Protein AF-A0A7C5K7G6-F1 (afdb_monomer)

Solvent-accessible surface area (backbone atoms only — not comparable to full-atom values): 22560 Å² total; per-residue (Å²): 135,84,88,82,91,84,91,84,83,84,86,84,79,88,86,90,81,90,76,91,81,85,89,85,86,86,88,82,83,93,74,91,71,76,81,76,70,95,75,75,82,76,76,77,82,66,62,42,41,36,19,38,39,32,39,51,65,23,30,19,12,34,44,51,54,34,82,55,47,80,54,71,72,44,39,54,52,25,49,76,64,65,38,57,67,36,9,59,63,41,46,39,49,19,49,57,63,37,49,94,48,42,92,47,42,41,37,33,22,21,25,40,68,21,30,36,52,47,37,50,76,66,68,47,66,66,48,66,37,83,68,68,60,96,74,85,52,65,66,53,55,21,55,35,44,37,49,35,54,74,71,62,32,70,34,38,36,33,20,23,29,37,72,47,50,51,33,45,42,78,38,44,39,65,78,43,35,38,39,28,28,56,27,37,43,60,69,52,26,37,47,23,21,74,37,31,55,42,33,27,51,50,50,50,40,36,76,76,72,59,46,52,73,38,82,25,48,37,37,40,62,47,50,65,48,41,68,73,58,40,91,49,70,46,86,67,50,61,31,30,23,71,56,50,90,90,38,48,35,74,58,76,62,77,82,74,92,43,72,70,49,54,52,35,29,47,33,34,23,52,47,51,64,74,67,57,57,78,80,29,35,34,42,37,33,30,35,70,61,51,33,43,36,30,53,77,52,78,36,94,63,52,48,70,25,35,31,33,30,42,70,77,36,79,76,44,72,55,41,27,32,67,58,50,52,61,71,40,57,99,45,56,37,35,39,39,32,37,50,48,47,82,70,18,34,56,34,38,57,56,36,40,31,61,28,50,67,47,46,64,73,47,33,81,89,36,53,45,36,42,44,44,58,76,54,47,73,77,41,87,42,35,28,56,47,46,85,37,71,70,59,40,51,58,47,46,75,39,67,47,62,28,38,38,30,62,94,34,72,44,80,34,47,37,85

Nearest PDB structures (foldseek):
  2ps9-assembly2_B  TM=3.221E-01  e=5.474E-03  Escherichia coli
  5yvm-assembly1_A  TM=5.180E-01  e=4.624E-01  candidate division MSBL1 archaeon SCGC-AAA259E19
  2bl4-assembly1_A  TM=3.162E-01  e=5.318E-02  Escherichia coli
  4fr2-assembly1_A-2  TM=4.820E-01  e=4.888E-01  Oenococcus oeni ATCC BAA-1163
  7qlq-assembly1_BBB  TM=3.007E-01  e=6.638E-02  Escherichia coli str. K-12 substr. MG1655

pLDDT: mean 79.31, std 21.21, range [24.09, 98.69]

Mean predicted aligned error: 14.61 Å

Secondary structure (DSSP, 8-state):
-------------------------------------S--------PEEEEEEE-TTTTHHHHTT-S---SHHHHHHHHHTT----HHHHHHHHHHHHGGGGGGEEEEEESGGGBHHHHHHTT--EEEES---SS--HHHHHHHHHHHHHTT-SEEEEEE-HHHHHHHHHHHTTSS-EEEEE-SS---STTBBSSHHHHHHHHHHHHHH-PPEEEEEEEEE-HHHHHTT---EEEEEEEEEE--TTTBPPP-PPPP--HHHHHHHHHHHHHHHHTPPTT-EEEE-SSHHHHHHHHTTT----TTS-EEEETTEEEESS--HHHHHHHTTTS-EEEEE---GGG-EEESSS-TTS-HHHHHHH-GGGEEEE--HHHHHT-S-BEE--S-HHHHHHHHTSEEEEEEETTEEEEEEB-

Foldseek 3Di:
DDDDDDDDDDDDDDDDDDDDDDDDDDDDDDDPDPPPPPPPPPPPLAQAEEEEWEPQQFAQQQQLLQLDQPDPVSSVVSVVSVGDGQLLLQLLVLLLLLLVCQSSYEYEFAPDSGNPVSCVVSPHHYHHDDDDDPDDDLVSLLVSLLVSLVVPHQEHEYEHALSSVLSNCVRQPQSHAYAYAYRHQDHQKQRYWLHSSLSSVLVCCCSPVNADKDKIFRWDFPSVCVVVLHTDIHGPHIYIYRDDPVTTDHGFDADDPDPLQLQQLLQLLVQVVVPDDAQEKEWQAAAPSSQSNQVVLVHHARNLAIFIDHPSHTPGHRGHLVVLCVVPVPTAYAYEFEAGALSQEGEDHSYLSCAPVVDVSNDPVRYAYEDEPVRCPNHQAHEYDRVDPVVRVVQQVAWDWYHHGNVDTDTGHYD

Radius of gyration: 25.68 Å; Cα contacts (8 Å, |Δi|>4): 857; chains: 1; bounding box: 87×80×58 Å

Sequence (415 aa):
MRLKISTSDNFFQHFIPLYFNSNRCAIYNSVKIKTLSIVGIVENKKVKILGFIVNPIAGMGGAVGLKGTDGDAVLEKAIVLGAKPVAPARALRFLIELKPFMEKIKLITGAGAMGEDEAKKCGFQCTAVGKRKEKTSARDTMEIARSIKGMGAALLVFCGGDGTARDIYNAVGMGIPVLGVPSGVKMHSAVFAVDPQAAARIVAKFIFEGLPLKEAEVMDVDEEAFRQGRVSAELYGYVLIPYEPYLIQDAKMASPMTESELRNQAAIAIYIIENMEPDAVYIIGPGTTTRTIADLLDESKTLLGVDLFLNKKMIAKDVNEKQVLEAIEGRKAYIIVTPIGRQGFIFGRGNQQISSKVIRKVGLDNIIVVATKSKLENLRSLRVDTGDQRLDEEFRKRKIKVIIDYKMERLMPVE

Structure (mmCIF, N/CA/C/O backbone):
data_AF-A0A7C5K7G6-F1
#
_entry.id   AF-A0A7C5K7G6-F1
#
loop_
_atom_site.group_PDB
_atom_site.id
_atom_site.type_symbol
_atom_site.label_atom_id
_atom_site.label_alt_id
_atom_site.label_comp_id
_atom_site.label_asym_id
_atom_site.label_entity_id
_atom_site.label_seq_id
_atom_site.pdbx_PDB_ins_code
_atom_site.Cartn_x
_atom_site.Cartn_y
_atom_site.Cartn_z
_atom_site.occupancy
_atom_site.B_iso_or_equiv
_atom_site.auth_seq_id
_atom_site.auth_comp_id
_atom_site.auth_asym_id
_atom_site.auth_atom_id
_atom_site.pdbx_PDB_model_num
ATOM 1 N N . MET A 1 1 ? 60.281 46.241 12.563 1.00 30.64 1 MET A N 1
ATOM 2 C CA . MET A 1 1 ? 60.638 47.128 11.435 1.00 30.64 1 MET A CA 1
ATOM 3 C C . MET A 1 1 ? 59.958 46.578 10.178 1.00 30.64 1 MET A C 1
ATOM 5 O O . MET A 1 1 ? 60.238 45.450 9.827 1.00 30.64 1 MET A O 1
ATOM 9 N N . ARG A 1 2 ? 58.985 47.336 9.640 1.00 25.81 2 ARG A N 1
ATOM 10 C CA . ARG A 1 2 ? 58.326 47.321 8.305 1.00 25.81 2 ARG A CA 1
ATOM 11 C C . ARG A 1 2 ? 58.182 46.037 7.439 1.00 25.81 2 ARG A C 1
ATOM 13 O O . ARG A 1 2 ? 59.184 45.467 7.043 1.00 25.81 2 ARG A O 1
ATOM 20 N N . LEU A 1 3 ? 56.939 45.890 6.917 1.00 24.09 3 LEU A N 1
ATOM 21 C CA . LEU A 1 3 ? 56.512 45.421 5.562 1.00 24.09 3 LEU A CA 1
ATOM 22 C C . LEU A 1 3 ? 56.688 43.910 5.250 1.00 24.09 3 LEU A C 1
ATOM 24 O O . LEU A 1 3 ? 57.644 43.319 5.710 1.00 24.09 3 LEU A O 1
ATOM 28 N N . LYS A 1 4 ? 55.891 43.193 4.433 1.00 24.61 4 LYS A N 1
ATOM 29 C CA . LYS A 1 4 ? 54.571 43.314 3.764 1.00 24.61 4 LYS A CA 1
ATOM 30 C C . LYS A 1 4 ? 54.295 41.928 3.110 1.00 24.61 4 LYS A C 1
ATOM 32 O O . LYS A 1 4 ? 55.216 41.375 2.534 1.00 24.61 4 LYS A O 1
ATOM 37 N N . ILE A 1 5 ? 53.049 41.447 3.185 1.00 30.50 5 ILE A N 1
ATOM 38 C CA . ILE A 1 5 ? 52.270 40.569 2.266 1.00 30.50 5 ILE A CA 1
ATOM 39 C C . ILE A 1 5 ? 52.976 39.422 1.496 1.00 30.50 5 ILE A C 1
ATOM 41 O O . ILE A 1 5 ? 53.789 39.667 0.612 1.00 30.50 5 ILE A O 1
ATOM 45 N N . SER A 1 6 ? 52.451 38.197 1.654 1.00 25.06 6 SER A N 1
ATOM 46 C CA . SER A 1 6 ? 52.215 37.253 0.545 1.00 25.06 6 SER A CA 1
ATOM 47 C C . SER A 1 6 ? 51.006 36.364 0.862 1.00 25.06 6 SER A C 1
ATOM 49 O O . SER A 1 6 ? 50.867 35.858 1.971 1.00 25.06 6 SER A O 1
ATOM 51 N N . THR A 1 7 ? 50.119 36.240 -0.118 1.00 35.69 7 THR A N 1
ATOM 52 C CA . THR A 1 7 ? 48.841 35.515 -0.138 1.00 35.69 7 THR A CA 1
ATOM 53 C C . THR A 1 7 ? 49.016 34.003 -0.231 1.00 35.69 7 THR A C 1
ATOM 55 O O . THR A 1 7 ? 49.861 33.559 -1.006 1.00 35.69 7 THR A O 1
ATOM 58 N N . SER A 1 8 ? 48.150 33.225 0.423 1.00 29.80 8 SER A N 1
ATOM 59 C CA . SER A 1 8 ? 47.371 32.137 -0.205 1.00 29.80 8 SER A CA 1
ATOM 60 C C . SER A 1 8 ? 46.534 31.360 0.819 1.00 29.80 8 SER A C 1
ATOM 62 O O . SER A 1 8 ? 46.912 31.209 1.975 1.00 29.80 8 SER A O 1
ATOM 64 N N . ASP A 1 9 ? 45.406 30.878 0.307 1.00 29.06 9 ASP A N 1
ATOM 65 C CA . ASP A 1 9 ? 44.630 29.717 0.737 1.00 29.06 9 ASP A CA 1
ATOM 66 C C . ASP A 1 9 ? 43.529 29.846 1.800 1.00 29.06 9 ASP A C 1
ATOM 68 O O . ASP A 1 9 ? 43.719 29.726 3.004 1.00 29.06 9 ASP A O 1
ATOM 72 N N . ASN A 1 10 ? 42.330 29.870 1.211 1.00 29.83 10 ASN A N 1
ATOM 73 C CA . ASN A 1 10 ? 41.180 29.029 1.509 1.00 29.83 10 ASN A CA 1
ATOM 74 C C . ASN A 1 10 ? 40.277 29.351 2.707 1.00 29.83 10 ASN A C 1
ATOM 76 O O . ASN A 1 10 ? 40.681 29.766 3.784 1.00 29.83 10 ASN A O 1
ATOM 80 N N . PHE A 1 11 ? 39.034 28.928 2.460 1.00 26.91 11 PHE A N 1
ATOM 81 C CA . PHE A 1 11 ? 38.062 28.380 3.395 1.00 26.91 11 PHE A CA 1
ATOM 82 C C . PHE A 1 11 ? 36.957 29.300 3.947 1.00 26.91 11 PHE A C 1
ATOM 84 O O . PHE A 1 11 ? 37.182 30.328 4.570 1.00 26.91 11 PHE A O 1
ATOM 91 N N . PHE A 1 12 ? 35.746 28.754 3.787 1.00 28.31 12 PHE A N 1
ATOM 92 C CA . PHE A 1 12 ? 34.526 28.929 4.575 1.00 28.31 12 PHE A CA 1
ATOM 93 C C . PHE A 1 12 ? 33.480 30.006 4.204 1.00 28.31 12 PHE A C 1
ATOM 95 O O . PHE A 1 12 ? 33.618 31.196 4.440 1.00 28.31 12 PHE A O 1
ATOM 102 N N . GLN A 1 13 ? 32.357 29.449 3.726 1.00 27.84 13 GLN A N 1
ATOM 103 C CA . GLN A 1 13 ? 30.977 29.639 4.192 1.00 27.84 13 GLN A CA 1
ATOM 104 C C . GLN A 1 13 ? 30.236 30.964 3.958 1.00 27.84 13 GLN A C 1
ATOM 106 O O . GLN A 1 13 ? 30.507 32.010 4.531 1.00 27.84 13 GLN A O 1
ATOM 111 N N . HIS A 1 14 ? 29.164 30.792 3.176 1.00 29.95 14 HIS A N 1
ATOM 112 C CA . HIS A 1 14 ? 27.816 31.330 3.350 1.00 29.95 14 HIS A CA 1
ATOM 113 C C . HIS A 1 14 ? 27.503 31.993 4.697 1.00 29.95 14 HIS A C 1
ATOM 115 O O . HIS A 1 14 ? 27.768 31.415 5.742 1.00 29.95 14 HIS A O 1
ATOM 121 N N . PHE A 1 15 ? 26.752 33.094 4.654 1.00 26.00 15 PHE A N 1
ATOM 122 C CA . PHE A 1 15 ? 25.320 33.150 4.999 1.00 26.00 15 PHE A CA 1
ATOM 123 C C . PHE A 1 15 ? 24.840 34.612 4.907 1.00 26.00 15 PHE A C 1
ATOM 125 O O . PHE A 1 15 ? 25.628 35.519 5.151 1.00 26.00 15 PHE A O 1
ATOM 132 N N . ILE A 1 16 ? 23.549 34.814 4.604 1.00 27.39 16 ILE A N 1
ATOM 133 C CA . ILE A 1 16 ? 22.592 35.774 5.220 1.00 27.39 16 ILE A CA 1
ATOM 134 C C . ILE A 1 16 ? 21.563 36.300 4.184 1.00 27.39 16 ILE A C 1
ATOM 136 O O . ILE A 1 16 ? 21.896 36.479 3.014 1.00 27.39 16 ILE A O 1
ATOM 140 N N . PRO A 1 17 ? 20.282 36.454 4.590 1.00 30.80 17 PRO A N 1
ATOM 141 C CA . PRO A 1 17 ? 19.091 36.272 3.766 1.00 30.80 17 PRO A CA 1
ATOM 142 C C . PRO A 1 17 ? 18.436 37.593 3.333 1.00 30.80 17 PRO A C 1
ATOM 144 O O . PRO A 1 17 ? 18.574 38.622 3.989 1.00 30.80 17 PRO A O 1
ATOM 147 N N . LEU A 1 18 ? 17.645 37.556 2.257 1.00 27.56 18 LEU A N 1
ATOM 148 C CA . LEU A 1 18 ? 16.827 38.692 1.826 1.00 27.56 18 LEU A CA 1
ATOM 149 C C . LEU A 1 18 ? 15.437 38.632 2.473 1.00 27.56 18 LEU A C 1
ATOM 151 O O . LEU A 1 18 ? 14.556 37.901 2.027 1.00 27.56 18 LEU A O 1
ATOM 155 N N . TYR A 1 19 ? 15.259 39.443 3.517 1.00 28.36 19 TYR A N 1
ATOM 156 C CA . TYR A 1 19 ? 13.959 39.965 3.935 1.00 28.36 19 TYR A CA 1
ATOM 157 C C . TYR A 1 19 ? 13.650 41.227 3.121 1.00 28.36 19 TYR A C 1
ATOM 159 O O . TYR A 1 19 ? 14.472 42.137 3.024 1.00 28.36 19 TYR A O 1
ATOM 167 N N . PHE A 1 20 ? 12.452 41.275 2.544 1.00 32.09 20 PHE A N 1
ATOM 168 C CA . PHE A 1 20 ? 11.890 42.449 1.883 1.00 32.09 20 PHE A CA 1
ATOM 169 C C . PHE A 1 20 ? 11.599 43.556 2.906 1.00 32.09 20 PHE A C 1
ATOM 171 O O . PHE A 1 20 ? 10.882 43.316 3.876 1.00 32.09 20 PHE A O 1
ATOM 178 N N . ASN A 1 21 ? 12.064 44.782 2.645 1.00 26.52 21 ASN A N 1
ATOM 179 C CA . ASN A 1 21 ? 11.369 45.977 3.113 1.00 26.52 21 ASN A CA 1
ATOM 180 C C . ASN A 1 21 ? 11.599 47.185 2.187 1.00 26.52 21 ASN A C 1
ATOM 182 O O . ASN A 1 21 ? 12.627 47.320 1.531 1.00 26.52 21 ASN A O 1
ATOM 186 N N . SER A 1 22 ? 10.562 48.008 2.113 1.00 33.72 22 SER A N 1
ATOM 187 C CA . SER A 1 22 ? 10.241 49.045 1.129 1.00 33.72 22 SER A CA 1
ATOM 188 C C . SER A 1 22 ? 11.075 50.340 1.173 1.00 33.72 22 SER A C 1
ATOM 190 O O . SER A 1 22 ? 11.578 50.722 2.224 1.00 33.72 22 SER A O 1
ATOM 192 N N . ASN A 1 23 ? 11.021 51.083 0.054 1.00 28.02 23 ASN A N 1
ATOM 193 C CA . ASN A 1 23 ? 11.335 52.513 -0.145 1.00 28.02 23 ASN A CA 1
ATOM 194 C C . ASN A 1 23 ? 12.814 52.934 -0.268 1.00 28.02 23 ASN A C 1
ATOM 196 O O . ASN A 1 23 ? 13.467 53.225 0.726 1.00 28.02 23 ASN A O 1
ATOM 200 N N . ARG A 1 24 ? 13.277 53.197 -1.500 1.00 27.62 24 ARG A N 1
ATOM 201 C CA . ARG A 1 24 ? 13.545 54.559 -2.028 1.00 27.62 24 ARG A CA 1
ATOM 202 C C . ARG A 1 24 ? 14.282 54.504 -3.366 1.00 27.62 24 ARG A C 1
ATOM 204 O O . ARG A 1 24 ? 15.104 53.638 -3.635 1.00 27.62 24 ARG A O 1
ATOM 211 N N . CYS A 1 25 ? 13.920 55.468 -4.196 1.00 27.19 25 CYS A N 1
ATOM 212 C CA . CYS A 1 25 ? 14.354 55.667 -5.562 1.00 27.19 25 CYS A CA 1
ATOM 213 C C . CYS A 1 25 ? 15.739 56.337 -5.636 1.00 27.19 25 CYS A C 1
ATOM 215 O O . CYS A 1 25 ? 16.025 57.245 -4.859 1.00 27.19 25 CYS A O 1
ATOM 217 N N . ALA A 1 26 ? 16.461 55.966 -6.696 1.00 29.42 26 ALA A N 1
ATOM 218 C CA . ALA A 1 26 ? 17.251 56.825 -7.580 1.00 29.42 26 ALA A CA 1
ATOM 219 C C . ALA A 1 26 ? 18.795 56.849 -7.467 1.00 29.42 26 ALA A C 1
ATOM 221 O O . ALA A 1 26 ? 19.386 57.131 -6.431 1.00 29.42 26 ALA A O 1
ATOM 222 N N . ILE A 1 27 ? 19.358 56.741 -8.682 1.00 30.22 27 ILE A N 1
ATOM 223 C CA . ILE A 1 27 ? 20.660 57.188 -9.207 1.00 30.22 27 ILE A CA 1
ATOM 224 C C . ILE A 1 27 ? 21.862 56.282 -8.903 1.00 30.22 27 ILE A C 1
ATOM 226 O O . ILE A 1 27 ? 22.372 56.308 -7.798 1.00 30.22 27 ILE A O 1
ATOM 230 N N . TYR A 1 28 ? 22.365 55.555 -9.916 1.00 26.05 28 TYR A N 1
ATOM 231 C CA . TYR A 1 28 ? 23.771 55.645 -10.356 1.00 26.05 28 TYR A CA 1
ATOM 232 C C . TYR A 1 28 ? 24.015 54.972 -11.727 1.00 26.05 28 TYR A C 1
ATOM 234 O O . TYR A 1 28 ? 23.648 53.829 -11.979 1.00 26.05 28 TYR A O 1
ATOM 242 N N . ASN A 1 29 ? 24.632 55.778 -12.590 1.00 27.88 29 ASN A N 1
ATOM 243 C CA . ASN A 1 29 ? 25.405 55.548 -13.812 1.00 27.88 29 ASN A CA 1
ATOM 244 C C . ASN A 1 29 ? 25.744 54.116 -14.284 1.00 27.88 29 ASN A C 1
ATOM 246 O O . ASN A 1 29 ? 26.397 53.332 -13.604 1.00 27.88 29 ASN A O 1
ATOM 250 N N . SER A 1 30 ? 25.392 53.888 -15.555 1.00 35.72 30 SER A N 1
ATOM 251 C CA . SER A 1 30 ? 26.203 53.279 -16.623 1.00 35.72 30 SER A CA 1
ATOM 252 C C . SER A 1 30 ? 27.319 52.296 -16.234 1.00 35.72 30 SER A C 1
ATOM 254 O O . SER A 1 30 ? 28.500 52.635 -16.196 1.00 35.72 30 SER A O 1
ATOM 256 N N . VAL A 1 31 ? 26.961 51.012 -16.184 1.00 26.52 31 VAL A N 1
ATOM 257 C CA . VAL A 1 31 ? 27.877 49.915 -16.519 1.00 26.52 31 VAL A CA 1
ATOM 258 C C . VAL A 1 31 ? 27.214 49.076 -17.606 1.00 26.52 31 VAL A C 1
ATOM 260 O O . VAL A 1 31 ? 26.140 48.513 -17.408 1.00 26.52 31 VAL A O 1
ATOM 263 N N . LYS A 1 32 ? 27.848 49.014 -18.783 1.00 32.03 32 LYS A N 1
ATOM 264 C CA . LYS A 1 32 ? 27.522 48.056 -19.847 1.00 32.03 32 LYS A CA 1
ATOM 265 C C . LYS A 1 32 ? 27.717 46.641 -19.297 1.00 32.03 32 LYS A C 1
ATOM 267 O O . LYS A 1 32 ? 28.815 46.094 -19.360 1.00 32.03 32 LYS A O 1
ATOM 272 N N . ILE A 1 33 ? 26.657 46.044 -18.767 1.00 25.38 33 ILE A N 1
ATOM 273 C CA . ILE A 1 33 ? 26.619 44.609 -18.510 1.00 25.38 33 ILE A CA 1
ATOM 274 C C . ILE A 1 33 ? 26.383 43.955 -19.867 1.00 25.38 33 ILE A C 1
ATOM 276 O O . ILE A 1 33 ? 25.339 44.150 -20.490 1.00 25.38 33 ILE A O 1
ATOM 280 N N . LYS A 1 34 ? 27.400 43.234 -20.352 1.00 27.23 34 LYS A N 1
ATOM 281 C CA . LYS A 1 34 ? 27.280 42.318 -21.488 1.00 27.23 34 LYS A CA 1
ATOM 282 C C . LYS A 1 34 ? 26.000 41.511 -21.308 1.00 27.23 34 LYS A C 1
ATOM 284 O O . LYS A 1 34 ? 25.866 40.779 -20.332 1.00 27.23 34 LYS A O 1
ATOM 289 N N . THR A 1 35 ? 25.094 41.645 -22.265 1.00 26.64 35 THR A N 1
ATOM 290 C CA . THR A 1 35 ? 23.989 40.725 -22.488 1.00 26.64 35 THR A CA 1
ATOM 291 C C . THR A 1 35 ? 24.600 39.336 -22.673 1.00 26.64 35 THR A C 1
ATOM 293 O O . THR A 1 35 ? 25.035 38.985 -23.767 1.00 26.64 35 THR A O 1
ATOM 296 N N . LEU A 1 36 ? 24.727 38.567 -21.588 1.00 27.86 36 LEU A N 1
ATOM 297 C CA . LEU A 1 36 ? 24.898 37.127 -21.693 1.00 27.86 36 LEU A CA 1
ATOM 298 C C . LEU A 1 36 ? 23.536 36.612 -22.133 1.00 27.86 36 LEU A C 1
ATOM 300 O O . LEU A 1 36 ? 22.594 36.504 -21.350 1.00 27.86 36 LEU A O 1
ATOM 304 N N . SER A 1 37 ? 23.437 36.413 -23.439 1.00 27.19 37 SER A N 1
ATOM 305 C CA . SER A 1 37 ? 22.392 35.656 -24.092 1.00 27.19 37 SER A CA 1
ATOM 306 C C . SER A 1 37 ? 22.054 34.421 -23.262 1.00 27.19 37 SER A C 1
ATOM 308 O O . SER A 1 37 ? 22.891 33.553 -23.013 1.00 27.19 37 SER A O 1
ATOM 310 N N . ILE A 1 38 ? 20.791 34.362 -22.851 1.00 34.00 38 ILE A N 1
ATOM 311 C CA . ILE A 1 38 ? 20.093 33.172 -22.375 1.00 34.00 38 ILE A CA 1
ATOM 312 C C . ILE A 1 38 ? 20.039 32.200 -23.564 1.00 34.00 38 ILE A C 1
ATOM 314 O O . ILE A 1 38 ? 19.043 32.100 -24.266 1.00 34.00 38 ILE A O 1
ATOM 318 N N . VAL A 1 39 ? 21.162 31.558 -23.875 1.00 32.62 39 VAL A N 1
ATOM 319 C CA . VAL A 1 39 ? 21.282 30.503 -24.886 1.00 32.62 39 VAL A CA 1
ATOM 320 C C . VAL A 1 39 ? 22.269 29.496 -24.318 1.00 32.62 39 VAL A C 1
ATOM 322 O O . VAL A 1 39 ? 23.471 29.552 -24.551 1.00 32.62 39 VAL A O 1
ATOM 325 N N . GLY A 1 40 ? 21.746 28.628 -23.461 1.00 30.30 40 GLY A N 1
ATOM 326 C CA . GLY A 1 40 ? 22.546 27.622 -22.773 1.00 30.30 40 GLY A CA 1
ATOM 327 C C . GLY A 1 40 ? 21.760 26.707 -21.842 1.00 30.30 40 GLY A C 1
ATOM 328 O O . GLY A 1 40 ? 22.373 25.972 -21.079 1.00 30.30 40 GLY A O 1
ATOM 329 N N . ILE A 1 41 ? 20.423 26.703 -21.897 1.00 35.28 41 ILE A N 1
ATOM 330 C CA . ILE A 1 41 ? 19.685 25.501 -21.509 1.00 35.28 41 ILE A CA 1
ATOM 331 C C . ILE A 1 41 ? 19.894 24.555 -22.681 1.00 35.28 41 ILE A C 1
ATOM 333 O O . ILE A 1 41 ? 19.251 24.684 -23.720 1.00 35.28 41 ILE A O 1
ATOM 337 N N . VAL A 1 42 ? 20.864 23.656 -22.548 1.00 34.97 42 VAL A N 1
ATOM 338 C CA . VAL A 1 42 ? 20.955 22.498 -23.429 1.00 34.97 42 VAL A CA 1
ATOM 339 C C . VAL A 1 42 ? 19.641 21.744 -23.247 1.00 34.97 42 VAL A C 1
ATOM 341 O O . VAL A 1 42 ? 19.444 21.052 -22.250 1.00 34.97 42 VAL A O 1
ATOM 344 N N . GLU A 1 43 ? 18.711 21.930 -24.185 1.00 40.41 43 GLU A N 1
ATOM 345 C CA . GLU A 1 43 ? 17.580 21.037 -24.388 1.00 40.41 43 GLU A CA 1
ATOM 346 C C . GLU A 1 43 ? 18.145 19.621 -24.498 1.00 40.41 43 GLU A C 1
ATOM 348 O O . GLU A 1 43 ? 18.656 19.214 -25.543 1.00 40.41 43 GLU A O 1
ATOM 353 N N . ASN A 1 44 ? 18.077 18.846 -23.419 1.00 42.06 44 ASN A N 1
ATOM 354 C CA . ASN A 1 44 ? 18.449 17.444 -23.466 1.00 42.06 44 ASN A CA 1
ATOM 355 C C . ASN A 1 44 ? 17.294 16.679 -24.137 1.00 42.06 44 ASN A C 1
ATOM 357 O O . ASN A 1 44 ? 16.509 15.989 -23.496 1.00 42.06 44 ASN A O 1
ATOM 361 N N . LYS A 1 45 ? 17.175 16.838 -25.461 1.00 45.72 45 LYS A N 1
ATOM 362 C CA . LYS A 1 45 ? 16.233 16.160 -26.374 1.00 45.72 45 LYS A CA 1
ATOM 363 C C . LYS A 1 45 ? 16.509 14.654 -26.529 1.00 45.72 45 LYS A C 1
ATOM 365 O O . LYS A 1 45 ? 16.029 14.026 -27.469 1.00 45.72 45 LYS A O 1
ATOM 370 N N . LYS A 1 46 ? 17.297 14.040 -25.640 1.00 64.19 46 LYS A N 1
ATOM 371 C CA . LYS A 1 46 ? 17.544 12.595 -25.678 1.00 64.19 46 LYS A CA 1
ATOM 372 C C . LYS A 1 46 ? 16.403 11.865 -24.986 1.00 64.19 46 LYS A C 1
ATOM 374 O O . LYS A 1 46 ? 16.311 11.888 -23.761 1.00 64.19 46 LYS A O 1
ATOM 379 N N . VAL A 1 47 ? 15.590 11.179 -25.788 1.00 71.25 47 VAL A N 1
ATOM 380 C CA . VAL A 1 47 ? 14.652 10.153 -25.316 1.00 71.25 47 VAL A CA 1
ATOM 381 C C . VAL A 1 47 ? 15.407 9.195 -24.395 1.00 71.25 47 VAL A C 1
ATOM 383 O O . VAL A 1 47 ? 16.452 8.657 -24.773 1.00 71.25 47 VAL A O 1
ATOM 386 N N . LYS A 1 48 ? 14.911 9.009 -23.171 1.00 87.56 48 LYS A N 1
ATOM 387 C CA . LYS A 1 48 ? 15.518 8.105 -22.189 1.00 87.56 48 LYS A CA 1
ATOM 388 C C . LYS A 1 48 ? 14.804 6.765 -22.199 1.00 87.56 48 LYS A C 1
ATOM 390 O O . LYS A 1 48 ? 13.584 6.696 -22.323 1.00 87.56 48 LYS A O 1
ATOM 395 N N . ILE A 1 49 ? 15.583 5.699 -22.062 1.00 93.12 49 ILE A N 1
ATOM 396 C CA . ILE A 1 49 ? 15.060 4.344 -21.937 1.00 93.12 49 ILE A CA 1
ATOM 397 C C . ILE A 1 49 ? 14.703 4.113 -20.468 1.00 93.12 49 ILE A C 1
ATOM 399 O O . ILE A 1 49 ? 15.573 4.206 -19.601 1.00 93.12 49 ILE A O 1
ATOM 403 N N . LEU A 1 50 ? 13.436 3.813 -20.198 1.00 96.31 50 LEU A N 1
ATOM 404 C CA . LEU A 1 50 ? 12.923 3.500 -18.867 1.00 96.31 50 LEU A CA 1
ATOM 405 C C . LEU A 1 50 ? 12.475 2.037 -18.843 1.00 96.31 50 LEU A C 1
ATOM 407 O O . LEU A 1 50 ? 11.647 1.613 -19.649 1.00 96.31 50 LEU A O 1
ATOM 411 N N . GLY A 1 51 ? 13.035 1.268 -17.918 1.00 97.69 51 GLY A N 1
ATOM 412 C CA . GLY A 1 51 ? 12.592 -0.086 -17.632 1.00 97.69 51 GLY A CA 1
ATOM 413 C C . GLY A 1 51 ? 11.341 -0.073 -16.765 1.00 97.69 51 GLY A C 1
ATOM 414 O O . GLY A 1 51 ? 11.279 0.688 -15.801 1.00 97.69 51 GLY A O 1
ATOM 415 N N . PHE A 1 52 ? 10.365 -0.918 -17.081 1.00 98.19 52 PHE A N 1
ATOM 416 C CA . PHE A 1 52 ? 9.135 -1.040 -16.309 1.00 98.19 52 PHE A CA 1
ATOM 417 C C . PHE A 1 52 ? 8.712 -2.500 -16.145 1.00 98.19 52 PHE A C 1
ATOM 419 O O . PHE A 1 52 ? 8.575 -3.215 -17.133 1.00 98.19 52 PHE A O 1
ATOM 426 N N . ILE A 1 53 ? 8.472 -2.947 -14.915 1.00 98.25 53 ILE A N 1
ATOM 427 C CA . ILE A 1 53 ? 7.998 -4.308 -14.625 1.00 98.25 53 ILE A CA 1
ATOM 428 C C . ILE A 1 53 ? 6.772 -4.239 -13.727 1.00 98.25 53 ILE A C 1
ATOM 430 O O . ILE A 1 53 ? 6.767 -3.526 -12.729 1.00 98.25 53 ILE A O 1
ATOM 434 N N . VAL A 1 54 ? 5.748 -5.026 -14.029 1.00 97.19 54 VAL A N 1
ATOM 435 C CA . VAL A 1 54 ? 4.622 -5.270 -13.124 1.00 97.19 54 VAL A CA 1
ATOM 436 C C . VAL A 1 54 ? 4.699 -6.714 -12.656 1.00 97.19 54 VAL A C 1
ATOM 438 O O . VAL A 1 54 ? 4.789 -7.625 -13.472 1.00 97.19 54 VAL A O 1
ATOM 441 N N . ASN A 1 55 ? 4.662 -6.939 -11.344 1.00 94.06 55 ASN A N 1
ATOM 442 C CA . ASN A 1 55 ? 4.378 -8.267 -10.817 1.00 94.06 55 ASN A CA 1
ATOM 443 C C . ASN A 1 55 ? 2.848 -8.416 -10.700 1.00 94.06 55 ASN A C 1
ATOM 445 O O . ASN A 1 55 ? 2.263 -7.824 -9.787 1.00 94.06 55 ASN A O 1
ATOM 449 N N . PRO A 1 56 ? 2.177 -9.170 -11.592 1.00 89.50 56 PRO A N 1
ATOM 450 C CA . PRO A 1 56 ? 0.716 -9.159 -11.699 1.00 89.50 56 PRO A CA 1
ATOM 451 C C . PRO A 1 56 ? 0.004 -9.709 -10.457 1.00 89.50 56 PRO A C 1
ATOM 453 O O . PRO A 1 56 ? -1.144 -9.346 -10.206 1.00 89.50 56 PRO A O 1
ATOM 456 N N . ILE A 1 57 ? 0.681 -10.542 -9.662 1.00 86.06 57 ILE A N 1
ATOM 457 C CA . ILE A 1 57 ? 0.123 -11.152 -8.445 1.00 86.06 57 ILE A CA 1
ATOM 458 C C . ILE A 1 57 ? 0.433 -10.353 -7.171 1.00 86.06 57 ILE A C 1
ATOM 460 O O . ILE A 1 57 ? -0.091 -10.654 -6.097 1.00 86.06 57 ILE A O 1
ATOM 464 N N . ALA A 1 58 ? 1.262 -9.308 -7.263 1.00 85.38 58 ALA A N 1
ATOM 465 C CA . ALA A 1 58 ? 1.657 -8.542 -6.092 1.00 85.38 58 ALA A CA 1
ATOM 466 C C . ALA A 1 58 ? 0.478 -7.753 -5.492 1.00 85.38 58 ALA A C 1
ATOM 468 O O . ALA A 1 58 ? -0.333 -7.132 -6.190 1.00 85.38 58 ALA A O 1
ATOM 469 N N . GLY A 1 59 ? 0.405 -7.781 -4.158 1.00 78.00 59 GLY A N 1
ATOM 470 C CA . GLY A 1 59 ? -0.623 -7.092 -3.375 1.00 78.00 59 GLY A CA 1
ATOM 471 C C . GLY A 1 59 ? -1.909 -7.884 -3.137 1.00 78.00 59 GLY A C 1
ATOM 472 O O . GLY A 1 59 ? -2.753 -7.420 -2.374 1.00 78.00 59 GLY A O 1
ATOM 473 N N . MET A 1 60 ? -2.055 -9.087 -3.708 1.00 81.94 60 MET A N 1
ATOM 474 C CA . MET A 1 60 ? -3.276 -9.893 -3.555 1.00 81.94 60 MET A CA 1
ATOM 475 C C . MET A 1 60 ? -3.502 -10.391 -2.116 1.00 81.94 60 MET A C 1
ATOM 477 O O . MET A 1 60 ? -4.643 -10.505 -1.683 1.00 81.94 60 MET A O 1
ATOM 481 N N . GLY A 1 61 ? -2.444 -10.632 -1.337 1.00 73.00 61 GLY A N 1
ATOM 482 C CA . GLY A 1 61 ? -2.568 -11.210 0.009 1.00 73.00 61 GLY A CA 1
ATOM 483 C C . GLY A 1 61 ? -3.177 -10.258 1.042 1.00 73.00 61 GLY A C 1
ATOM 484 O O . GLY A 1 61 ? -3.925 -10.681 1.918 1.00 73.00 61 GLY A O 1
ATOM 485 N N . GLY A 1 62 ? -2.930 -8.955 0.899 1.00 70.06 62 GLY A N 1
ATOM 486 C CA . GLY A 1 62 ? -3.309 -7.948 1.890 1.00 70.06 62 GLY A CA 1
ATOM 487 C C . GLY A 1 62 ? -4.797 -7.900 2.223 1.00 70.06 62 GLY A C 1
ATOM 488 O O . GLY A 1 62 ? -5.184 -7.962 3.387 1.00 70.06 62 GLY A O 1
ATOM 489 N N . ALA A 1 63 ? -5.633 -7.806 1.188 1.00 65.88 63 ALA A N 1
ATOM 490 C CA . ALA A 1 63 ? -7.082 -7.657 1.338 1.00 65.88 63 ALA A CA 1
ATOM 491 C C . ALA A 1 63 ? -7.747 -8.890 1.978 1.00 65.88 63 ALA A C 1
ATOM 493 O O . ALA A 1 63 ? -8.773 -8.777 2.648 1.00 65.88 63 ALA A O 1
ATOM 494 N N . VAL A 1 64 ? -7.134 -10.064 1.808 1.00 72.88 64 VAL A N 1
ATOM 495 C CA . VAL A 1 64 ? -7.623 -11.345 2.334 1.00 72.88 64 VAL A CA 1
ATOM 496 C C . VAL A 1 64 ? -6.961 -11.738 3.660 1.00 72.88 64 VAL A C 1
ATOM 498 O O . VAL A 1 64 ? -7.121 -12.869 4.110 1.00 72.88 64 VAL A O 1
ATOM 501 N N . GLY A 1 65 ? -6.212 -10.825 4.292 1.00 60.44 65 GLY A N 1
ATOM 502 C CA . GLY A 1 65 ? -5.520 -11.078 5.563 1.00 60.44 65 GLY A CA 1
ATOM 503 C C . GLY A 1 65 ? -4.314 -12.015 5.442 1.00 60.44 65 GLY A C 1
ATOM 504 O O . GLY A 1 65 ? -3.725 -12.412 6.446 1.00 60.44 65 GLY A O 1
ATOM 505 N N . LEU A 1 66 ? -3.904 -12.363 4.220 1.00 66.12 66 LEU A N 1
ATOM 506 C CA . LEU A 1 66 ? -2.680 -13.113 3.989 1.00 66.12 66 LEU A CA 1
ATOM 507 C C . LEU A 1 66 ? -1.497 -12.153 4.028 1.00 66.12 66 LEU A C 1
ATOM 509 O O . LEU A 1 66 ? -1.407 -11.155 3.310 1.00 66.12 66 LEU A O 1
ATOM 513 N N . LYS A 1 67 ? -0.543 -12.473 4.890 1.00 66.94 67 LYS A N 1
ATOM 514 C CA . LYS A 1 67 ? 0.655 -11.674 5.089 1.00 66.94 67 LYS A CA 1
ATOM 515 C C . LYS A 1 67 ? 1.670 -11.974 3.976 1.00 66.94 67 LYS A C 1
ATOM 517 O O . LYS A 1 67 ? 2.755 -12.432 4.291 1.00 66.94 67 LYS A O 1
ATOM 522 N N . GLY A 1 68 ? 1.329 -11.729 2.712 1.00 66.12 68 GLY A N 1
ATOM 523 C CA . GLY A 1 68 ? 2.158 -12.052 1.538 1.00 66.12 68 GLY A CA 1
ATOM 524 C C . GLY A 1 68 ? 1.441 -12.949 0.524 1.00 66.12 68 GLY A C 1
ATOM 525 O O . GLY A 1 68 ? 0.343 -13.440 0.788 1.00 66.12 68 GLY A O 1
ATOM 526 N N . THR A 1 69 ? 2.047 -13.116 -0.650 1.00 61.56 69 THR A N 1
ATOM 527 C CA . THR A 1 69 ? 1.573 -13.996 -1.742 1.00 61.56 69 THR A CA 1
ATOM 528 C C . THR A 1 69 ? 2.695 -14.870 -2.291 1.00 61.56 69 THR A C 1
ATOM 530 O O . THR A 1 69 ? 2.557 -15.415 -3.383 1.00 61.56 69 THR A O 1
ATOM 533 N N . ASP A 1 70 ? 3.813 -14.970 -1.571 1.00 65.19 70 ASP A N 1
ATOM 534 C CA . ASP A 1 70 ? 4.978 -15.702 -2.045 1.00 65.19 70 ASP A CA 1
ATOM 535 C C . ASP A 1 70 ? 4.716 -17.212 -1.889 1.00 65.19 70 ASP A C 1
ATOM 537 O O . ASP A 1 70 ? 4.363 -17.706 -0.813 1.00 65.19 70 ASP A O 1
ATOM 541 N N . GLY A 1 71 ? 4.850 -17.940 -3.002 1.00 68.12 71 GLY A N 1
ATOM 542 C CA . GLY A 1 71 ? 4.582 -19.376 -3.107 1.00 68.12 71 GLY A CA 1
ATOM 543 C C . GLY A 1 71 ? 3.200 -19.721 -3.677 1.00 68.12 71 GLY A C 1
ATOM 544 O O . GLY A 1 71 ? 2.183 -19.118 -3.328 1.00 68.12 71 GLY A O 1
ATOM 545 N N . ASP A 1 72 ? 3.161 -20.751 -4.529 1.00 71.00 72 ASP A N 1
ATOM 546 C CA . ASP A 1 72 ? 1.964 -21.143 -5.290 1.00 71.00 72 ASP A CA 1
ATOM 547 C C . ASP A 1 72 ? 0.762 -21.464 -4.387 1.00 71.00 72 ASP A C 1
ATOM 549 O O . ASP A 1 72 ? -0.347 -20.996 -4.637 1.00 71.00 72 ASP A O 1
ATOM 553 N N . ALA A 1 73 ? 0.987 -22.165 -3.271 1.00 72.88 73 ALA A N 1
ATOM 554 C CA . ALA A 1 73 ? -0.070 -22.514 -2.319 1.00 72.88 73 ALA A CA 1
ATOM 555 C C . ALA A 1 73 ? -0.703 -21.284 -1.632 1.00 72.88 73 ALA A C 1
ATOM 557 O O . ALA A 1 73 ? -1.901 -21.270 -1.337 1.00 72.88 73 ALA A O 1
ATOM 558 N N . VAL A 1 74 ? 0.083 -20.231 -1.371 1.00 71.81 74 VAL A N 1
ATOM 559 C CA . VAL A 1 74 ? -0.414 -18.992 -0.745 1.00 71.81 74 VAL A CA 1
ATOM 560 C C . VAL A 1 74 ? -1.205 -18.173 -1.759 1.00 71.81 74 VAL A C 1
ATOM 562 O O . VAL A 1 74 ? -2.255 -17.624 -1.419 1.00 71.81 74 VAL A O 1
ATOM 565 N N . LEU A 1 75 ? -0.736 -18.128 -3.008 1.00 76.69 75 LEU A N 1
ATOM 566 C CA . LEU A 1 75 ? -1.441 -17.479 -4.106 1.00 76.69 75 LEU A CA 1
ATOM 567 C C . LEU A 1 75 ? -2.792 -18.151 -4.387 1.00 76.69 75 LEU A C 1
ATOM 569 O O . LEU A 1 75 ? -3.803 -17.457 -4.485 1.00 76.69 75 LEU A O 1
ATOM 573 N N . GLU A 1 76 ? -2.837 -19.483 -4.457 1.00 79.38 76 GLU A N 1
ATOM 574 C CA . GLU A 1 76 ? -4.090 -20.229 -4.625 1.00 79.38 76 GLU A CA 1
ATOM 575 C C . GLU A 1 76 ? -5.074 -19.929 -3.493 1.00 79.38 76 GLU A C 1
ATOM 577 O O . GLU A 1 76 ? -6.234 -19.598 -3.747 1.00 79.38 76 GLU A O 1
ATOM 582 N N . LYS A 1 77 ? -4.599 -19.933 -2.242 1.00 77.75 77 LYS A N 1
ATOM 583 C CA . LYS A 1 77 ? -5.420 -19.555 -1.087 1.00 77.75 77 LYS A CA 1
ATOM 584 C C . LYS A 1 77 ? -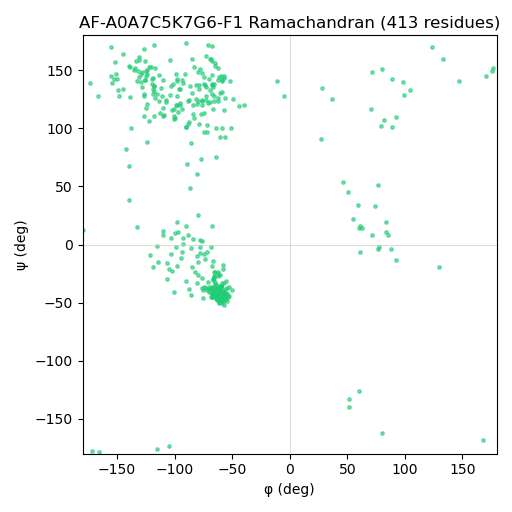5.940 -18.119 -1.196 1.00 77.75 77 LYS A C 1
ATOM 586 O O . LYS A 1 77 ? -7.102 -17.875 -0.882 1.00 77.75 77 LYS A O 1
ATOM 591 N N . ALA A 1 78 ? -5.120 -17.173 -1.659 1.00 78.88 78 ALA A N 1
ATOM 592 C CA . ALA A 1 78 ? -5.546 -15.790 -1.861 1.00 78.88 78 ALA A CA 1
ATOM 593 C C . ALA A 1 78 ? -6.680 -15.693 -2.894 1.00 78.88 78 ALA A C 1
ATOM 595 O O . ALA A 1 78 ? -7.672 -15.004 -2.657 1.00 78.88 78 ALA A O 1
ATOM 596 N N . ILE A 1 79 ? -6.556 -16.419 -4.010 1.00 79.62 79 ILE A N 1
ATOM 597 C CA . ILE A 1 79 ? -7.565 -16.466 -5.075 1.00 79.62 79 ILE A CA 1
ATOM 598 C C . ILE A 1 79 ? -8.878 -17.059 -4.551 1.00 79.62 79 ILE A C 1
ATOM 600 O O . ILE A 1 79 ? -9.933 -16.465 -4.763 1.00 79.62 79 ILE A O 1
ATOM 604 N N . VAL A 1 80 ? -8.820 -18.173 -3.810 1.00 80.56 80 VAL A N 1
ATOM 605 C CA . VAL A 1 80 ? -10.004 -18.796 -3.183 1.00 80.56 80 VAL A CA 1
ATOM 606 C C . VAL A 1 80 ? -10.694 -17.837 -2.209 1.00 80.56 80 VAL A C 1
ATOM 608 O O . VAL A 1 80 ? -11.920 -17.784 -2.154 1.00 80.56 80 VAL A O 1
ATOM 611 N N . LEU A 1 81 ? -9.922 -17.026 -1.480 1.00 75.94 81 LEU A N 1
ATOM 612 C CA . LEU A 1 81 ? -10.443 -15.994 -0.577 1.00 75.94 81 LEU A CA 1
ATOM 613 C C . LEU A 1 81 ? -10.960 -14.736 -1.307 1.00 75.94 81 LEU A C 1
ATOM 615 O O . LEU A 1 81 ? -11.396 -13.788 -0.654 1.00 75.94 81 LEU A O 1
ATOM 619 N N . GLY A 1 82 ? -10.944 -14.716 -2.644 1.00 80.06 82 GLY A N 1
ATOM 620 C CA . GLY A 1 82 ? -11.481 -13.627 -3.461 1.00 80.06 82 GLY A CA 1
ATOM 621 C C . GLY A 1 82 ? -10.522 -12.453 -3.667 1.00 80.06 82 GLY A C 1
ATOM 622 O O . GLY A 1 82 ? -10.970 -11.354 -4.009 1.00 80.06 82 GLY A O 1
ATOM 623 N N . ALA A 1 83 ? -9.215 -12.654 -3.463 1.00 79.75 83 ALA A N 1
ATOM 624 C CA . ALA A 1 83 ? -8.215 -11.622 -3.708 1.00 79.75 83 ALA A CA 1
ATOM 625 C C . ALA A 1 83 ? -8.240 -11.142 -5.166 1.00 79.75 83 ALA A C 1
ATOM 627 O O . ALA A 1 83 ? -8.360 -11.932 -6.104 1.00 79.75 83 ALA A O 1
ATOM 628 N N . LYS A 1 84 ? -8.067 -9.832 -5.362 1.00 80.69 84 LYS A N 1
ATOM 629 C CA . LYS A 1 84 ? -7.976 -9.205 -6.687 1.00 80.69 84 LYS A CA 1
ATOM 630 C C . LYS A 1 84 ? -6.576 -8.634 -6.922 1.00 80.69 84 LYS A C 1
ATOM 632 O O . LYS A 1 84 ? -5.984 -8.127 -5.967 1.00 80.69 84 LYS A O 1
ATOM 637 N N . PRO A 1 85 ? -6.057 -8.660 -8.164 1.00 82.88 85 PRO A N 1
ATOM 638 C CA . PRO A 1 85 ? -4.777 -8.037 -8.498 1.00 82.88 85 PRO A CA 1
ATOM 639 C C . PRO A 1 85 ? -4.749 -6.544 -8.142 1.00 82.88 85 PRO A C 1
ATOM 641 O O . PRO A 1 85 ? -5.610 -5.781 -8.581 1.00 82.88 85 PRO A O 1
ATOM 644 N N . VAL A 1 86 ? -3.745 -6.120 -7.366 1.00 86.00 86 VAL A N 1
ATOM 645 C CA . VAL A 1 86 ? -3.574 -4.716 -6.938 1.00 86.00 86 VAL A CA 1
ATOM 646 C C . VAL A 1 86 ? -2.524 -4.003 -7.791 1.00 86.00 86 VAL A C 1
ATOM 648 O O . VAL A 1 86 ? -2.724 -2.853 -8.190 1.00 86.00 86 VAL A O 1
ATOM 651 N N . ALA A 1 87 ? -1.418 -4.685 -8.102 1.00 90.75 87 ALA A N 1
ATOM 652 C CA . ALA A 1 87 ? -0.307 -4.111 -8.855 1.00 90.75 87 ALA A CA 1
ATOM 653 C C . ALA A 1 87 ? -0.704 -3.534 -10.231 1.00 90.75 87 ALA A C 1
ATOM 655 O O . ALA A 1 87 ? -0.331 -2.389 -10.485 1.00 90.75 87 ALA A O 1
ATOM 656 N N . PRO A 1 88 ? -1.524 -4.199 -11.075 1.00 92.94 88 PRO A N 1
ATOM 657 C CA . PRO A 1 88 ? -1.939 -3.635 -12.367 1.00 92.94 88 PRO A CA 1
ATOM 658 C C . PRO A 1 88 ? -2.630 -2.268 -12.251 1.00 92.94 88 PRO A C 1
ATOM 660 O O . PRO A 1 88 ? -2.344 -1.337 -13.002 1.00 92.94 88 PRO A O 1
ATOM 663 N N . ALA A 1 89 ? -3.510 -2.099 -11.259 1.00 91.19 89 ALA A N 1
ATOM 664 C CA . ALA A 1 89 ? -4.210 -0.834 -11.048 1.00 91.19 89 ALA A CA 1
ATOM 665 C C . ALA A 1 89 ? -3.255 0.289 -10.609 1.00 91.19 89 ALA A C 1
ATOM 667 O O . ALA A 1 89 ? -3.403 1.437 -11.031 1.00 91.19 89 ALA A O 1
ATOM 668 N N . ARG A 1 90 ? -2.252 -0.029 -9.783 1.00 92.31 90 ARG A N 1
ATOM 669 C CA . ARG A 1 90 ? -1.240 0.944 -9.344 1.00 92.31 90 ARG A CA 1
ATOM 670 C C . ARG A 1 90 ? -0.233 1.280 -10.442 1.00 92.31 90 ARG A C 1
ATOM 672 O O . ARG A 1 90 ? 0.130 2.444 -10.584 1.00 92.31 90 ARG A O 1
ATOM 679 N N . ALA A 1 91 ? 0.142 0.298 -11.255 1.00 95.69 91 ALA A N 1
ATOM 680 C CA . ALA A 1 91 ? 0.924 0.481 -12.472 1.00 95.69 91 ALA A CA 1
ATOM 681 C C . ALA A 1 91 ? 0.251 1.472 -13.436 1.00 95.69 91 ALA A C 1
ATOM 683 O O . ALA A 1 91 ? 0.898 2.407 -13.902 1.00 95.69 91 ALA A O 1
ATOM 684 N N . LEU A 1 92 ? -1.063 1.339 -13.658 1.00 95.31 92 LEU A N 1
ATOM 685 C CA . LEU A 1 92 ? -1.827 2.299 -14.461 1.00 95.31 92 LEU A CA 1
ATOM 686 C C . LEU A 1 92 ? -1.780 3.715 -13.875 1.00 95.31 92 LEU A C 1
ATOM 688 O O . LEU A 1 92 ? -1.565 4.663 -14.623 1.00 95.31 92 LEU A O 1
ATOM 692 N N . ARG A 1 93 ? -1.942 3.881 -12.554 1.00 93.12 93 ARG A N 1
ATOM 693 C CA . ARG A 1 93 ? -1.852 5.207 -11.906 1.00 93.12 93 ARG A CA 1
ATOM 694 C C . ARG A 1 93 ? -0.488 5.857 -12.121 1.00 93.12 93 ARG A C 1
ATOM 696 O O . ARG A 1 93 ? -0.425 7.024 -12.491 1.00 93.12 93 ARG A O 1
ATOM 703 N N . PHE A 1 94 ? 0.581 5.087 -11.933 1.00 96.25 94 PHE A N 1
ATOM 704 C CA . PHE A 1 94 ? 1.950 5.529 -12.189 1.00 96.25 94 PHE A CA 1
ATOM 705 C C . PHE A 1 94 ? 2.145 5.973 -13.650 1.00 96.25 94 PHE A C 1
ATOM 707 O O . PHE A 1 94 ? 2.641 7.068 -13.906 1.00 96.25 94 PHE A O 1
ATOM 714 N N . LEU A 1 95 ? 1.708 5.160 -14.617 1.00 96.44 95 LEU A N 1
ATOM 715 C CA . LEU A 1 95 ? 1.849 5.477 -16.041 1.00 96.44 95 LEU A CA 1
ATOM 716 C C . LEU A 1 95 ? 0.988 6.673 -16.469 1.00 96.44 95 LEU A C 1
ATOM 718 O O . LEU A 1 95 ? 1.431 7.470 -17.292 1.00 96.44 95 LEU A O 1
ATOM 722 N N . ILE A 1 96 ? -0.222 6.824 -15.917 1.00 95.38 96 ILE A N 1
ATOM 723 C CA . ILE A 1 96 ? -1.091 7.983 -16.173 1.00 95.38 96 ILE A CA 1
ATOM 724 C C . ILE A 1 96 ? -0.387 9.279 -15.766 1.00 95.38 96 ILE A C 1
ATOM 726 O O . ILE A 1 96 ? -0.374 10.221 -16.553 1.00 95.38 96 ILE A O 1
ATOM 730 N N . GLU A 1 97 ? 0.237 9.304 -14.589 1.00 94.25 97 GLU A N 1
ATOM 731 C CA . GLU A 1 97 ? 0.972 10.474 -14.095 1.00 94.25 97 GLU A CA 1
ATOM 732 C C . GLU A 1 97 ? 2.217 10.782 -14.949 1.00 94.25 97 GLU A C 1
ATOM 734 O O . GLU A 1 97 ? 2.600 11.938 -15.105 1.00 94.25 97 GLU A O 1
ATOM 739 N N . LEU A 1 98 ? 2.826 9.767 -15.574 1.00 93.50 98 LEU A N 1
ATOM 740 C CA . LEU A 1 98 ? 3.954 9.942 -16.496 1.00 93.50 98 LEU A CA 1
ATOM 741 C C . LEU A 1 98 ? 3.565 10.363 -17.919 1.00 93.50 98 LEU A C 1
ATOM 743 O O . LEU A 1 98 ? 4.454 10.715 -18.699 1.00 93.50 98 LEU A O 1
ATOM 747 N N . LYS A 1 99 ? 2.275 10.356 -18.286 1.00 92.19 99 LYS A N 1
ATOM 748 C CA . LYS A 1 99 ? 1.818 10.711 -19.645 1.00 92.19 99 LYS A CA 1
ATOM 749 C C . LYS A 1 99 ? 2.371 12.038 -20.183 1.00 92.19 99 LYS A C 1
ATOM 751 O O . LYS A 1 99 ? 2.732 12.046 -21.360 1.00 92.19 99 LYS A O 1
ATOM 756 N N . PRO A 1 100 ? 2.505 13.126 -19.394 1.00 91.62 100 PRO A N 1
ATOM 757 C CA . PRO A 1 100 ? 3.078 14.383 -19.886 1.00 91.62 100 PRO A CA 1
ATOM 758 C C . PRO A 1 100 ? 4.503 14.252 -20.450 1.00 91.62 100 PRO A C 1
ATOM 760 O O . PRO A 1 100 ? 4.957 15.119 -21.190 1.00 91.62 100 PRO A O 1
ATOM 763 N N . PHE A 1 101 ? 5.212 13.167 -20.122 1.00 88.62 101 PHE A N 1
ATOM 764 C CA . PHE A 1 101 ? 6.590 12.906 -20.538 1.00 88.62 101 PHE A CA 1
ATOM 765 C C . PHE A 1 101 ? 6.717 11.766 -21.560 1.00 88.62 101 PHE A C 1
ATOM 767 O O . PHE A 1 101 ? 7.834 11.364 -21.885 1.00 88.62 101 PHE A O 1
ATOM 774 N N . MET A 1 102 ? 5.598 11.249 -22.079 1.00 88.12 102 MET A N 1
ATOM 775 C CA . MET A 1 102 ? 5.544 10.051 -22.925 1.00 88.12 102 MET A CA 1
ATOM 776 C C . MET A 1 102 ? 6.461 10.121 -24.154 1.00 88.12 102 MET A C 1
ATOM 778 O O . MET A 1 102 ? 7.173 9.165 -24.433 1.00 88.12 102 MET A O 1
ATOM 782 N N . GLU A 1 103 ? 6.519 11.257 -24.852 1.00 87.19 103 GLU A N 1
ATOM 783 C CA . GLU A 1 103 ? 7.366 11.423 -26.050 1.00 87.19 103 GLU A CA 1
ATOM 784 C C . GLU A 1 103 ? 8.871 11.404 -25.742 1.00 87.19 103 GLU A C 1
ATOM 786 O O . GLU A 1 103 ? 9.701 11.178 -26.622 1.00 87.19 103 GLU 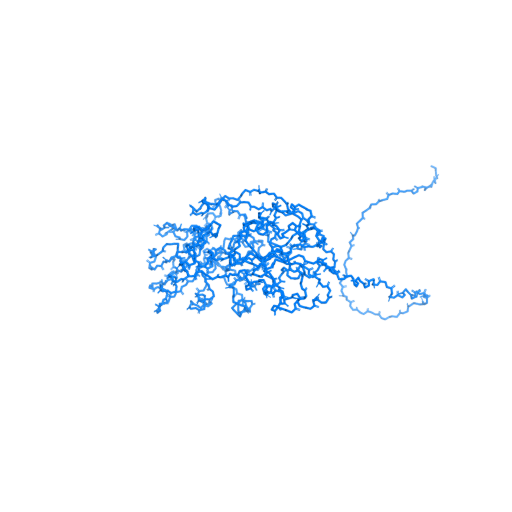A O 1
ATOM 791 N N . LYS A 1 104 ? 9.241 11.634 -24.480 1.00 88.38 104 LYS A N 1
ATOM 792 C CA . LYS A 1 104 ? 10.632 11.683 -24.018 1.00 88.38 104 LYS A CA 1
ATOM 793 C C . LYS A 1 104 ? 11.080 10.374 -23.362 1.00 88.38 104 LYS A C 1
ATOM 795 O O . LYS A 1 104 ? 12.243 10.263 -22.968 1.00 88.38 104 LYS A O 1
ATOM 800 N N . ILE A 1 105 ? 10.188 9.388 -23.251 1.00 91.06 105 ILE A N 1
ATOM 801 C CA . ILE A 1 105 ? 10.433 8.117 -22.567 1.00 91.06 105 ILE A CA 1
ATOM 802 C C . ILE A 1 105 ? 10.161 6.957 -23.527 1.00 91.06 105 ILE A C 1
ATOM 804 O O . ILE A 1 105 ? 9.042 6.764 -23.990 1.00 91.06 105 ILE A O 1
ATOM 808 N N . LYS A 1 106 ? 11.176 6.124 -23.766 1.00 92.50 106 LYS A N 1
ATOM 809 C CA . LYS A 1 106 ? 11.010 4.829 -24.433 1.00 92.50 106 LYS A CA 1
ATOM 810 C C . LYS A 1 106 ? 10.911 3.739 -23.373 1.00 92.50 106 LYS A C 1
ATOM 812 O O . LYS A 1 106 ? 11.883 3.493 -22.659 1.00 92.50 106 LYS A O 1
ATOM 817 N N . LEU A 1 107 ? 9.755 3.086 -23.268 1.00 96.25 107 LEU A N 1
ATOM 818 C CA . LEU A 1 107 ? 9.558 2.017 -22.290 1.00 96.25 107 LEU A CA 1
ATOM 819 C C . LEU A 1 107 ? 10.126 0.684 -22.788 1.00 96.25 107 LEU A C 1
ATOM 821 O O . LEU A 1 107 ? 9.904 0.293 -23.933 1.00 96.25 107 LEU A O 1
ATOM 825 N N . ILE A 1 108 ? 10.799 -0.045 -21.903 1.00 97.56 108 ILE A N 1
ATOM 826 C CA . ILE A 1 108 ? 11.080 -1.478 -22.058 1.00 97.56 108 ILE A CA 1
ATOM 827 C C . ILE A 1 108 ? 10.369 -2.194 -20.917 1.00 97.56 108 ILE A C 1
ATOM 829 O O . ILE A 1 108 ? 10.556 -1.827 -19.759 1.00 97.56 108 ILE A O 1
ATOM 833 N N . THR A 1 109 ? 9.536 -3.183 -21.227 1.00 97.81 109 THR A N 1
ATOM 834 C CA . THR A 1 109 ? 8.679 -3.822 -20.222 1.00 97.81 109 THR A CA 1
ATOM 835 C C . THR A 1 109 ? 8.490 -5.313 -20.456 1.00 97.81 109 THR A C 1
ATOM 837 O O . THR A 1 109 ? 8.800 -5.814 -21.531 1.00 97.81 109 THR A O 1
ATOM 840 N N . GLY A 1 110 ? 8.011 -6.037 -19.447 1.00 97.06 110 GLY A N 1
ATOM 841 C CA . GLY A 1 110 ? 7.672 -7.449 -19.578 1.00 97.06 110 GLY A CA 1
ATOM 842 C C . GLY A 1 110 ? 6.428 -7.665 -20.440 1.00 97.06 110 GLY A C 1
ATOM 843 O O . GLY A 1 110 ? 5.470 -6.900 -20.355 1.00 97.06 110 GLY A O 1
ATOM 844 N N . ALA A 1 111 ? 6.429 -8.721 -21.252 1.00 97.06 111 ALA A N 1
ATOM 845 C CA . ALA A 1 111 ? 5.300 -9.067 -22.113 1.00 97.06 111 ALA A CA 1
ATOM 846 C C . ALA A 1 111 ? 3.999 -9.368 -21.331 1.00 97.06 111 ALA A C 1
ATOM 848 O O . ALA A 1 111 ? 4.005 -9.992 -20.268 1.00 97.06 111 ALA A O 1
ATOM 849 N N . GLY A 1 112 ? 2.860 -8.974 -21.902 1.00 96.38 112 GLY A N 1
ATOM 850 C CA . GLY A 1 112 ? 1.519 -9.150 -21.342 1.00 96.38 112 GLY A CA 1
ATOM 851 C C . GLY A 1 112 ? 1.309 -8.469 -19.986 1.00 96.38 112 GLY A C 1
ATOM 852 O O . GLY A 1 112 ? 1.553 -7.273 -19.831 1.00 96.38 112 GLY A O 1
ATOM 853 N N . ALA A 1 113 ? 0.857 -9.246 -18.997 1.00 94.94 113 ALA A N 1
ATOM 854 C CA . ALA A 1 113 ? 0.506 -8.765 -17.656 1.00 94.94 113 ALA A CA 1
ATOM 855 C C . ALA A 1 113 ? 1.710 -8.293 -16.813 1.00 94.94 113 ALA A C 1
ATOM 857 O O . ALA A 1 113 ? 1.530 -7.842 -15.683 1.00 94.94 113 ALA A O 1
ATOM 858 N N . MET A 1 114 ? 2.936 -8.404 -17.340 1.00 96.62 114 MET A N 1
ATOM 859 C CA . MET A 1 114 ? 4.154 -7.927 -16.678 1.00 96.62 114 MET A CA 1
ATOM 860 C C . MET A 1 114 ? 4.512 -6.469 -17.019 1.00 96.62 114 MET A C 1
ATOM 862 O O . MET A 1 114 ? 5.629 -6.028 -16.739 1.00 96.62 114 MET A O 1
ATOM 866 N N . GLY A 1 115 ? 3.559 -5.717 -17.581 1.00 96.62 115 GLY A N 1
ATOM 867 C CA . GLY A 1 115 ? 3.623 -4.268 -17.785 1.00 96.62 115 GLY A CA 1
ATOM 868 C C . GLY A 1 115 ? 3.284 -3.801 -19.204 1.00 96.62 115 GLY A C 1
ATOM 869 O O . GLY A 1 115 ? 2.919 -2.638 -19.383 1.00 96.62 115 GLY A O 1
ATOM 870 N N . GLU A 1 116 ? 3.352 -4.683 -20.209 1.00 97.81 116 GLU A N 1
ATOM 871 C CA . GLU A 1 116 ? 2.978 -4.367 -21.597 1.00 97.81 116 GLU A CA 1
ATOM 872 C C . GLU A 1 116 ? 1.512 -3.926 -21.710 1.00 97.81 116 GLU A C 1
ATOM 874 O O . GLU A 1 116 ? 1.211 -2.944 -22.394 1.00 97.81 116 GLU A O 1
ATOM 879 N N . ASP A 1 117 ? 0.602 -4.626 -21.030 1.00 96.94 117 ASP A N 1
ATOM 880 C CA . ASP A 1 117 ? -0.832 -4.342 -21.101 1.00 96.94 117 ASP A CA 1
ATOM 881 C C . ASP A 1 117 ? -1.169 -2.974 -20.496 1.00 96.94 117 ASP A C 1
ATOM 883 O O . ASP A 1 117 ? -1.956 -2.214 -21.067 1.00 96.94 117 ASP A O 1
ATOM 887 N N . GLU A 1 118 ? -0.547 -2.620 -19.371 1.00 96.94 118 GLU A N 1
ATOM 888 C CA . GLU A 1 118 ? -0.695 -1.314 -18.731 1.00 96.94 118 GLU A CA 1
ATOM 889 C C . GLU A 1 118 ? -0.074 -0.195 -19.579 1.00 96.94 118 GLU A C 1
ATOM 891 O O . GLU A 1 118 ? -0.711 0.841 -19.786 1.00 96.94 118 GLU A O 1
ATOM 896 N N . ALA A 1 119 ? 1.124 -0.415 -20.133 1.00 96.38 119 ALA A N 1
ATOM 897 C CA . ALA A 1 119 ? 1.796 0.543 -21.011 1.00 96.38 119 ALA A CA 1
ATOM 898 C C . ALA A 1 119 ? 0.947 0.869 -22.249 1.00 96.38 119 ALA A C 1
ATOM 900 O O . ALA A 1 119 ? 0.707 2.046 -22.542 1.00 96.38 119 ALA A O 1
ATOM 901 N N . LYS A 1 120 ? 0.421 -0.162 -22.926 1.00 95.62 120 LYS A N 1
ATOM 902 C CA . LYS A 1 120 ? -0.452 -0.013 -24.100 1.00 95.62 120 LYS A CA 1
ATOM 903 C C . LYS A 1 120 ? -1.759 0.700 -23.763 1.00 95.62 120 LYS A C 1
ATOM 905 O O . LYS A 1 120 ? -2.138 1.622 -24.480 1.00 95.62 120 LYS A O 1
ATOM 910 N N . LYS A 1 121 ? -2.419 0.343 -22.653 1.00 95.88 121 LYS A N 1
ATOM 911 C CA . LYS A 1 121 ? -3.641 1.033 -22.183 1.00 95.88 121 LYS A CA 1
ATOM 912 C C . LYS A 1 121 ? -3.411 2.522 -21.926 1.00 95.88 121 LYS A C 1
ATOM 914 O O . LYS A 1 121 ? -4.312 3.330 -22.139 1.00 95.88 121 LYS A O 1
ATOM 919 N N . CYS A 1 122 ? -2.216 2.898 -21.475 1.00 94.31 122 CYS A N 1
ATOM 920 C CA . CYS A 1 122 ? -1.850 4.294 -21.258 1.00 94.31 122 CYS A CA 1
ATOM 921 C C . CYS A 1 122 ? -1.319 5.004 -22.516 1.00 94.31 122 CYS A C 1
ATOM 923 O O . CYS A 1 122 ? -1.092 6.209 -22.442 1.00 94.31 122 CYS A O 1
ATOM 925 N N . GLY A 1 123 ? -1.171 4.312 -23.650 1.00 94.19 123 GLY A N 1
ATOM 926 C CA . GLY A 1 123 ? -0.719 4.880 -24.925 1.00 94.19 123 GLY A CA 1
ATOM 927 C C . GLY A 1 123 ? 0.800 4.961 -25.099 1.00 94.19 123 GLY A C 1
ATOM 928 O O . GLY A 1 123 ? 1.260 5.556 -26.067 1.00 94.19 123 GLY A O 1
ATOM 929 N N . PHE A 1 124 ? 1.592 4.372 -24.198 1.00 93.88 124 PHE A N 1
ATOM 930 C CA . PHE A 1 124 ? 3.049 4.408 -24.314 1.00 93.88 124 PHE A CA 1
ATOM 931 C C . PHE A 1 124 ? 3.553 3.482 -25.424 1.00 93.88 124 PHE A C 1
ATOM 933 O O . PHE A 1 124 ? 3.162 2.315 -25.514 1.00 93.88 124 PHE A O 1
ATOM 940 N N . GLN A 1 125 ? 4.522 3.968 -26.202 1.00 89.12 125 GLN A N 1
ATOM 941 C CA . GLN A 1 125 ? 5.348 3.094 -27.027 1.00 89.12 125 GLN A CA 1
ATOM 942 C C . GLN A 1 125 ? 6.287 2.291 -26.123 1.00 89.12 125 GLN A C 1
ATOM 944 O O . GLN A 1 125 ? 7.087 2.857 -25.372 1.00 89.12 125 GLN A O 1
ATOM 949 N N . CYS A 1 126 ? 6.194 0.965 -26.196 1.00 94.38 126 CYS A N 1
ATOM 950 C CA . CYS A 1 126 ? 7.013 0.068 -25.395 1.00 94.38 126 CYS A CA 1
ATOM 951 C C . CYS A 1 126 ? 7.639 -1.045 -26.238 1.00 94.38 126 CYS A C 1
ATOM 953 O O . CYS A 1 126 ? 7.088 -1.482 -27.246 1.00 94.38 126 CYS A O 1
ATOM 955 N N . THR A 1 127 ? 8.817 -1.497 -25.816 1.00 96.94 127 THR A N 1
ATOM 956 C CA . THR A 1 127 ? 9.448 -2.729 -26.295 1.00 96.94 127 THR A CA 1
ATOM 957 C C . THR A 1 127 ? 9.201 -3.815 -25.257 1.00 96.94 127 THR A C 1
ATOM 959 O O . THR A 1 127 ? 9.723 -3.734 -24.144 1.00 96.94 127 THR A O 1
ATOM 962 N N . ALA A 1 128 ? 8.378 -4.802 -25.603 1.00 96.81 128 ALA A N 1
ATOM 963 C CA . ALA A 1 128 ? 8.106 -5.937 -24.733 1.00 96.81 128 ALA A CA 1
ATOM 964 C C . ALA A 1 128 ? 9.263 -6.948 -24.788 1.00 96.81 128 ALA A C 1
ATOM 966 O O . ALA A 1 128 ? 9.736 -7.295 -25.870 1.00 96.81 128 ALA A O 1
ATOM 967 N N . VAL A 1 129 ? 9.704 -7.428 -23.626 1.00 96.31 129 VAL A N 1
ATOM 968 C CA . VAL A 1 129 ? 10.710 -8.488 -23.480 1.00 96.31 129 VAL A CA 1
ATOM 969 C C . VAL A 1 129 ? 10.105 -9.709 -22.788 1.00 96.31 129 VAL A C 1
ATOM 971 O O . VAL A 1 129 ? 9.165 -9.603 -21.996 1.00 96.31 129 VAL A O 1
ATOM 974 N N . GLY A 1 130 ? 10.648 -10.888 -23.089 1.00 92.56 130 GLY A N 1
ATOM 975 C CA . GLY A 1 130 ? 10.097 -12.162 -22.626 1.00 92.56 130 GLY A CA 1
ATOM 976 C C . GLY A 1 130 ? 8.905 -12.636 -23.465 1.00 92.56 130 GLY A C 1
ATOM 977 O O . GLY A 1 130 ? 8.705 -12.204 -24.599 1.00 92.56 130 GLY A O 1
ATOM 978 N N . LYS A 1 131 ? 8.126 -13.574 -22.918 1.00 91.81 131 LYS A N 1
ATOM 979 C CA . LYS A 1 131 ? 6.937 -14.144 -23.572 1.00 91.81 131 LYS A CA 1
ATOM 980 C C . LYS A 1 131 ? 5.703 -13.862 -22.727 1.00 91.81 131 LYS A C 1
ATOM 982 O O . LYS A 1 131 ? 5.772 -13.954 -21.505 1.00 91.81 131 LYS A O 1
ATOM 987 N N . ARG A 1 132 ? 4.572 -13.578 -23.377 1.00 94.56 132 ARG A N 1
ATOM 988 C CA . ARG A 1 132 ? 3.271 -13.498 -22.702 1.00 94.56 132 ARG A CA 1
ATOM 989 C C . ARG A 1 132 ? 2.951 -14.857 -22.071 1.00 94.56 132 ARG A C 1
ATOM 991 O O . ARG A 1 132 ? 3.045 -15.883 -22.744 1.00 94.56 132 ARG A O 1
ATOM 998 N N . LYS A 1 133 ? 2.568 -14.849 -20.795 1.00 90.31 133 LYS A N 1
ATOM 999 C CA . LYS A 1 133 ? 2.179 -16.034 -20.019 1.00 90.31 133 LYS A CA 1
ATOM 1000 C C . LYS A 1 133 ? 0.902 -15.750 -19.231 1.00 90.31 133 LYS A C 1
ATOM 1002 O O . LYS A 1 133 ? 0.653 -14.605 -18.865 1.00 90.31 133 LYS A O 1
ATOM 1007 N N . GLU A 1 134 ? 0.121 -16.794 -18.962 1.00 84.88 134 GLU A N 1
ATOM 1008 C CA . GLU A 1 134 ? -1.046 -16.715 -18.067 1.00 84.88 134 GLU A CA 1
ATOM 1009 C C . GLU A 1 134 ? -0.635 -16.684 -16.591 1.00 84.88 134 GLU A C 1
ATOM 1011 O O . GLU A 1 134 ? -1.222 -15.955 -15.796 1.00 84.88 134 GLU A O 1
ATOM 1016 N N . LYS A 1 135 ? 0.404 -17.449 -16.236 1.00 87.06 135 LYS A N 1
ATOM 1017 C CA . LYS A 1 135 ? 1.024 -17.461 -14.908 1.00 87.06 135 LYS A CA 1
ATOM 1018 C C . LYS A 1 135 ? 2.478 -17.012 -15.010 1.00 87.06 135 LYS A C 1
ATOM 1020 O O . LYS A 1 135 ? 3.201 -17.444 -15.909 1.00 87.06 135 LYS A O 1
ATOM 1025 N N . THR A 1 136 ? 2.894 -16.161 -14.082 1.00 90.06 136 THR A N 1
ATOM 1026 C CA . THR A 1 136 ? 4.245 -15.591 -14.012 1.00 90.06 136 THR A CA 1
ATOM 1027 C C . THR A 1 136 ? 4.909 -15.965 -12.696 1.00 90.06 136 THR A C 1
ATOM 1029 O O . THR A 1 136 ? 4.232 -16.146 -11.688 1.00 90.06 136 THR A O 1
ATOM 1032 N N . SER A 1 137 ? 6.233 -16.027 -12.697 1.00 90.62 137 SER A N 1
ATOM 1033 C CA . SER A 1 137 ? 7.057 -16.416 -11.555 1.00 90.62 137 SER A CA 1
ATOM 1034 C C . SER A 1 137 ? 8.131 -15.370 -11.241 1.00 90.62 137 SER A C 1
ATOM 1036 O O . SER A 1 137 ? 8.436 -14.504 -12.062 1.00 90.62 137 SER A O 1
ATOM 1038 N N . ALA A 1 138 ? 8.776 -15.503 -10.080 1.00 91.00 138 ALA A N 1
ATOM 1039 C CA . ALA A 1 138 ? 9.972 -14.733 -9.723 1.00 91.00 138 ALA A CA 1
ATOM 1040 C C . ALA A 1 138 ? 11.072 -14.820 -10.800 1.00 91.00 138 ALA A C 1
ATOM 1042 O O . ALA A 1 138 ? 11.743 -13.837 -11.119 1.00 91.00 138 ALA A O 1
ATOM 1043 N N . ARG A 1 139 ? 11.219 -15.991 -11.436 1.00 93.31 139 ARG A N 1
ATOM 1044 C CA . ARG A 1 139 ? 12.169 -16.193 -12.535 1.00 93.31 139 ARG A CA 1
ATOM 1045 C C . ARG A 1 139 ? 11.858 -15.306 -13.737 1.00 93.31 139 ARG A C 1
ATOM 1047 O O . ARG A 1 139 ? 12.784 -14.740 -14.309 1.00 93.31 139 ARG A O 1
ATOM 1054 N N . ASP A 1 140 ? 10.581 -15.141 -14.073 1.00 95.38 140 ASP A N 1
ATOM 1055 C CA . ASP A 1 140 ? 10.164 -14.254 -15.161 1.00 95.38 140 ASP A CA 1
ATOM 1056 C C . ASP A 1 140 ? 10.532 -12.799 -14.852 1.00 95.38 140 ASP A C 1
ATOM 1058 O O . ASP A 1 140 ? 11.132 -12.124 -15.689 1.00 95.38 140 ASP A O 1
ATOM 1062 N N . THR A 1 141 ? 10.267 -12.340 -13.621 1.00 96.06 141 THR A N 1
ATOM 1063 C CA . THR A 1 141 ? 10.668 -11.005 -13.142 1.00 96.06 141 THR A CA 1
ATOM 1064 C C . THR A 1 141 ? 12.174 -10.797 -13.302 1.00 96.06 141 THR A C 1
ATOM 1066 O O . THR A 1 141 ? 12.606 -9.780 -13.851 1.00 96.06 141 THR A O 1
ATOM 1069 N N . MET A 1 142 ? 12.981 -11.777 -12.883 1.00 97.25 142 MET A N 1
ATOM 1070 C CA . MET A 1 142 ? 14.438 -11.701 -12.975 1.00 97.25 142 MET A CA 1
ATOM 1071 C C . MET A 1 142 ? 14.953 -11.681 -14.420 1.00 97.25 142 MET A C 1
ATOM 1073 O O . MET A 1 142 ? 15.859 -10.911 -14.744 1.00 97.25 142 MET A O 1
ATOM 1077 N N . GLU A 1 143 ? 14.401 -12.514 -15.303 1.00 97.31 143 GLU A N 1
ATOM 1078 C CA . GLU A 1 143 ? 14.788 -12.569 -16.719 1.00 97.31 143 GLU A CA 1
ATOM 1079 C C . GLU A 1 143 ? 14.460 -11.254 -17.448 1.00 97.31 143 GLU A C 1
ATOM 1081 O O . GLU A 1 143 ? 15.292 -10.724 -18.196 1.00 97.31 143 GLU A O 1
ATOM 1086 N N . ILE A 1 144 ? 13.289 -10.671 -17.171 1.00 97.75 144 ILE A N 1
ATOM 1087 C CA . ILE A 1 144 ? 12.886 -9.363 -17.702 1.00 97.75 144 ILE A CA 1
ATOM 1088 C C . ILE A 1 144 ? 13.807 -8.257 -17.174 1.00 97.75 144 ILE A C 1
ATOM 1090 O O . ILE A 1 144 ? 14.305 -7.452 -17.962 1.00 97.75 144 ILE A O 1
ATOM 1094 N N . ALA A 1 145 ? 14.097 -8.233 -15.870 1.00 97.81 145 ALA A N 1
ATOM 1095 C CA . ALA A 1 145 ? 14.971 -7.228 -15.262 1.00 97.81 145 ALA A CA 1
ATOM 1096 C C . ALA A 1 145 ? 16.403 -7.269 -15.827 1.00 97.81 145 ALA A C 1
ATOM 1098 O O . ALA A 1 145 ? 16.973 -6.223 -16.149 1.00 97.81 145 ALA A O 1
ATOM 1099 N N . ARG A 1 146 ? 16.966 -8.469 -16.036 1.00 98.00 146 ARG A N 1
ATOM 1100 C CA . ARG A 1 146 ? 18.268 -8.645 -16.709 1.00 98.00 146 ARG A CA 1
ATOM 1101 C C . ARG A 1 146 ? 18.244 -8.128 -18.144 1.00 98.00 146 ARG A C 1
ATOM 1103 O O . ARG A 1 146 ? 19.183 -7.452 -18.558 1.00 98.00 146 ARG A O 1
ATOM 1110 N N . SER A 1 147 ? 17.167 -8.403 -18.879 1.00 97.44 147 SER A N 1
ATOM 1111 C CA . SER A 1 147 ? 16.998 -7.934 -20.260 1.00 97.44 147 SER A CA 1
ATOM 1112 C C . SER A 1 147 ? 16.934 -6.406 -20.327 1.00 97.44 147 SER A C 1
ATOM 1114 O O . SER A 1 147 ? 17.661 -5.791 -21.101 1.00 97.44 147 SER A O 1
ATOM 1116 N N . ILE A 1 148 ? 16.142 -5.780 -19.451 1.00 97.00 148 ILE A N 1
ATOM 1117 C CA . ILE A 1 148 ? 16.040 -4.319 -19.332 1.00 97.00 148 ILE A CA 1
ATOM 1118 C C . ILE A 1 148 ? 17.408 -3.686 -19.042 1.00 97.00 148 ILE A C 1
ATOM 1120 O O . ILE A 1 148 ? 17.784 -2.710 -19.696 1.00 97.00 148 ILE A O 1
ATOM 1124 N N . LYS A 1 149 ? 18.168 -4.250 -18.094 1.00 95.94 149 LYS A N 1
ATOM 1125 C CA . LYS A 1 149 ? 19.535 -3.804 -17.787 1.00 95.94 149 LYS A CA 1
ATOM 1126 C C . LYS A 1 149 ? 20.447 -3.927 -19.012 1.00 95.94 149 LYS A C 1
ATOM 1128 O O . LYS A 1 149 ? 21.135 -2.970 -19.353 1.00 95.94 149 LYS A O 1
ATOM 1133 N N . GLY A 1 150 ? 20.428 -5.076 -19.692 1.00 95.00 150 GLY A N 1
ATOM 1134 C CA . GLY A 1 150 ? 21.242 -5.330 -20.887 1.00 95.00 150 GLY A CA 1
ATOM 1135 C C . GLY A 1 150 ? 20.925 -4.399 -22.062 1.00 95.00 150 GLY A C 1
ATOM 1136 O O . GLY A 1 150 ? 21.805 -4.093 -22.859 1.00 95.00 150 GLY A O 1
ATOM 1137 N N . MET A 1 151 ? 19.694 -3.893 -22.139 1.00 94.94 151 MET A N 1
ATOM 1138 C CA . MET A 1 151 ? 19.260 -2.923 -23.150 1.00 94.94 151 MET A CA 1
ATOM 1139 C C . MET A 1 151 ? 19.589 -1.461 -22.793 1.00 94.94 151 MET A C 1
ATOM 1141 O O . MET A 1 151 ? 19.199 -0.553 -23.527 1.00 94.94 151 MET A O 1
ATOM 1145 N N . GLY A 1 152 ? 20.301 -1.215 -21.687 1.00 92.50 152 GLY A N 1
ATOM 1146 C CA . GLY A 1 152 ? 20.796 0.115 -21.326 1.00 92.50 152 GLY A CA 1
ATOM 1147 C C . GLY A 1 152 ? 19.719 1.069 -20.807 1.00 92.50 152 GLY A C 1
ATOM 1148 O O . GLY A 1 152 ? 19.795 2.275 -21.054 1.00 92.50 152 GLY A O 1
ATOM 1149 N N . ALA A 1 153 ? 18.701 0.554 -20.110 1.00 95.00 153 ALA A N 1
ATOM 1150 C CA . ALA A 1 153 ? 17.748 1.409 -19.408 1.00 95.00 153 ALA A CA 1
ATOM 1151 C C . ALA A 1 153 ? 18.457 2.298 -18.367 1.00 95.00 153 ALA A C 1
ATOM 1153 O O . ALA A 1 153 ? 19.390 1.868 -17.694 1.00 95.00 153 ALA A O 1
ATOM 1154 N N . ALA A 1 154 ? 18.006 3.547 -18.228 1.00 93.69 154 ALA A N 1
ATOM 1155 C CA . ALA A 1 154 ? 18.577 4.503 -17.275 1.00 93.69 154 ALA A CA 1
ATOM 1156 C C . ALA A 1 154 ? 18.077 4.281 -15.835 1.00 93.69 154 ALA A C 1
ATOM 1158 O O . ALA A 1 154 ? 18.747 4.653 -14.876 1.00 93.69 154 ALA A O 1
ATOM 1159 N N . LEU A 1 155 ? 16.882 3.707 -15.700 1.00 96.06 155 LEU A N 1
ATOM 1160 C CA . LEU A 1 155 ? 16.196 3.413 -14.446 1.00 96.06 155 LEU A CA 1
ATOM 1161 C C . LEU A 1 155 ? 15.276 2.212 -14.681 1.00 96.06 155 LEU A C 1
ATOM 1163 O O . LEU A 1 155 ? 14.665 2.112 -15.749 1.00 96.06 155 LEU A O 1
ATOM 1167 N N . LEU A 1 156 ? 15.158 1.326 -13.695 1.00 97.88 156 LEU A N 1
ATOM 1168 C CA . LEU A 1 156 ? 14.191 0.231 -13.676 1.00 97.88 156 LEU A CA 1
ATOM 1169 C C . LEU A 1 156 ? 13.122 0.484 -12.612 1.00 97.88 156 LEU A C 1
ATOM 1171 O O . LEU A 1 156 ? 13.376 0.406 -11.415 1.00 97.88 156 LEU A O 1
ATOM 1175 N N . VAL A 1 157 ? 11.901 0.756 -13.053 1.00 97.88 157 VAL A N 1
ATOM 1176 C CA . VAL A 1 157 ? 10.746 0.903 -12.170 1.00 97.88 157 VAL A CA 1
ATOM 1177 C C . VAL A 1 157 ? 10.001 -0.422 -12.093 1.00 97.88 157 VAL A C 1
ATOM 1179 O O . VAL A 1 157 ? 9.733 -1.040 -13.121 1.00 97.88 157 VAL A O 1
ATOM 1182 N N . PHE A 1 158 ? 9.625 -0.862 -10.897 1.00 97.25 158 PHE A N 1
ATOM 1183 C CA . PHE A 1 158 ? 8.838 -2.083 -10.733 1.00 97.25 158 PHE A CA 1
ATOM 1184 C C . PHE A 1 158 ? 7.607 -1.848 -9.859 1.00 97.25 158 PHE A C 1
ATOM 1186 O O . PHE A 1 158 ? 7.685 -1.152 -8.856 1.00 97.25 158 PHE A O 1
ATOM 1193 N N . CYS A 1 159 ? 6.464 -2.434 -10.211 1.00 95.56 159 CYS A N 1
ATOM 1194 C CA . CYS A 1 159 ? 5.265 -2.440 -9.382 1.00 95.56 159 CYS A CA 1
ATOM 1195 C C . CYS A 1 159 ? 5.154 -3.772 -8.639 1.00 95.56 159 CYS A C 1
ATOM 1197 O O . CYS A 1 159 ? 4.904 -4.811 -9.255 1.00 95.56 159 CYS A O 1
ATOM 1199 N N . GLY A 1 160 ? 5.370 -3.750 -7.322 1.00 91.75 160 GLY A N 1
ATOM 1200 C CA . GLY A 1 160 ? 5.590 -4.967 -6.541 1.00 91.75 160 GLY A CA 1
ATOM 1201 C C . GLY A 1 160 ? 5.615 -4.768 -5.023 1.00 91.75 160 GLY A C 1
ATOM 1202 O O . GLY A 1 160 ? 5.396 -3.667 -4.511 1.00 91.75 160 GLY A O 1
ATOM 1203 N N . GLY A 1 161 ? 5.872 -5.875 -4.321 1.00 87.56 161 GLY A N 1
ATOM 1204 C CA . GLY A 1 161 ? 6.159 -5.935 -2.881 1.00 87.56 161 GLY A CA 1
ATOM 1205 C C . GLY A 1 161 ? 7.651 -6.181 -2.593 1.00 87.56 161 GLY A C 1
ATOM 1206 O O . GLY A 1 161 ? 8.453 -6.216 -3.526 1.00 87.56 161 GLY A O 1
ATOM 1207 N N . ASP A 1 162 ? 8.026 -6.399 -1.324 1.00 85.38 162 ASP A N 1
ATOM 1208 C CA . ASP A 1 162 ? 9.420 -6.692 -0.933 1.00 85.38 162 ASP A CA 1
ATOM 1209 C C . ASP A 1 162 ? 9.947 -7.971 -1.613 1.00 85.38 162 ASP A C 1
ATOM 1211 O O . ASP A 1 162 ? 11.082 -7.992 -2.077 1.00 85.38 162 ASP A O 1
ATOM 1215 N N . GLY A 1 163 ? 9.099 -8.992 -1.810 1.00 86.69 163 GLY A N 1
ATOM 1216 C CA . GLY A 1 163 ? 9.432 -10.170 -2.626 1.00 86.69 163 GLY A CA 1
ATOM 1217 C C . GLY A 1 163 ? 9.892 -9.805 -4.042 1.00 86.69 163 GLY A C 1
ATOM 1218 O O . GLY A 1 163 ? 10.918 -10.277 -4.515 1.00 86.69 163 GLY A O 1
ATOM 1219 N N . THR A 1 164 ? 9.207 -8.851 -4.678 1.00 91.31 164 THR A N 1
ATOM 1220 C CA . THR A 1 164 ? 9.613 -8.339 -5.997 1.00 91.31 164 THR A CA 1
ATOM 1221 C C . THR A 1 164 ? 10.899 -7.520 -5.909 1.00 91.31 164 THR A C 1
ATOM 1223 O O . THR A 1 164 ? 11.731 -7.622 -6.799 1.00 91.31 164 THR A O 1
ATOM 1226 N N . ALA A 1 165 ? 11.108 -6.741 -4.842 1.00 91.69 165 ALA A N 1
ATOM 1227 C CA . ALA A 1 165 ? 12.369 -6.024 -4.641 1.00 91.69 165 ALA A CA 1
ATOM 1228 C C . ALA A 1 165 ? 13.566 -6.988 -4.535 1.00 91.69 165 ALA A C 1
ATOM 1230 O O . ALA A 1 165 ? 14.604 -6.723 -5.143 1.00 91.69 165 ALA A O 1
ATOM 1231 N N . ARG A 1 166 ? 13.403 -8.126 -3.842 1.00 90.69 166 ARG A N 1
ATOM 1232 C CA . ARG A 1 166 ? 14.407 -9.204 -3.775 1.00 90.69 166 ARG A CA 1
ATOM 1233 C C . ARG A 1 166 ? 14.697 -9.792 -5.154 1.00 90.69 166 ARG A C 1
ATOM 1235 O O . ARG A 1 166 ? 15.861 -9.892 -5.536 1.00 90.69 166 ARG A O 1
ATOM 1242 N N . ASP A 1 167 ? 13.661 -10.112 -5.930 1.00 94.06 167 ASP A N 1
ATOM 1243 C CA . ASP A 1 167 ? 13.823 -10.615 -7.301 1.00 94.06 167 ASP A CA 1
ATOM 1244 C C . ASP A 1 167 ? 14.603 -9.623 -8.176 1.00 94.06 167 ASP A C 1
ATOM 1246 O O . ASP A 1 167 ? 15.527 -9.999 -8.898 1.00 94.06 167 ASP A O 1
ATOM 1250 N N . ILE A 1 168 ? 14.272 -8.332 -8.085 1.00 96.00 168 ILE A N 1
ATOM 1251 C CA . ILE A 1 168 ? 14.974 -7.277 -8.821 1.00 96.00 168 ILE A CA 1
ATOM 1252 C C . ILE A 1 168 ? 16.436 -7.184 -8.371 1.00 96.00 168 ILE A C 1
ATOM 1254 O O . ILE A 1 168 ? 17.324 -7.197 -9.224 1.00 96.00 168 ILE A O 1
ATOM 1258 N N . TYR A 1 169 ? 16.714 -7.165 -7.065 1.00 93.00 169 TYR A N 1
ATOM 1259 C CA . TYR A 1 169 ? 18.082 -7.185 -6.541 1.00 93.00 169 TYR A CA 1
ATOM 1260 C C . TYR A 1 169 ? 18.884 -8.381 -7.079 1.00 93.00 169 TYR A C 1
ATOM 1262 O O . TYR A 1 169 ? 19.963 -8.187 -7.637 1.00 93.00 169 TYR A O 1
ATOM 1270 N N . ASN A 1 170 ? 18.322 -9.593 -7.030 1.00 93.00 170 ASN A N 1
ATOM 1271 C CA . ASN A 1 170 ? 18.961 -10.814 -7.538 1.00 93.00 170 ASN A CA 1
ATOM 1272 C C . ASN A 1 170 ? 19.234 -10.774 -9.052 1.00 93.00 170 ASN A C 1
ATOM 1274 O O . ASN A 1 170 ? 20.118 -11.465 -9.568 1.00 93.00 170 ASN A O 1
ATOM 1278 N N . ALA A 1 171 ? 18.462 -9.983 -9.796 1.00 95.25 171 ALA A N 1
ATOM 1279 C CA . ALA A 1 171 ? 18.616 -9.840 -11.234 1.00 95.25 171 ALA A CA 1
ATOM 1280 C C . ALA A 1 171 ? 19.646 -8.780 -11.634 1.00 95.25 171 ALA A C 1
ATOM 1282 O O . ALA A 1 171 ? 20.422 -9.011 -12.566 1.00 95.25 171 ALA A O 1
ATOM 1283 N N . VAL A 1 172 ? 19.633 -7.613 -10.982 1.00 93.06 172 VAL A N 1
ATOM 1284 C CA . VAL A 1 172 ? 20.390 -6.442 -11.452 1.00 93.06 172 VAL A CA 1
ATOM 1285 C C . VAL A 1 172 ? 21.446 -5.928 -10.477 1.00 93.06 172 VAL A C 1
ATOM 1287 O O . VAL A 1 172 ? 22.385 -5.261 -10.938 1.00 93.06 172 VAL A O 1
ATOM 1290 N N . GLY A 1 173 ? 21.344 -6.272 -9.189 1.00 86.62 173 GLY A N 1
ATOM 1291 C CA . GLY A 1 173 ? 22.174 -5.746 -8.106 1.00 86.62 173 GLY A CA 1
ATOM 1292 C C . GLY A 1 173 ? 22.200 -4.218 -8.114 1.00 86.62 173 GLY A C 1
ATOM 1293 O O . GLY A 1 173 ? 21.181 -3.565 -8.320 1.00 86.62 173 GLY A O 1
ATOM 1294 N N . MET A 1 174 ? 23.395 -3.640 -7.996 1.00 82.81 174 MET A N 1
ATOM 1295 C CA . MET A 1 174 ? 23.618 -2.191 -8.119 1.00 82.81 174 MET A CA 1
ATOM 1296 C C . MET A 1 174 ? 23.877 -1.721 -9.563 1.00 82.81 174 MET A C 1
ATOM 1298 O O . MET A 1 174 ? 24.256 -0.577 -9.787 1.00 82.81 174 MET A O 1
ATOM 1302 N N . GLY A 1 175 ? 23.719 -2.591 -10.567 1.00 79.44 175 GLY A N 1
ATOM 1303 C CA . GLY A 1 175 ? 24.129 -2.287 -11.945 1.00 79.44 175 GLY A CA 1
ATOM 1304 C C . GLY A 1 175 ? 23.178 -1.383 -12.736 1.00 79.44 175 GLY A C 1
ATOM 1305 O O . GLY A 1 175 ? 23.506 -1.012 -13.858 1.00 79.44 175 GLY A O 1
ATOM 1306 N N . ILE A 1 176 ? 22.004 -1.070 -12.191 1.00 92.56 176 ILE A N 1
ATOM 1307 C CA . ILE A 1 176 ? 21.06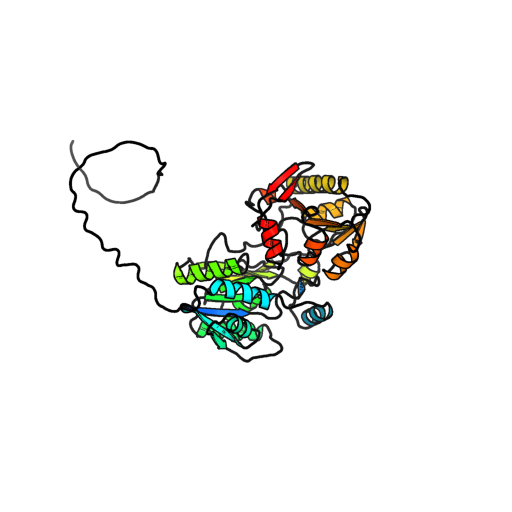3 -0.070 -12.705 1.00 92.56 176 ILE A CA 1
ATOM 1308 C C . ILE A 1 176 ? 20.297 0.507 -11.506 1.00 92.56 176 ILE A C 1
ATOM 1310 O O . ILE A 1 176 ? 19.971 -0.253 -10.590 1.00 92.56 176 ILE A O 1
ATOM 1314 N N . PRO A 1 177 ? 19.991 1.815 -11.482 1.00 92.00 177 PRO A N 1
ATOM 1315 C CA . PRO A 1 177 ? 19.078 2.363 -10.493 1.00 92.00 177 PRO A CA 1
ATOM 1316 C C . PRO A 1 177 ? 17.701 1.706 -10.580 1.00 92.00 177 PRO A C 1
ATOM 1318 O O . PRO A 1 177 ? 17.219 1.399 -11.676 1.00 92.00 177 PRO A O 1
ATOM 1321 N N . VAL A 1 178 ? 17.044 1.537 -9.439 1.00 96.38 178 VAL A N 1
ATOM 1322 C CA . VAL A 1 178 ? 15.702 0.965 -9.337 1.00 96.38 178 VAL A CA 1
ATOM 1323 C C . VAL A 1 178 ? 14.761 1.892 -8.577 1.00 96.38 178 VAL A C 1
ATOM 1325 O O . VAL A 1 178 ? 15.193 2.746 -7.809 1.00 96.38 178 VAL A O 1
ATOM 1328 N N . LEU A 1 179 ? 13.457 1.740 -8.793 1.00 95.62 179 LEU A N 1
ATOM 1329 C CA . LEU A 1 179 ? 12.431 2.415 -8.001 1.00 95.62 179 LEU A CA 1
ATOM 1330 C C . LEU A 1 179 ? 11.183 1.538 -7.898 1.00 95.62 179 LEU A C 1
ATOM 1332 O O . LEU A 1 179 ? 10.636 1.089 -8.905 1.00 95.62 179 LEU A O 1
ATOM 1336 N N . GLY A 1 180 ? 10.709 1.316 -6.679 1.00 94.75 180 GLY A N 1
ATOM 1337 C CA . GLY A 1 180 ? 9.504 0.546 -6.414 1.00 94.75 180 GLY A CA 1
ATOM 1338 C C . GLY A 1 180 ? 8.243 1.410 -6.442 1.00 94.75 180 GLY A C 1
ATOM 1339 O O . GLY A 1 180 ? 8.100 2.352 -5.662 1.00 94.75 180 GLY A O 1
ATOM 1340 N N . VAL A 1 181 ? 7.281 1.047 -7.289 1.00 94.25 181 VAL A N 1
ATOM 1341 C CA . VAL A 1 181 ? 5.877 1.453 -7.177 1.00 94.25 181 VAL A CA 1
ATOM 1342 C C . VAL A 1 181 ? 5.204 0.482 -6.205 1.00 94.25 181 VAL A C 1
ATOM 1344 O O . VAL A 1 181 ? 5.041 -0.700 -6.524 1.00 94.25 181 VAL A O 1
ATOM 1347 N N . PRO A 1 182 ? 4.798 0.943 -5.018 1.00 87.69 182 PRO A N 1
ATOM 1348 C CA . PRO A 1 182 ? 4.304 0.054 -3.978 1.00 87.69 182 PRO A CA 1
ATOM 1349 C C . PRO A 1 182 ? 2.992 -0.615 -4.392 1.00 87.69 182 PRO A C 1
ATOM 1351 O O . PRO A 1 182 ? 2.046 0.100 -4.713 1.00 87.69 182 PRO A O 1
ATOM 1354 N N . SER A 1 183 ? 2.886 -1.945 -4.317 1.00 80.81 183 SER A N 1
ATOM 1355 C CA . SER A 1 183 ? 1.616 -2.674 -4.526 1.00 80.81 183 SER A CA 1
ATOM 1356 C C . SER A 1 183 ? 1.158 -3.529 -3.353 1.00 80.81 183 SER A C 1
ATOM 1358 O O . SER A 1 183 ? 0.023 -4.003 -3.351 1.00 80.81 183 SER A O 1
ATOM 1360 N N . GLY A 1 184 ? 2.009 -3.687 -2.341 1.00 68.56 184 GLY A N 1
ATOM 1361 C CA . GLY A 1 184 ? 1.754 -4.530 -1.185 1.00 68.56 184 GLY A CA 1
ATOM 1362 C C . GLY A 1 184 ? 1.643 -3.790 0.144 1.00 68.56 184 GLY A C 1
ATOM 1363 O O . GLY A 1 184 ? 1.698 -2.562 0.255 1.00 68.56 184 GLY A O 1
ATOM 1364 N N . VAL A 1 185 ? 1.494 -4.615 1.177 1.00 51.19 185 VAL A N 1
ATOM 1365 C CA . VAL A 1 185 ? 1.144 -4.206 2.541 1.00 51.19 185 VAL A CA 1
ATOM 1366 C C . VAL A 1 185 ? 2.340 -4.073 3.471 1.00 51.19 185 VAL A C 1
ATOM 1368 O O . VAL A 1 185 ? 2.242 -3.418 4.509 1.00 51.19 185 VAL A O 1
ATOM 1371 N N . LYS A 1 186 ? 3.455 -4.687 3.077 1.00 59.06 186 LYS A N 1
ATOM 1372 C CA . LYS A 1 186 ? 4.730 -4.726 3.780 1.00 59.06 186 LYS A CA 1
ATOM 1373 C C . LYS A 1 186 ? 5.744 -4.150 2.815 1.00 59.06 186 LYS A C 1
ATOM 1375 O O . LYS A 1 186 ? 5.983 -4.783 1.800 1.00 59.06 186 LYS A O 1
ATOM 1380 N N . MET A 1 187 ? 6.195 -2.928 3.057 1.00 63.56 187 MET A N 1
ATOM 1381 C CA . MET A 1 187 ? 7.282 -2.325 2.295 1.00 63.56 187 MET A CA 1
ATOM 1382 C C . MET A 1 187 ? 8.343 -1.930 3.304 1.00 63.56 187 MET A C 1
ATOM 1384 O O . MET A 1 187 ? 8.267 -0.871 3.928 1.00 63.56 187 MET A O 1
ATOM 1388 N N . HIS A 1 188 ? 9.224 -2.885 3.569 1.00 66.94 188 HIS A N 1
ATOM 1389 C CA . HIS A 1 188 ? 10.334 -2.765 4.501 1.00 66.94 188 HIS A CA 1
ATOM 1390 C C . HIS A 1 188 ? 11.581 -2.239 3.799 1.00 66.94 188 HIS A C 1
ATOM 1392 O O . HIS A 1 188 ? 12.349 -1.510 4.420 1.00 66.94 188 HIS A O 1
ATOM 1398 N N . SER A 1 189 ? 11.746 -2.565 2.517 1.00 76.81 189 SER A N 1
ATOM 1399 C CA . SER A 1 189 ? 12.845 -2.066 1.698 1.00 76.81 189 SER A CA 1
ATOM 1400 C C . SER A 1 189 ? 12.715 -0.562 1.459 1.00 76.81 189 SER A C 1
ATOM 1402 O O . SER A 1 189 ? 11.639 -0.065 1.118 1.00 76.81 189 SER A O 1
ATOM 1404 N N . ALA A 1 190 ? 13.830 0.159 1.532 1.00 79.25 190 ALA A N 1
ATOM 1405 C CA . ALA A 1 190 ? 13.904 1.606 1.320 1.00 79.25 190 ALA A CA 1
ATOM 1406 C C . ALA A 1 190 ? 13.907 2.001 -0.174 1.00 79.25 190 ALA A C 1
ATOM 1408 O O . ALA A 1 190 ? 14.434 3.042 -0.559 1.00 79.25 190 ALA A O 1
ATOM 1409 N N . VAL A 1 191 ? 13.346 1.145 -1.036 1.00 86.31 191 VAL A N 1
ATOM 1410 C CA . VAL A 1 191 ? 13.358 1.291 -2.503 1.00 86.31 191 VAL A CA 1
ATOM 1411 C C . VAL A 1 191 ? 12.030 1.784 -3.066 1.00 86.31 191 VAL A C 1
ATOM 1413 O O . VAL A 1 191 ? 11.927 2.062 -4.260 1.00 86.31 191 VAL A O 1
ATOM 1416 N N . PHE A 1 192 ? 10.996 1.859 -2.227 1.00 86.81 192 PHE A N 1
ATOM 1417 C CA . PHE A 1 192 ? 9.643 2.198 -2.644 1.00 86.81 192 PHE A CA 1
ATOM 1418 C C . PHE A 1 192 ? 9.373 3.692 -2.522 1.00 86.81 192 PHE A C 1
ATOM 1420 O O . PHE A 1 192 ? 9.720 4.332 -1.528 1.00 86.81 192 PHE A O 1
ATOM 1427 N N . ALA A 1 193 ? 8.688 4.238 -3.523 1.00 86.25 193 ALA A N 1
ATOM 1428 C CA . ALA A 1 193 ? 8.062 5.539 -3.388 1.00 86.25 193 ALA A CA 1
ATOM 1429 C C . ALA A 1 193 ? 6.875 5.469 -2.413 1.00 86.25 193 ALA A C 1
ATOM 1431 O O . ALA A 1 193 ? 6.282 4.407 -2.193 1.00 86.25 193 ALA A O 1
ATOM 1432 N N . VAL A 1 194 ? 6.478 6.619 -1.872 1.00 76.44 194 VAL A N 1
ATOM 1433 C CA . VAL A 1 194 ? 5.346 6.706 -0.931 1.00 76.44 194 VAL A CA 1
ATOM 1434 C C . VAL A 1 194 ? 4.009 6.287 -1.560 1.00 76.44 194 VAL A C 1
ATOM 1436 O O . VAL A 1 194 ? 3.201 5.633 -0.896 1.00 76.44 194 VAL A O 1
ATOM 1439 N N . ASP A 1 195 ? 3.809 6.575 -2.848 1.00 81.62 195 ASP A N 1
ATOM 1440 C CA . ASP A 1 195 ? 2.635 6.209 -3.647 1.00 81.62 195 ASP A CA 1
ATOM 1441 C C . ASP A 1 195 ? 2.986 6.150 -5.162 1.00 81.62 195 ASP A C 1
ATOM 1443 O O . ASP A 1 195 ? 4.096 6.540 -5.553 1.00 81.62 195 ASP A O 1
ATOM 1447 N N . PRO A 1 196 ? 2.097 5.635 -6.041 1.00 89.12 196 PRO A N 1
ATOM 1448 C CA . PRO A 1 196 ? 2.364 5.560 -7.482 1.00 89.12 196 PRO A CA 1
ATOM 1449 C C . PRO A 1 196 ? 2.628 6.910 -8.166 1.00 89.12 196 PRO A C 1
ATOM 1451 O O . PRO A 1 196 ? 3.456 6.983 -9.073 1.00 89.12 196 PRO A O 1
ATOM 1454 N N . GLN A 1 197 ? 1.963 7.984 -7.745 1.00 87.62 197 GLN A N 1
ATOM 1455 C CA . GLN A 1 197 ? 2.142 9.321 -8.312 1.00 87.62 197 GLN A CA 1
ATOM 1456 C C . GLN A 1 197 ? 3.484 9.930 -7.879 1.00 87.62 197 GLN A C 1
ATOM 1458 O O . GLN A 1 197 ? 4.179 10.559 -8.672 1.00 87.62 197 GLN A O 1
ATOM 1463 N N . ALA A 1 198 ? 3.902 9.697 -6.638 1.00 83.38 198 ALA A N 1
ATOM 1464 C CA . ALA A 1 198 ? 5.216 10.047 -6.129 1.00 83.38 198 ALA A CA 1
ATOM 1465 C C . ALA A 1 198 ? 6.317 9.319 -6.901 1.00 83.38 198 ALA A C 1
ATOM 1467 O O . ALA A 1 198 ? 7.296 9.958 -7.279 1.00 83.38 198 ALA A O 1
ATOM 1468 N N . ALA A 1 199 ? 6.132 8.030 -7.213 1.00 91.69 199 ALA A N 1
ATOM 1469 C CA . ALA A 1 199 ? 7.066 7.299 -8.066 1.00 91.69 199 ALA A CA 1
ATOM 1470 C C . ALA A 1 199 ? 7.203 7.958 -9.446 1.00 91.69 199 ALA A C 1
ATOM 1472 O O . ALA A 1 199 ? 8.317 8.167 -9.919 1.00 91.69 199 ALA A O 1
ATOM 1473 N N . ALA A 1 200 ? 6.089 8.344 -10.074 1.00 93.75 200 ALA A N 1
ATOM 1474 C CA . ALA A 1 200 ? 6.101 9.040 -11.360 1.00 93.75 200 ALA A CA 1
ATOM 1475 C C . ALA A 1 200 ? 6.828 10.393 -11.285 1.00 93.75 200 ALA A C 1
ATOM 1477 O O . ALA A 1 200 ? 7.657 10.695 -12.144 1.00 93.75 200 ALA A O 1
ATOM 1478 N N . ARG A 1 201 ? 6.596 11.175 -10.222 1.00 89.25 201 ARG A N 1
ATOM 1479 C CA . ARG A 1 201 ? 7.320 12.432 -9.975 1.00 89.25 201 ARG A CA 1
ATOM 1480 C C . ARG A 1 201 ? 8.822 12.210 -9.786 1.00 89.25 201 ARG A C 1
ATOM 1482 O O . ARG A 1 201 ? 9.606 12.956 -10.365 1.00 89.25 201 ARG A O 1
ATOM 1489 N N . ILE A 1 202 ? 9.230 11.185 -9.028 1.00 89.38 202 ILE A N 1
ATOM 1490 C CA . ILE A 1 202 ? 10.648 10.816 -8.871 1.00 89.38 202 ILE A CA 1
ATOM 1491 C C . ILE A 1 202 ? 11.254 10.464 -10.231 1.00 89.38 202 ILE A C 1
ATOM 1493 O O . ILE A 1 202 ? 12.333 10.949 -10.554 1.00 89.38 202 ILE A O 1
ATOM 1497 N N . VAL A 1 203 ? 10.565 9.659 -11.046 1.00 94.12 203 VAL A N 1
ATOM 1498 C CA . VAL A 1 203 ? 11.032 9.277 -12.388 1.00 94.12 203 VAL A CA 1
ATOM 1499 C C . VAL A 1 203 ? 11.224 10.506 -13.270 1.00 94.12 203 VAL A C 1
ATOM 1501 O O . VAL A 1 203 ? 12.283 10.649 -13.876 1.00 94.12 203 VAL A O 1
ATOM 1504 N N . ALA A 1 204 ? 10.242 11.408 -13.319 1.00 91.06 204 ALA A N 1
ATOM 1505 C CA . ALA A 1 204 ? 10.338 12.635 -14.104 1.00 91.06 204 ALA A CA 1
ATOM 1506 C C . ALA A 1 204 ? 11.535 13.491 -13.658 1.00 91.06 204 ALA A C 1
ATOM 1508 O O . ALA A 1 204 ? 12.386 13.837 -14.477 1.00 91.06 204 ALA A O 1
ATOM 1509 N N . LYS A 1 205 ? 11.666 13.750 -12.353 1.00 88.75 205 LYS A N 1
ATOM 1510 C CA . LYS A 1 205 ? 12.801 14.497 -11.798 1.00 88.75 205 LYS A CA 1
ATOM 1511 C C . LYS A 1 205 ? 14.139 13.813 -12.076 1.00 88.75 205 LYS A C 1
ATOM 1513 O O . LYS A 1 205 ? 15.092 14.458 -12.492 1.00 88.75 205 LYS A O 1
ATOM 1518 N N . PHE A 1 206 ? 14.237 12.497 -11.909 1.00 89.62 206 PHE A N 1
ATOM 1519 C CA . PHE A 1 206 ? 15.476 11.768 -12.183 1.00 89.62 206 PHE A CA 1
ATOM 1520 C C . PHE A 1 206 ? 15.887 11.873 -13.657 1.00 89.62 206 PHE A C 1
ATOM 1522 O O . PHE A 1 206 ? 17.040 12.167 -13.963 1.00 89.62 206 PHE A O 1
ATOM 1529 N N . ILE A 1 207 ? 14.933 11.679 -14.569 1.00 86.00 207 ILE A N 1
ATOM 1530 C CA . ILE A 1 207 ? 15.165 11.693 -16.017 1.00 86.00 207 ILE A CA 1
ATOM 1531 C C . ILE A 1 207 ? 15.519 13.097 -16.530 1.00 86.00 207 ILE A C 1
ATOM 1533 O O . ILE A 1 207 ? 16.389 13.212 -17.399 1.00 86.00 207 ILE A O 1
ATOM 1537 N N . PHE A 1 208 ? 14.848 14.143 -16.034 1.00 83.38 208 PHE A N 1
ATOM 1538 C CA . PHE A 1 208 ? 14.933 15.497 -16.598 1.00 83.38 208 PHE A CA 1
ATOM 1539 C C . PHE A 1 208 ? 15.742 16.490 -15.760 1.00 83.38 208 PHE A C 1
ATOM 1541 O O . PHE A 1 208 ? 16.347 17.393 -16.332 1.00 83.38 208 PHE A O 1
ATOM 1548 N N . GLU A 1 209 ? 15.775 16.326 -14.439 1.00 82.56 209 GLU A N 1
ATOM 1549 C CA . GLU A 1 209 ? 16.465 17.226 -13.501 1.00 82.56 209 GLU A CA 1
ATOM 1550 C C . GLU A 1 209 ? 17.757 16.605 -12.942 1.00 82.56 209 GLU A C 1
ATOM 1552 O O . GLU A 1 209 ? 18.609 17.327 -12.435 1.00 82.56 209 GLU A O 1
ATOM 1557 N N . GLY A 1 210 ? 17.943 15.285 -13.081 1.00 79.00 210 GLY A N 1
ATOM 1558 C CA . GLY A 1 210 ? 19.173 14.593 -12.690 1.00 79.00 210 GLY A CA 1
ATOM 1559 C C . GLY A 1 210 ? 19.307 14.387 -11.182 1.00 79.00 210 GLY A C 1
ATOM 1560 O O . GLY A 1 210 ? 20.342 14.724 -10.608 1.00 79.00 210 GLY A O 1
ATOM 1561 N N . LEU A 1 211 ? 18.270 13.835 -10.536 1.00 79.69 211 LEU A N 1
ATOM 1562 C CA . LEU A 1 211 ? 18.323 13.502 -9.106 1.00 79.69 211 LEU A CA 1
ATOM 1563 C C .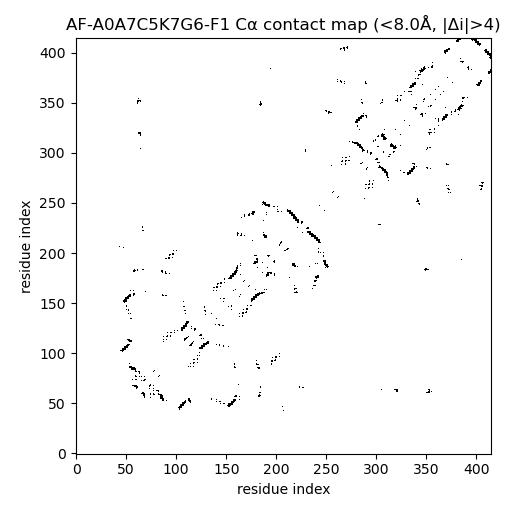 LEU A 1 211 ? 19.556 12.640 -8.765 1.00 79.69 211 LEU A C 1
ATOM 1565 O O . LEU A 1 211 ? 19.886 11.718 -9.521 1.00 79.69 211 LEU A O 1
ATOM 1569 N N . PRO A 1 212 ? 20.214 12.891 -7.616 1.00 74.69 212 PRO A N 1
ATOM 1570 C CA . PRO A 1 212 ? 21.343 12.083 -7.179 1.00 74.69 212 PRO A CA 1
ATOM 1571 C C . PRO A 1 212 ? 20.897 10.653 -6.872 1.00 74.69 212 PRO A C 1
ATOM 1573 O O . PRO A 1 212 ? 19.749 10.409 -6.505 1.00 74.69 212 PRO A O 1
ATOM 1576 N N . LEU A 1 213 ? 21.818 9.701 -6.994 1.00 79.50 213 LEU A N 1
ATOM 1577 C CA . LEU A 1 213 ? 21.584 8.321 -6.583 1.00 79.50 213 LEU A CA 1
ATOM 1578 C C . LEU A 1 213 ? 22.019 8.116 -5.133 1.00 79.50 213 LEU A C 1
ATOM 1580 O O . LEU A 1 213 ? 22.997 8.711 -4.680 1.00 79.50 213 LEU A O 1
ATOM 1584 N N . LYS A 1 214 ? 21.310 7.241 -4.424 1.00 73.50 214 LYS A N 1
ATOM 1585 C CA . LYS A 1 214 ? 21.666 6.784 -3.080 1.00 73.50 214 LYS A CA 1
ATOM 1586 C C . LYS A 1 214 ? 21.505 5.271 -2.997 1.00 73.50 214 LYS A C 1
ATOM 1588 O O . LYS A 1 214 ? 20.657 4.699 -3.679 1.00 73.50 214 LYS A O 1
ATOM 1593 N N . GLU A 1 215 ? 22.306 4.635 -2.157 1.00 72.00 215 GLU A N 1
ATOM 1594 C CA . GLU A 1 215 ? 22.097 3.244 -1.770 1.00 72.00 215 GLU A CA 1
ATOM 1595 C C . GLU A 1 215 ? 20.847 3.117 -0.890 1.00 72.00 215 GLU A C 1
ATOM 1597 O O . GLU A 1 215 ? 20.641 3.891 0.051 1.00 72.00 215 GLU A O 1
ATOM 1602 N N . ALA A 1 216 ? 20.007 2.139 -1.210 1.00 71.12 216 ALA A N 1
ATOM 1603 C CA . ALA A 1 216 ? 18.835 1.773 -0.436 1.00 71.12 216 ALA A CA 1
ATOM 1604 C C . ALA A 1 216 ? 18.861 0.294 -0.081 1.00 71.12 216 ALA A C 1
ATOM 1606 O O . ALA A 1 216 ? 19.235 -0.555 -0.892 1.00 71.12 216 ALA A O 1
ATOM 1607 N N . GLU A 1 217 ? 18.418 0.019 1.138 1.00 71.19 217 GLU A N 1
ATOM 1608 C CA . GLU A 1 217 ? 18.315 -1.318 1.699 1.00 71.19 217 GLU A CA 1
ATOM 1609 C C . GLU A 1 217 ? 17.159 -2.077 1.047 1.00 71.19 217 GLU A C 1
ATOM 1611 O O . GLU A 1 217 ? 16.016 -1.607 1.008 1.00 71.19 217 GLU A O 1
ATOM 1616 N N . VAL A 1 218 ? 17.462 -3.274 0.560 1.00 79.44 218 VAL A N 1
ATOM 1617 C CA . VAL A 1 218 ? 16.477 -4.307 0.255 1.00 79.44 218 VAL A CA 1
ATOM 1618 C C . VAL A 1 218 ? 16.402 -5.206 1.477 1.00 79.44 218 VAL A C 1
ATOM 1620 O O . VAL A 1 218 ? 17.413 -5.759 1.909 1.00 79.44 218 VAL A O 1
ATOM 1623 N N . MET A 1 219 ? 15.209 -5.324 2.048 1.00 78.00 219 MET A N 1
ATOM 1624 C CA . MET A 1 219 ? 14.976 -6.092 3.267 1.00 78.00 219 MET A CA 1
ATOM 1625 C C . MET A 1 219 ? 14.362 -7.444 2.918 1.00 78.00 219 MET A C 1
ATOM 1627 O O . MET A 1 219 ? 13.447 -7.519 2.095 1.00 78.00 219 MET A O 1
ATOM 1631 N N . ASP A 1 220 ? 14.830 -8.499 3.577 1.00 70.56 220 ASP A N 1
ATOM 1632 C CA . ASP A 1 220 ? 14.192 -9.805 3.569 1.00 70.56 220 ASP A CA 1
ATOM 1633 C C . ASP A 1 220 ? 13.289 -9.943 4.788 1.00 70.56 220 ASP A C 1
ATOM 1635 O O . ASP A 1 220 ? 13.728 -9.815 5.929 1.00 70.56 220 ASP A O 1
ATOM 1639 N N . VAL A 1 221 ? 12.003 -10.166 4.547 1.00 65.88 221 VAL A N 1
ATOM 1640 C CA . VAL A 1 221 ? 11.032 -10.378 5.615 1.00 65.88 221 VAL A CA 1
ATOM 1641 C C . VAL A 1 221 ? 10.805 -11.871 5.712 1.00 65.88 221 VAL A C 1
ATOM 1643 O O . VAL A 1 221 ? 10.259 -12.461 4.779 1.00 65.88 221 VAL A O 1
ATOM 1646 N N . ASP A 1 222 ? 11.152 -12.466 6.855 1.00 64.50 222 ASP A N 1
ATOM 1647 C CA . ASP A 1 222 ? 10.757 -13.843 7.145 1.00 64.50 222 ASP A CA 1
ATOM 1648 C C . ASP A 1 222 ? 9.228 -13.883 7.239 1.00 64.50 222 ASP A C 1
ATOM 1650 O O . ASP A 1 222 ? 8.604 -13.466 8.224 1.00 64.50 222 ASP A O 1
ATOM 1654 N N . GLU A 1 223 ? 8.606 -14.335 6.155 1.00 59.59 223 GLU A N 1
ATOM 1655 C CA . GLU A 1 223 ? 7.161 -14.371 6.040 1.00 59.59 223 GLU A CA 1
ATOM 1656 C C . GLU A 1 223 ? 6.529 -15.353 7.023 1.00 59.59 223 GLU A C 1
ATOM 1658 O O . GLU A 1 223 ? 5.395 -15.118 7.443 1.00 59.59 223 GLU A O 1
ATOM 1663 N N . GLU A 1 224 ? 7.243 -16.405 7.429 1.00 60.59 224 GLU A N 1
ATOM 1664 C CA . GLU A 1 224 ? 6.759 -17.382 8.397 1.00 60.59 224 GLU A CA 1
ATOM 1665 C C . GLU A 1 224 ? 6.792 -16.802 9.812 1.00 60.59 224 GLU A C 1
ATOM 1667 O O . GLU A 1 224 ? 5.775 -16.817 10.514 1.00 60.59 224 GLU A O 1
ATOM 1672 N N . ALA A 1 225 ? 7.897 -16.158 10.199 1.00 58.22 225 ALA A N 1
ATOM 1673 C CA . ALA A 1 225 ? 7.962 -15.394 11.443 1.00 58.22 225 ALA A CA 1
ATOM 1674 C C . ALA A 1 225 ? 6.892 -14.287 11.476 1.00 58.22 225 ALA A C 1
ATOM 1676 O O . ALA A 1 225 ? 6.207 -14.096 12.488 1.00 58.22 225 ALA A O 1
ATOM 1677 N N . PHE A 1 226 ? 6.662 -13.610 10.348 1.00 60.41 226 PHE A N 1
ATOM 1678 C CA . PHE A 1 226 ? 5.631 -12.583 10.212 1.00 60.41 226 PHE A CA 1
ATOM 1679 C C . PHE A 1 226 ? 4.208 -13.163 10.293 1.00 60.41 226 PHE A C 1
ATOM 1681 O O . PHE A 1 226 ? 3.324 -12.568 10.930 1.00 60.41 226 PHE A O 1
ATOM 1688 N N . ARG A 1 227 ? 3.965 -14.348 9.713 1.00 61.12 227 ARG A N 1
ATOM 1689 C CA . ARG A 1 227 ? 2.727 -15.129 9.901 1.00 61.12 227 ARG A CA 1
ATOM 1690 C C . ARG A 1 227 ? 2.481 -15.421 11.374 1.00 61.12 227 ARG A C 1
ATOM 1692 O O . ARG A 1 227 ? 1.367 -15.174 11.835 1.00 61.12 227 ARG A O 1
ATOM 1699 N N . GLN A 1 228 ? 3.525 -15.749 12.123 1.00 60.44 228 GLN A N 1
ATOM 1700 C CA . GLN A 1 228 ? 3.486 -15.966 13.571 1.00 60.44 228 GLN A CA 1
ATOM 1701 C C . GLN A 1 228 ? 3.455 -14.670 14.409 1.00 60.44 228 GLN A C 1
ATOM 1703 O O . GLN A 1 228 ? 3.467 -14.723 15.637 1.00 60.44 228 GLN A O 1
ATOM 1708 N N . GLY A 1 229 ? 3.382 -13.490 13.779 1.00 53.44 229 GLY A N 1
ATOM 1709 C CA . GLY A 1 229 ? 3.259 -12.204 14.474 1.00 53.44 229 GLY A CA 1
ATOM 1710 C C . GLY A 1 229 ? 4.583 -11.606 14.960 1.00 53.44 229 GLY A C 1
ATOM 1711 O O . GLY A 1 229 ? 4.559 -10.619 15.696 1.00 53.44 229 GLY A O 1
ATOM 1712 N N . ARG A 1 230 ? 5.726 -12.161 14.545 1.00 52.62 230 ARG A N 1
ATOM 1713 C CA . ARG A 1 230 ? 7.065 -11.627 14.822 1.00 52.62 230 ARG A CA 1
ATOM 1714 C C . ARG A 1 230 ? 7.544 -10.792 13.637 1.00 52.62 230 ARG A C 1
ATOM 1716 O O . ARG A 1 230 ? 7.421 -11.202 12.490 1.00 52.62 230 ARG A O 1
ATOM 1723 N N . VAL A 1 231 ? 8.090 -9.609 13.899 1.00 55.00 231 VAL A N 1
ATOM 1724 C CA . VAL A 1 231 ? 8.732 -8.802 12.851 1.00 55.00 231 VAL A CA 1
ATOM 1725 C C . VAL A 1 231 ? 10.202 -9.202 12.808 1.00 55.00 231 VAL A C 1
ATOM 1727 O O . VAL A 1 231 ? 10.964 -8.775 13.668 1.00 55.00 231 VAL A O 1
ATOM 1730 N N . SER A 1 232 ? 10.573 -10.028 11.831 1.00 55.56 232 SER A N 1
ATOM 1731 C CA . SER A 1 232 ? 11.967 -10.260 11.451 1.00 55.56 232 SER A CA 1
ATOM 1732 C C . SER A 1 232 ? 12.159 -9.691 10.051 1.00 55.56 232 SER A C 1
ATOM 1734 O O . SER A 1 232 ? 11.495 -10.132 9.111 1.00 55.56 232 SER A O 1
ATOM 1736 N N . ALA A 1 233 ? 12.964 -8.639 9.942 1.00 60.41 233 ALA A N 1
ATOM 1737 C CA . ALA A 1 233 ? 13.385 -8.073 8.672 1.00 60.41 233 ALA A CA 1
ATOM 1738 C C . ALA A 1 233 ? 14.912 -8.020 8.701 1.00 60.41 233 ALA A C 1
ATOM 1740 O O . ALA A 1 233 ? 15.480 -7.257 9.483 1.00 60.41 233 ALA A O 1
ATOM 1741 N N . GLU A 1 234 ? 15.553 -8.856 7.897 1.00 63.50 234 GLU A N 1
ATOM 1742 C CA . GLU A 1 234 ? 17.005 -8.920 7.774 1.00 63.50 234 GLU A CA 1
ATOM 1743 C C . GLU A 1 234 ? 17.446 -8.136 6.540 1.00 63.50 234 GLU A C 1
ATOM 1745 O O . GLU A 1 234 ? 16.728 -8.046 5.544 1.00 63.50 234 GLU A O 1
ATOM 1750 N N . LEU A 1 235 ? 18.620 -7.516 6.606 1.00 63.00 235 LEU A N 1
ATOM 1751 C CA . LEU A 1 235 ? 19.193 -6.841 5.449 1.00 63.00 235 LEU A CA 1
ATOM 1752 C C . LEU A 1 235 ? 19.548 -7.892 4.387 1.00 63.00 235 LEU A C 1
ATOM 1754 O O . LEU A 1 235 ? 20.415 -8.731 4.618 1.00 63.00 235 LEU A O 1
ATOM 1758 N N . TYR A 1 236 ? 18.906 -7.822 3.221 1.00 72.94 236 TYR A N 1
ATOM 1759 C CA . TYR A 1 236 ? 19.173 -8.730 2.103 1.00 72.94 236 TYR A CA 1
ATOM 1760 C C . TYR A 1 236 ? 20.305 -8.217 1.211 1.00 72.94 236 TYR A C 1
ATOM 1762 O O . TYR A 1 236 ? 21.127 -8.983 0.716 1.00 72.94 236 TYR A O 1
ATOM 1770 N N . GLY A 1 237 ? 20.352 -6.901 1.000 1.00 69.38 237 GLY A N 1
ATOM 1771 C CA . GLY A 1 237 ? 21.368 -6.261 0.179 1.00 69.38 237 GLY A CA 1
ATOM 1772 C C . GLY A 1 237 ? 21.037 -4.809 -0.140 1.00 69.38 237 GLY A C 1
ATOM 1773 O O . GLY A 1 237 ? 20.117 -4.224 0.430 1.00 69.38 237 GLY A O 1
ATOM 1774 N N . TYR A 1 238 ? 21.785 -4.236 -1.080 1.00 72.88 238 TYR A N 1
ATOM 1775 C CA . TYR A 1 238 ? 21.656 -2.835 -1.476 1.00 72.88 238 TYR A CA 1
ATOM 1776 C C . TYR A 1 238 ? 21.421 -2.684 -2.978 1.00 72.88 238 TYR A C 1
ATOM 1778 O O . TYR A 1 238 ? 21.974 -3.423 -3.798 1.00 72.88 238 TYR A O 1
ATOM 1786 N N . VAL A 1 239 ? 20.625 -1.680 -3.336 1.00 85.00 239 VAL A N 1
ATOM 1787 C CA . VAL A 1 239 ? 20.415 -1.216 -4.714 1.00 85.00 239 VAL A CA 1
ATOM 1788 C C . VAL A 1 239 ? 20.572 0.300 -4.784 1.00 85.00 239 VAL A C 1
ATOM 1790 O O . VAL A 1 239 ? 20.483 0.989 -3.770 1.00 85.00 239 VAL A O 1
ATOM 1793 N N . LEU A 1 240 ? 20.788 0.838 -5.984 1.00 79.50 240 LEU A N 1
ATOM 1794 C CA . LEU A 1 240 ? 20.789 2.285 -6.205 1.00 79.50 240 LEU A CA 1
ATOM 1795 C C . LEU A 1 240 ? 19.367 2.776 -6.469 1.00 79.50 240 LEU A C 1
ATOM 1797 O O . LEU A 1 240 ? 18.649 2.171 -7.260 1.00 79.50 240 LEU A O 1
ATOM 1801 N N . ILE A 1 241 ? 18.983 3.895 -5.865 1.00 84.75 241 ILE A N 1
ATOM 1802 C CA . ILE A 1 241 ? 17.687 4.551 -6.071 1.00 84.75 241 ILE A CA 1
ATOM 1803 C C . ILE A 1 241 ? 17.885 6.039 -6.393 1.00 84.75 241 ILE A C 1
ATOM 1805 O O . ILE A 1 241 ? 18.816 6.651 -5.859 1.00 84.75 241 ILE A O 1
ATOM 1809 N N . PRO A 1 242 ? 17.033 6.664 -7.226 1.00 84.50 242 PRO A N 1
ATOM 1810 C CA . PRO A 1 242 ? 16.968 8.121 -7.311 1.00 84.50 242 PRO A CA 1
ATOM 1811 C C . PRO A 1 242 ? 16.545 8.694 -5.962 1.00 84.50 242 PRO A C 1
ATOM 1813 O O . PRO A 1 242 ? 15.493 8.320 -5.456 1.00 84.50 242 PRO A O 1
ATOM 1816 N N . TYR A 1 243 ? 17.346 9.579 -5.377 1.00 71.94 243 TYR A N 1
ATOM 1817 C CA . TYR A 1 243 ? 17.130 10.096 -4.033 1.00 71.94 243 TYR A CA 1
ATOM 1818 C C . TYR A 1 243 ? 16.332 11.400 -4.043 1.00 71.94 243 TYR A C 1
ATOM 1820 O O . TYR A 1 243 ? 16.784 12.436 -4.528 1.00 71.94 243 TYR A O 1
ATOM 1828 N N . GLU A 1 244 ? 15.148 11.337 -3.443 1.00 65.50 244 GLU A N 1
ATOM 1829 C CA . GLU A 1 244 ? 14.273 12.465 -3.152 1.00 65.50 244 GLU A CA 1
ATOM 1830 C C . GLU A 1 244 ? 13.705 12.249 -1.736 1.00 65.50 244 GLU A C 1
ATOM 1832 O O . GLU A 1 244 ? 12.790 11.435 -1.562 1.00 65.50 244 GLU A O 1
ATOM 1837 N N . PRO A 1 245 ? 14.250 12.920 -0.705 1.00 51.34 245 PRO A N 1
ATOM 1838 C CA . PRO A 1 245 ? 13.995 12.601 0.704 1.00 51.34 245 PRO A CA 1
ATOM 1839 C C . PRO A 1 245 ? 12.518 12.654 1.121 1.00 51.34 245 PRO A C 1
ATOM 1841 O O . PRO A 1 245 ? 12.145 12.045 2.117 1.00 51.34 245 PRO A O 1
ATOM 1844 N N . TYR A 1 246 ? 11.662 13.354 0.374 1.00 53.28 246 TYR A N 1
ATOM 1845 C CA . TYR A 1 246 ? 10.237 13.481 0.700 1.00 53.28 246 TYR A CA 1
ATOM 1846 C C . TYR A 1 246 ? 9.330 12.465 -0.002 1.00 53.28 246 TYR A C 1
ATOM 1848 O O . TYR A 1 246 ? 8.157 12.354 0.359 1.00 53.28 246 TYR A O 1
ATOM 1856 N N . LEU A 1 247 ? 9.843 11.733 -0.996 1.00 52.88 247 LEU A N 1
ATOM 1857 C CA . LEU A 1 247 ? 9.046 10.835 -1.839 1.00 52.88 247 LEU A CA 1
ATOM 1858 C C . LEU A 1 247 ? 9.423 9.353 -1.691 1.00 52.88 247 LEU A C 1
ATOM 1860 O O . LEU A 1 247 ? 8.764 8.511 -2.303 1.00 52.88 247 LEU A O 1
ATOM 1864 N N . ILE A 1 248 ? 10.422 9.033 -0.866 1.00 50.25 248 ILE A N 1
ATOM 1865 C CA . ILE A 1 248 ? 10.938 7.673 -0.651 1.00 50.25 248 ILE A CA 1
ATOM 1866 C C . ILE A 1 248 ? 10.570 7.181 0.745 1.00 50.25 248 ILE A C 1
ATOM 1868 O O . ILE A 1 248 ? 10.541 7.946 1.708 1.00 50.25 248 ILE A O 1
ATOM 1872 N N . GLN A 1 249 ? 10.224 5.901 0.837 1.00 45.53 249 GLN A N 1
ATOM 1873 C CA . GLN A 1 249 ? 9.806 5.251 2.068 1.00 45.53 249 GLN A CA 1
ATOM 1874 C C . GLN A 1 249 ? 11.019 4.867 2.932 1.00 45.53 249 GLN A C 1
ATOM 1876 O O . GLN A 1 249 ? 11.850 4.072 2.507 1.00 45.53 249 GLN A O 1
ATOM 1881 N N . ASP A 1 250 ? 11.096 5.389 4.161 1.00 50.06 250 ASP A N 1
ATOM 1882 C CA . ASP A 1 250 ? 12.080 4.952 5.167 1.00 50.06 250 ASP A CA 1
ATOM 1883 C C . ASP A 1 250 ? 11.694 3.599 5.791 1.00 50.06 250 ASP A C 1
ATOM 1885 O O . ASP A 1 250 ? 10.507 3.313 5.994 1.00 50.06 250 ASP A O 1
ATOM 1889 N N . ALA A 1 251 ? 12.692 2.790 6.165 1.00 44.19 251 ALA A N 1
ATOM 1890 C CA . ALA A 1 251 ? 12.499 1.493 6.816 1.00 44.19 251 ALA A CA 1
ATOM 1891 C C . ALA A 1 251 ? 11.688 1.600 8.128 1.00 44.19 251 ALA A C 1
ATOM 1893 O O . ALA A 1 251 ? 11.796 2.551 8.910 1.00 44.19 251 ALA A O 1
ATOM 1894 N N . LYS A 1 252 ? 10.842 0.595 8.389 1.00 41.09 252 LYS A N 1
ATOM 1895 C CA . LYS A 1 252 ? 9.964 0.551 9.569 1.00 41.09 252 LYS A CA 1
ATOM 1896 C C . LYS A 1 252 ? 10.776 0.293 10.846 1.00 41.09 252 LYS A C 1
ATOM 1898 O O . LYS A 1 252 ? 11.097 -0.851 11.145 1.00 41.09 252 LYS A O 1
ATOM 1903 N N . MET A 1 253 ? 11.022 1.332 11.646 1.00 39.25 253 MET A N 1
ATOM 1904 C CA . MET A 1 253 ? 11.539 1.170 13.012 1.00 39.25 253 MET A CA 1
ATOM 1905 C C . MET A 1 253 ? 10.459 0.618 13.958 1.00 39.25 253 MET A C 1
ATOM 1907 O O . MET A 1 253 ? 9.312 1.080 13.956 1.00 39.25 253 MET A O 1
ATOM 1911 N N . ALA A 1 254 ? 10.832 -0.357 14.792 1.00 42.12 254 ALA A N 1
ATOM 1912 C CA . ALA A 1 254 ? 10.023 -0.803 15.924 1.00 42.12 254 ALA A CA 1
ATOM 1913 C C . ALA A 1 254 ? 9.822 0.343 16.935 1.00 42.12 254 ALA A C 1
ATOM 1915 O O . ALA A 1 254 ? 10.645 1.253 17.032 1.00 42.12 254 ALA A O 1
ATOM 1916 N N . SER A 1 255 ? 8.710 0.325 17.679 1.00 47.31 255 SER A N 1
ATOM 1917 C CA . SER A 1 255 ? 8.482 1.320 18.739 1.00 47.31 255 SER A CA 1
ATOM 1918 C C . SER A 1 255 ? 9.519 1.142 19.861 1.00 47.31 255 SER A C 1
ATOM 1920 O O . SER A 1 255 ? 9.780 -0.005 20.228 1.00 47.31 255 SER A O 1
ATOM 1922 N N . PRO A 1 256 ? 10.095 2.224 20.420 1.00 47.59 256 PRO A N 1
ATOM 1923 C CA . PRO A 1 256 ? 10.999 2.126 21.565 1.00 47.59 256 PRO A CA 1
ATOM 1924 C C . PRO A 1 256 ? 10.290 1.468 22.758 1.00 47.59 256 PRO A C 1
ATOM 1926 O O . PRO A 1 256 ? 9.187 1.871 23.108 1.00 47.59 256 PRO A O 1
ATOM 1929 N N . MET A 1 257 ? 10.902 0.475 23.406 1.00 53.12 257 MET A N 1
ATOM 1930 C CA . MET A 1 257 ? 10.358 -0.153 24.622 1.00 53.12 257 MET A CA 1
ATOM 1931 C C . MET A 1 257 ? 10.775 0.603 25.897 1.00 53.12 257 MET A C 1
ATOM 1933 O O . MET A 1 257 ? 11.284 0.006 26.842 1.00 53.12 257 MET A O 1
ATOM 1937 N N . THR A 1 258 ? 10.623 1.928 25.926 1.00 63.56 258 THR A N 1
ATOM 1938 C CA . THR A 1 258 ? 10.927 2.715 27.132 1.00 63.56 258 THR A CA 1
ATOM 1939 C C . THR A 1 258 ? 9.747 2.705 28.104 1.00 63.56 258 THR A C 1
ATOM 1941 O O . THR A 1 258 ? 8.588 2.602 27.700 1.00 63.56 258 THR A O 1
ATOM 1944 N N . GLU A 1 259 ? 10.018 2.868 29.401 1.00 62.78 259 GLU A N 1
ATOM 1945 C CA . GLU A 1 259 ? 8.967 2.953 30.426 1.00 62.78 259 GLU A CA 1
ATOM 1946 C C . GLU A 1 259 ? 8.008 4.134 30.174 1.00 62.78 259 GLU A C 1
ATOM 1948 O O . GLU A 1 259 ? 6.798 4.019 30.369 1.00 62.78 259 GLU A O 1
ATOM 1953 N N . SER A 1 260 ? 8.529 5.257 29.665 1.00 72.94 260 SER A N 1
ATOM 1954 C CA . SER A 1 260 ? 7.721 6.422 29.285 1.00 72.94 260 SER A CA 1
ATOM 1955 C C . SER A 1 260 ? 6.758 6.132 28.130 1.00 72.94 260 SER A C 1
ATOM 1957 O O . SER A 1 260 ? 5.616 6.591 28.159 1.00 72.94 260 SER A O 1
ATOM 1959 N N . GLU A 1 261 ? 7.186 5.347 27.138 1.00 74.06 261 GLU A N 1
ATOM 1960 C CA . GLU A 1 261 ? 6.363 4.967 25.990 1.00 74.06 261 GLU A CA 1
ATOM 1961 C C . GLU A 1 261 ? 5.221 4.047 26.432 1.00 74.06 261 GLU A C 1
ATOM 1963 O O . GLU A 1 261 ? 4.069 4.278 26.066 1.00 74.06 261 GLU A O 1
ATOM 1968 N N . LEU A 1 262 ? 5.517 3.048 27.272 1.00 71.88 262 LEU A N 1
ATOM 1969 C CA . LEU A 1 262 ? 4.510 2.131 27.816 1.00 71.88 262 LEU A CA 1
ATOM 1970 C C . LEU A 1 262 ? 3.452 2.876 28.640 1.00 71.88 262 LEU A C 1
ATOM 1972 O O . LEU A 1 262 ? 2.257 2.640 28.458 1.00 71.88 262 LEU A O 1
ATOM 1976 N N . ARG A 1 263 ? 3.867 3.832 29.486 1.00 77.81 263 ARG A N 1
ATOM 1977 C CA . ARG A 1 263 ? 2.937 4.683 30.247 1.00 77.81 263 ARG A CA 1
ATOM 1978 C C . ARG A 1 263 ? 2.032 5.506 29.329 1.00 77.81 263 ARG A C 1
ATOM 1980 O O . ARG A 1 263 ? 0.829 5.573 29.570 1.00 77.81 263 ARG A O 1
ATOM 1987 N N . ASN A 1 264 ? 2.575 6.098 28.264 1.00 87.69 264 ASN A N 1
ATOM 1988 C CA . ASN A 1 264 ? 1.771 6.879 27.322 1.00 87.69 264 ASN A CA 1
ATOM 1989 C C . ASN A 1 264 ? 0.800 5.995 26.514 1.00 87.69 264 ASN A C 1
ATOM 1991 O O . ASN A 1 264 ? -0.353 6.377 26.325 1.00 87.69 264 ASN A O 1
ATOM 1995 N N . GLN A 1 265 ? 1.215 4.791 26.105 1.00 83.19 265 GLN A N 1
ATOM 1996 C CA . GLN A 1 265 ? 0.318 3.816 25.468 1.00 83.19 265 GLN A CA 1
ATOM 1997 C C . GLN A 1 265 ? -0.830 3.403 26.399 1.00 83.19 265 GLN A C 1
ATOM 1999 O O . GLN A 1 265 ? -1.978 3.362 25.959 1.00 83.19 265 GLN A O 1
ATOM 2004 N N . ALA A 1 266 ? -0.543 3.154 27.681 1.00 83.19 266 ALA A N 1
ATOM 2005 C CA . ALA A 1 266 ? -1.562 2.823 28.674 1.00 83.19 266 ALA A CA 1
ATOM 2006 C C . ALA A 1 266 ? -2.553 3.978 28.889 1.00 83.19 266 ALA A C 1
ATOM 2008 O O . ALA A 1 266 ? -3.760 3.755 28.893 1.00 83.19 266 ALA A O 1
ATOM 2009 N N . ALA A 1 267 ? -2.070 5.219 28.991 1.00 90.50 267 ALA A N 1
ATOM 2010 C CA . ALA A 1 267 ? -2.919 6.399 29.159 1.00 90.50 267 ALA A CA 1
ATOM 2011 C C . ALA A 1 267 ? -3.885 6.612 27.977 1.00 90.50 267 ALA A C 1
ATOM 2013 O O . ALA A 1 267 ? -5.075 6.868 28.177 1.00 90.50 267 ALA A O 1
ATOM 2014 N N . ILE A 1 268 ? -3.392 6.437 26.746 1.00 94.44 268 ILE A N 1
ATOM 2015 C CA . ILE A 1 268 ? -4.218 6.429 25.530 1.00 94.44 268 ILE A CA 1
ATOM 2016 C C . ILE A 1 268 ? -5.260 5.309 25.606 1.00 94.44 268 ILE A C 1
ATOM 2018 O O . ILE A 1 268 ? -6.438 5.543 25.347 1.00 94.44 268 ILE A O 1
ATOM 2022 N N . ALA A 1 269 ? -4.838 4.096 25.963 1.00 91.44 269 ALA A N 1
ATOM 2023 C CA . ALA A 1 269 ? -5.711 2.933 25.993 1.00 91.44 269 ALA A CA 1
ATOM 2024 C C . ALA A 1 269 ? -6.843 3.061 27.022 1.00 91.44 269 ALA A C 1
ATOM 2026 O O . ALA A 1 269 ? -7.993 2.798 26.677 1.00 91.44 269 ALA A O 1
ATOM 2027 N N . ILE A 1 270 ? -6.553 3.545 28.234 1.00 92.25 270 ILE A N 1
ATOM 2028 C CA . ILE A 1 270 ? -7.566 3.831 29.263 1.00 92.25 270 ILE A CA 1
ATOM 2029 C C . ILE A 1 270 ? -8.597 4.823 28.724 1.00 92.25 270 ILE A C 1
ATOM 2031 O O . ILE A 1 270 ? -9.796 4.559 28.788 1.00 92.25 270 ILE A O 1
ATOM 2035 N N . TYR A 1 271 ? -8.140 5.928 28.125 1.00 96.62 271 TYR A N 1
ATOM 2036 C CA . TYR A 1 271 ? -9.044 6.929 27.565 1.00 96.62 271 TYR A CA 1
ATOM 2037 C C . TYR A 1 271 ? -9.944 6.346 26.467 1.00 96.62 271 TYR A C 1
ATOM 2039 O O . TYR A 1 271 ? -11.145 6.606 26.456 1.00 96.62 271 TYR A O 1
ATOM 2047 N N . ILE A 1 272 ? -9.401 5.511 25.578 1.00 97.06 272 ILE A N 1
ATOM 2048 C CA . ILE A 1 272 ? -10.204 4.816 24.565 1.00 97.06 272 ILE A CA 1
ATOM 2049 C C . ILE A 1 272 ? -11.255 3.906 25.212 1.00 97.06 272 ILE A C 1
ATOM 2051 O O . ILE A 1 272 ? -12.423 3.982 24.842 1.00 97.06 272 ILE A O 1
ATOM 2055 N N . ILE A 1 273 ? -10.862 3.062 26.169 1.00 96.06 273 ILE A N 1
ATOM 2056 C CA . ILE A 1 273 ? -11.747 2.076 26.810 1.00 96.06 273 ILE A CA 1
ATOM 2057 C C . ILE A 1 273 ? -12.884 2.757 27.585 1.00 96.06 273 ILE A C 1
ATOM 2059 O O . ILE A 1 273 ? -14.012 2.256 27.593 1.00 96.06 273 ILE A O 1
ATOM 2063 N N . GLU A 1 274 ? -12.613 3.892 28.233 1.00 96.12 274 GLU A N 1
ATOM 2064 C CA . GLU A 1 274 ? -13.623 4.702 28.928 1.00 96.12 274 GLU A CA 1
ATOM 2065 C C . GLU A 1 274 ? -14.664 5.294 27.970 1.00 96.12 274 GLU A C 1
ATOM 2067 O O . GLU A 1 274 ? -15.825 5.427 28.345 1.00 96.12 274 GLU A O 1
ATOM 2072 N N . ASN A 1 275 ? -14.263 5.605 26.735 1.00 96.00 275 ASN A N 1
ATOM 2073 C CA . ASN A 1 275 ? -15.121 6.214 25.716 1.00 96.00 275 ASN A CA 1
ATOM 2074 C C . ASN A 1 275 ? -15.663 5.194 24.699 1.00 96.00 275 ASN A C 1
ATOM 2076 O O . ASN A 1 275 ? -16.239 5.587 23.684 1.00 96.00 275 ASN A O 1
ATOM 2080 N N . MET A 1 276 ? -15.487 3.890 24.945 1.00 96.56 276 MET A N 1
ATOM 2081 C CA . MET A 1 276 ? -16.125 2.863 24.124 1.00 96.56 276 MET A CA 1
ATOM 2082 C C . MET A 1 276 ? -17.638 2.865 24.353 1.00 96.56 276 MET A C 1
ATOM 2084 O O . MET A 1 276 ? -18.108 2.663 25.473 1.00 96.56 276 MET A O 1
ATOM 2088 N N . GLU A 1 277 ? -18.394 3.051 23.278 1.00 96.31 277 GLU A N 1
ATOM 2089 C CA . GLU A 1 277 ? -19.846 3.007 23.289 1.00 96.31 277 GLU A CA 1
ATOM 2090 C C . GLU A 1 277 ? -20.355 1.565 23.408 1.00 96.31 277 GLU A C 1
ATOM 2092 O O . GLU A 1 277 ? -19.837 0.667 22.730 1.00 96.31 277 GLU A O 1
ATOM 2097 N N . PRO A 1 278 ? -21.395 1.337 24.228 1.00 95.19 278 PRO A N 1
ATOM 2098 C CA . PRO A 1 278 ? -22.131 0.082 24.221 1.00 95.19 278 PRO A CA 1
ATOM 2099 C C . PRO A 1 278 ? -22.706 -0.226 22.833 1.00 95.19 278 PRO A C 1
ATOM 2101 O O . PRO A 1 278 ? -23.111 0.672 22.098 1.00 95.19 278 PRO A O 1
ATOM 2104 N N . ASP A 1 279 ? -22.738 -1.509 22.488 1.00 94.94 279 ASP A N 1
ATOM 2105 C CA . ASP A 1 279 ? -23.339 -2.074 21.275 1.00 94.94 279 ASP A CA 1
ATOM 2106 C C . ASP A 1 279 ? -22.764 -1.569 19.936 1.00 94.94 279 ASP A C 1
ATOM 2108 O O . ASP A 1 279 ? -23.313 -1.845 18.866 1.00 94.94 279 ASP A O 1
ATOM 2112 N N . ALA A 1 280 ? -21.606 -0.900 19.973 1.00 97.56 280 ALA A N 1
ATOM 2113 C CA . ALA A 1 280 ? -20.840 -0.513 18.794 1.00 97.56 280 ALA A CA 1
ATOM 2114 C C . ALA A 1 280 ? -19.698 -1.501 18.498 1.00 97.56 280 ALA A C 1
ATOM 2116 O O . ALA A 1 280 ? -19.019 -2.000 19.400 1.00 97.56 280 ALA A O 1
ATOM 2117 N N . VAL A 1 281 ? -19.454 -1.759 17.209 1.00 98.31 281 VAL A N 1
ATOM 2118 C CA . VAL A 1 281 ? -18.340 -2.606 16.757 1.00 98.31 281 VAL A CA 1
ATOM 2119 C C . VAL A 1 281 ? -17.075 -1.769 16.579 1.00 98.31 281 VAL A C 1
ATOM 2121 O O . VAL A 1 281 ? -17.045 -0.820 15.802 1.00 98.31 281 VAL A O 1
ATOM 2124 N N . TYR A 1 282 ? -15.994 -2.153 17.247 1.00 98.50 282 TYR A N 1
ATOM 2125 C CA . TYR A 1 282 ? -14.687 -1.516 17.135 1.00 98.50 282 TYR A CA 1
ATOM 2126 C C . TYR A 1 282 ? -13.759 -2.352 16.254 1.00 98.50 282 TYR A C 1
ATOM 2128 O O . TYR A 1 282 ? -13.391 -3.473 16.602 1.00 98.50 282 TYR A O 1
ATOM 2136 N N . ILE A 1 283 ? -13.359 -1.788 15.116 1.00 98.38 283 ILE A N 1
ATOM 2137 C CA . ILE A 1 283 ? -12.358 -2.342 14.204 1.00 98.38 283 ILE A CA 1
ATOM 2138 C C . ILE A 1 283 ? -10.989 -1.837 14.659 1.00 98.38 283 ILE A C 1
ATOM 2140 O O . ILE A 1 283 ? -10.637 -0.679 14.425 1.00 98.38 283 ILE A O 1
ATOM 2144 N N . ILE A 1 284 ? -10.207 -2.693 15.317 1.00 96.06 284 ILE A N 1
ATOM 2145 C CA . ILE A 1 284 ? -8.912 -2.314 15.889 1.00 96.06 284 ILE A CA 1
ATOM 2146 C C . ILE A 1 284 ? -7.779 -2.765 14.964 1.00 96.06 284 ILE A C 1
ATOM 2148 O O . ILE A 1 284 ? -7.446 -3.953 14.869 1.00 96.06 284 ILE A O 1
ATOM 2152 N N . GLY A 1 285 ? -7.157 -1.790 14.300 1.00 89.56 285 GLY A N 1
ATOM 2153 C CA . GLY A 1 285 ? -6.048 -1.984 13.370 1.00 89.56 285 GLY A CA 1
ATOM 2154 C C . GLY A 1 285 ? -4.746 -2.463 14.030 1.00 89.56 285 GLY A C 1
ATOM 2155 O O . GLY A 1 285 ? -4.627 -2.485 15.258 1.00 89.56 285 GLY A O 1
ATOM 2156 N N . PRO A 1 286 ? -3.743 -2.849 13.230 1.00 82.12 286 PRO A N 1
ATOM 2157 C CA . PRO A 1 286 ? -2.469 -3.377 13.717 1.00 82.12 286 PRO A CA 1
ATOM 2158 C C . PRO A 1 286 ? -1.644 -2.317 14.456 1.00 82.12 286 PRO A C 1
ATOM 2160 O O . PRO A 1 286 ? -1.785 -1.118 14.215 1.00 82.12 286 PRO A O 1
ATOM 2163 N N . GLY A 1 287 ? -0.718 -2.767 15.304 1.00 80.62 287 GLY A N 1
ATOM 2164 C CA . GLY A 1 287 ? 0.227 -1.900 16.006 1.00 80.62 287 GLY A CA 1
ATOM 2165 C C . GLY A 1 287 ? 0.357 -2.188 17.499 1.00 80.62 287 GLY A C 1
ATOM 2166 O O . GLY A 1 287 ? -0.506 -2.786 18.129 1.00 80.62 287 GLY A O 1
ATOM 2167 N N . THR A 1 288 ? 1.469 -1.738 18.078 1.00 75.69 288 THR A N 1
ATOM 2168 C CA . THR A 1 288 ? 1.747 -1.849 19.519 1.00 75.69 288 THR A CA 1
ATOM 2169 C C . THR A 1 288 ? 0.806 -0.978 20.347 1.00 75.69 288 THR A C 1
ATOM 2171 O O . THR A 1 288 ? 0.226 -1.456 21.308 1.00 75.69 288 THR A O 1
ATOM 2174 N N . THR A 1 289 ? 0.567 0.264 19.919 1.00 81.62 289 THR A N 1
ATOM 2175 C CA . THR A 1 289 ? -0.348 1.194 20.603 1.00 81.62 289 THR A CA 1
ATOM 2176 C C . THR A 1 289 ? -1.788 0.675 20.623 1.00 81.62 289 THR A C 1
ATOM 2178 O O . THR A 1 289 ? -2.469 0.796 21.633 1.00 81.62 289 THR A O 1
ATOM 2181 N N . THR A 1 290 ? -2.256 0.063 19.531 1.00 87.19 290 THR A N 1
ATOM 2182 C CA . THR A 1 290 ? -3.592 -0.547 19.487 1.00 87.19 290 THR A CA 1
ATOM 2183 C C . THR A 1 290 ? -3.645 -1.884 20.222 1.00 87.19 290 THR A C 1
ATOM 2185 O O . THR A 1 290 ? -4.687 -2.232 20.768 1.00 87.19 290 THR A O 1
ATOM 2188 N N . ARG A 1 291 ? -2.528 -2.621 20.296 1.00 81.38 291 ARG A N 1
ATOM 2189 C CA . ARG A 1 291 ? -2.402 -3.814 21.142 1.00 81.38 291 ARG A CA 1
ATOM 2190 C C . ARG A 1 291 ? -2.582 -3.484 22.623 1.00 81.38 291 ARG A C 1
ATOM 2192 O O . ARG A 1 291 ? -3.319 -4.204 23.277 1.00 81.38 291 ARG A O 1
ATOM 2199 N N . THR A 1 292 ? -2.023 -2.381 23.122 1.00 82.12 292 THR A N 1
ATOM 2200 C CA . THR A 1 292 ? -2.205 -1.966 24.526 1.00 82.12 292 THR A CA 1
ATOM 2201 C C . THR A 1 292 ? -3.680 -1.787 24.905 1.00 82.12 292 THR A C 1
ATOM 2203 O O . THR A 1 292 ? -4.058 -2.086 26.031 1.00 82.12 292 THR A O 1
ATOM 2206 N N . ILE A 1 293 ? -4.531 -1.353 23.966 1.00 89.81 293 ILE A N 1
ATOM 2207 C CA . ILE A 1 293 ? -5.989 -1.262 24.174 1.00 89.81 293 ILE A CA 1
ATOM 2208 C C . ILE A 1 293 ? -6.582 -2.647 24.441 1.00 89.81 293 ILE A C 1
ATOM 2210 O O . ILE A 1 293 ? -7.363 -2.808 25.368 1.00 89.81 293 ILE A O 1
ATOM 2214 N N . ALA A 1 294 ? -6.207 -3.642 23.639 1.00 84.88 294 ALA A N 1
ATOM 2215 C CA . ALA A 1 294 ? -6.684 -5.008 23.809 1.00 84.88 294 ALA A CA 1
ATOM 2216 C C . ALA A 1 294 ? -6.107 -5.668 25.070 1.00 84.88 294 ALA A C 1
ATOM 2218 O O . ALA A 1 294 ? -6.854 -6.303 25.807 1.00 84.88 294 ALA A O 1
ATOM 2219 N N . ASP A 1 295 ? -4.819 -5.453 25.360 1.00 78.75 295 ASP A N 1
ATOM 2220 C CA . ASP A 1 295 ? -4.163 -5.997 26.552 1.00 78.75 295 ASP A CA 1
ATOM 2221 C C . ASP A 1 295 ? -4.861 -5.501 27.840 1.00 78.75 295 ASP A C 1
ATOM 2223 O O . ASP A 1 295 ? -5.089 -6.292 28.747 1.00 78.75 295 ASP A O 1
ATOM 2227 N N . LEU A 1 296 ? -5.282 -4.226 27.907 1.00 85.44 296 LEU A N 1
ATOM 2228 C CA . LEU A 1 296 ? -6.051 -3.678 29.042 1.00 85.44 296 LEU A CA 1
ATOM 2229 C C . LEU A 1 296 ? -7.520 -4.136 29.103 1.00 85.44 296 LEU A C 1
ATOM 2231 O O . LEU A 1 296 ? -8.191 -3.898 30.105 1.00 85.44 296 LEU A O 1
ATOM 2235 N N . LEU A 1 297 ? -8.033 -4.755 28.040 1.00 89.06 297 LEU A N 1
ATOM 2236 C CA . LEU A 1 297 ? -9.340 -5.419 28.022 1.00 89.06 297 LEU A CA 1
ATOM 2237 C C . LEU A 1 297 ? -9.237 -6.917 28.358 1.00 89.06 297 LEU A C 1
ATOM 2239 O O . LEU A 1 297 ? -10.242 -7.626 28.269 1.00 89.06 297 LEU A O 1
ATOM 2243 N N . ASP A 1 298 ? -8.041 -7.386 28.729 1.00 84.88 298 ASP A N 1
ATOM 2244 C CA . ASP A 1 298 ? -7.684 -8.796 28.911 1.00 84.88 298 ASP A CA 1
ATOM 2245 C C . ASP A 1 298 ? -7.880 -9.640 27.636 1.00 84.88 298 ASP A C 1
ATOM 2247 O O . ASP A 1 298 ? -8.226 -10.821 27.684 1.00 84.88 298 ASP A O 1
ATOM 2251 N N . GLU A 1 299 ? -7.652 -9.036 26.465 1.00 87.38 299 GLU A N 1
ATOM 2252 C CA . GLU A 1 299 ? -7.876 -9.648 25.154 1.00 87.38 299 GLU A CA 1
ATOM 2253 C C . GLU A 1 299 ? -6.577 -9.735 24.339 1.00 87.38 299 GLU A C 1
ATOM 2255 O O . GLU A 1 299 ? -5.858 -8.760 24.120 1.00 87.38 299 GLU A O 1
ATOM 2260 N N . SER A 1 300 ? -6.271 -10.921 23.812 1.00 76.69 300 SER A N 1
ATOM 2261 C CA . SER A 1 300 ? -5.008 -11.168 23.099 1.00 76.69 300 SER A CA 1
ATOM 2262 C C . SER A 1 300 ? -5.075 -10.784 21.614 1.00 76.69 300 SER A C 1
ATOM 2264 O O . SER A 1 300 ? -5.336 -11.636 20.754 1.00 76.69 300 SER A O 1
ATOM 2266 N N . LYS A 1 301 ? -4.788 -9.513 21.300 1.00 80.38 301 LYS A N 1
ATOM 2267 C CA . LYS A 1 301 ? -4.787 -8.939 19.935 1.00 80.38 301 LYS A CA 1
ATOM 2268 C C . LYS A 1 301 ? -3.680 -9.478 19.017 1.00 80.38 301 LYS A C 1
ATOM 2270 O O . LYS A 1 301 ? -2.539 -9.710 19.418 1.00 80.38 301 LYS A O 1
ATOM 2275 N N . THR A 1 302 ? -4.005 -9.585 17.730 1.00 70.19 302 THR A N 1
ATOM 2276 C CA . THR A 1 302 ? -3.044 -9.821 16.648 1.00 70.19 302 THR A CA 1
ATOM 2277 C C . THR A 1 302 ? -2.236 -8.551 16.347 1.00 70.19 302 THR A C 1
ATOM 2279 O O . THR A 1 302 ? -2.762 -7.571 15.820 1.00 70.19 302 THR A O 1
ATOM 2282 N N . LEU A 1 303 ? -0.925 -8.559 16.627 1.00 69.88 303 LEU A N 1
ATOM 2283 C CA . LEU A 1 303 ? -0.057 -7.377 16.460 1.00 69.88 303 LEU A CA 1
ATOM 2284 C C . LEU A 1 303 ? -0.079 -6.790 15.036 1.00 69.88 303 LEU A C 1
ATOM 2286 O O . LEU A 1 303 ? -0.034 -5.573 14.859 1.00 69.88 303 LEU A O 1
ATOM 2290 N N . LEU A 1 304 ? -0.124 -7.662 14.029 1.00 69.12 304 LEU A N 1
ATOM 2291 C CA . LEU A 1 304 ? -0.058 -7.319 12.603 1.00 69.12 304 LE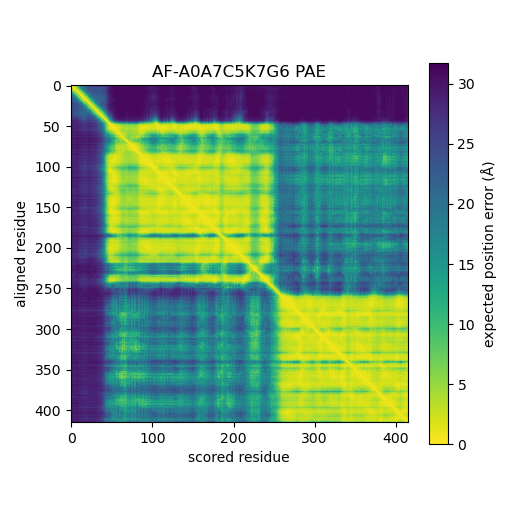U A CA 1
ATOM 2292 C C . LEU A 1 304 ? -1.395 -7.540 11.880 1.00 69.12 304 LEU A C 1
ATOM 2294 O O . LEU A 1 304 ? -1.427 -7.528 10.654 1.00 69.12 304 LEU A O 1
ATOM 2298 N N . GLY A 1 305 ? -2.465 -7.767 12.641 1.00 75.69 305 GLY A N 1
ATOM 2299 C CA . GLY A 1 305 ? -3.798 -8.067 12.134 1.00 75.69 305 GLY A CA 1
ATOM 2300 C C . GLY A 1 305 ? -4.824 -7.015 12.533 1.00 75.69 305 GLY A C 1
ATOM 2301 O O . GLY A 1 305 ? -4.556 -6.118 13.344 1.00 75.69 305 GLY A O 1
ATOM 2302 N N . VAL A 1 306 ? -6.015 -7.153 11.960 1.00 87.50 306 VAL A N 1
ATOM 2303 C CA . VAL A 1 306 ? -7.204 -6.379 12.324 1.00 87.50 306 VAL A CA 1
ATOM 2304 C C . VAL A 1 306 ? -8.104 -7.281 13.155 1.00 87.50 306 VAL A C 1
ATOM 2306 O O . VAL A 1 306 ? -8.389 -8.400 12.748 1.00 87.50 306 VAL A O 1
ATOM 2309 N N . ASP A 1 307 ? -8.535 -6.811 14.319 1.00 91.81 307 ASP A N 1
ATOM 2310 C CA . ASP A 1 307 ? -9.404 -7.570 15.222 1.00 91.81 307 ASP A CA 1
ATOM 2311 C C . ASP A 1 307 ? -10.683 -6.761 15.480 1.00 91.81 307 ASP A C 1
ATOM 2313 O O . ASP A 1 307 ? -10.670 -5.528 15.398 1.00 91.81 307 ASP A O 1
ATOM 2317 N N . LEU A 1 308 ? -11.784 -7.447 15.779 1.00 97.69 308 LEU A N 1
ATOM 2318 C CA . LEU A 1 308 ? -13.091 -6.842 16.019 1.00 97.69 308 LEU A CA 1
ATOM 2319 C C . LEU A 1 308 ? -13.492 -6.992 17.478 1.00 97.69 308 LEU A C 1
ATOM 2321 O O . LEU A 1 308 ? -13.403 -8.082 18.046 1.00 97.69 308 LEU A O 1
ATOM 2325 N N . PHE A 1 309 ? -13.990 -5.904 18.050 1.00 97.62 309 PHE A N 1
ATOM 2326 C CA . PHE A 1 309 ? -14.453 -5.837 19.428 1.00 97.62 309 PHE A CA 1
ATOM 2327 C C . PHE A 1 309 ? -15.899 -5.353 19.487 1.00 97.62 309 PHE A C 1
ATOM 2329 O O . PHE A 1 309 ? -16.316 -4.522 18.685 1.00 97.62 309 PHE A O 1
ATOM 2336 N N . LEU A 1 310 ? -16.656 -5.854 20.456 1.00 97.06 310 LEU A N 1
ATOM 2337 C CA . LEU A 1 310 ? -18.007 -5.409 20.788 1.00 97.06 310 LEU A CA 1
ATOM 2338 C C . LEU A 1 310 ? -18.166 -5.512 22.300 1.00 97.06 310 LEU A C 1
ATOM 2340 O O . LEU A 1 310 ? -17.781 -6.523 22.884 1.00 97.06 310 LEU A O 1
ATOM 2344 N N . ASN A 1 311 ? -18.710 -4.475 22.940 1.00 95.62 311 ASN A N 1
ATOM 2345 C CA . ASN A 1 311 ? -18.910 -4.459 24.393 1.00 95.62 311 ASN A CA 1
ATOM 2346 C C . ASN A 1 311 ? -17.635 -4.836 25.169 1.00 95.62 311 ASN A C 1
ATOM 2348 O O . ASN A 1 311 ? -17.665 -5.638 26.099 1.00 95.62 311 ASN A O 1
ATOM 2352 N N . LYS A 1 312 ? -16.499 -4.257 24.747 1.00 95.19 312 LYS A N 1
ATOM 2353 C CA . LYS A 1 312 ? -15.168 -4.466 25.345 1.00 95.19 312 LYS A CA 1
ATOM 2354 C C . LYS A 1 312 ? -14.657 -5.915 25.291 1.00 95.19 312 LYS A C 1
ATOM 2356 O O . LYS A 1 312 ? -13.692 -6.241 25.973 1.00 95.19 312 LYS A O 1
ATOM 2361 N N . LYS A 1 313 ? -15.263 -6.769 24.463 1.00 96.56 313 LYS A N 1
ATOM 2362 C CA . LYS A 1 313 ? -14.843 -8.155 24.229 1.00 96.56 313 LYS A CA 1
ATOM 2363 C C . LYS A 1 313 ? -14.475 -8.382 22.777 1.00 96.56 313 LYS A C 1
ATOM 2365 O O . LYS A 1 313 ? -15.102 -7.814 21.881 1.00 96.56 313 LYS A O 1
ATOM 2370 N N . MET A 1 314 ? -13.456 -9.204 22.541 1.00 94.88 314 MET A N 1
ATOM 2371 C CA . MET A 1 314 ? -13.073 -9.572 21.182 1.00 94.88 314 MET A CA 1
ATOM 2372 C C . MET A 1 314 ? -14.122 -10.528 20.607 1.00 94.88 314 MET A C 1
ATOM 2374 O O . MET A 1 314 ? -14.409 -11.571 21.187 1.00 94.88 314 MET A O 1
ATOM 2378 N N . ILE A 1 315 ? -14.691 -10.180 19.454 1.00 96.69 315 ILE A N 1
ATOM 2379 C CA . ILE A 1 315 ? -15.682 -11.012 18.753 1.00 96.69 315 ILE A CA 1
ATOM 2380 C C . ILE A 1 315 ? -15.101 -11.710 17.524 1.00 96.69 315 ILE A C 1
ATOM 2382 O O . ILE A 1 315 ? -15.647 -12.713 17.073 1.00 96.69 315 ILE A O 1
ATOM 2386 N N . ALA A 1 316 ? -13.997 -11.196 16.976 1.00 94.31 316 ALA A N 1
ATOM 2387 C CA . ALA A 1 316 ? -13.275 -11.839 15.887 1.00 94.31 316 ALA A CA 1
ATOM 2388 C C . ALA A 1 316 ? -11.806 -11.402 15.867 1.00 94.31 316 ALA A C 1
ATOM 2390 O O . ALA A 1 316 ? -11.485 -10.247 16.151 1.00 94.31 316 ALA A O 1
ATOM 2391 N N . LYS A 1 317 ? -10.922 -12.328 15.494 1.00 89.62 317 LYS A N 1
ATOM 2392 C CA . LYS A 1 317 ? -9.467 -12.154 15.505 1.00 89.62 317 LYS A CA 1
ATOM 2393 C C . LYS A 1 317 ? -8.891 -12.309 14.097 1.00 89.62 317 LYS A C 1
ATOM 2395 O O . LYS A 1 317 ? -9.301 -13.219 13.384 1.00 89.62 317 LYS A O 1
ATOM 2400 N N . ASP A 1 318 ? -7.943 -11.446 13.737 1.00 81.00 318 ASP A N 1
ATOM 2401 C CA . ASP A 1 318 ? -7.228 -11.400 12.449 1.00 81.00 318 ASP A CA 1
ATOM 2402 C C . ASP A 1 318 ? -8.158 -11.515 11.226 1.00 81.00 318 ASP A C 1
ATOM 2404 O O . ASP A 1 318 ? -8.022 -12.393 10.373 1.00 81.00 318 ASP A O 1
ATOM 2408 N N . VAL A 1 319 ? -9.163 -10.640 11.181 1.00 89.75 319 VAL A N 1
ATOM 2409 C CA . VAL A 1 319 ? -10.238 -10.675 10.186 1.00 89.75 319 VAL A CA 1
ATOM 2410 C C . VAL A 1 319 ? -9.809 -10.126 8.827 1.00 89.75 319 VAL A C 1
ATOM 2412 O O . VAL A 1 319 ? -8.980 -9.221 8.733 1.00 89.75 319 VAL A O 1
ATOM 2415 N N . ASN A 1 320 ? -10.433 -10.633 7.761 1.00 87.00 320 ASN A N 1
ATOM 2416 C CA . ASN A 1 320 ? -10.346 -10.080 6.405 1.00 87.00 320 ASN A CA 1
ATOM 2417 C C . ASN A 1 320 ? -11.437 -9.023 6.122 1.00 87.00 320 ASN A C 1
ATOM 2419 O O . ASN A 1 320 ? -12.355 -8.836 6.918 1.00 87.00 320 ASN A O 1
ATOM 2423 N N . GLU A 1 321 ? -11.365 -8.351 4.963 1.00 91.56 321 GLU A N 1
ATOM 2424 C CA . GLU A 1 321 ? -12.331 -7.303 4.568 1.00 91.56 321 GLU A CA 1
ATOM 2425 C C . GLU A 1 321 ? -13.794 -7.780 4.641 1.00 91.56 321 GLU A C 1
ATOM 2427 O O . GLU A 1 321 ? -14.660 -7.065 5.146 1.00 91.56 321 GLU A O 1
ATOM 2432 N N . LYS A 1 322 ? -14.082 -8.989 4.144 1.00 91.38 322 LYS A N 1
ATOM 2433 C CA . LYS A 1 322 ? -15.446 -9.530 4.088 1.00 91.38 322 LYS A CA 1
ATOM 2434 C C . LYS A 1 322 ? -16.026 -9.700 5.493 1.00 91.38 322 LYS A C 1
ATOM 2436 O O . LYS A 1 322 ? -17.130 -9.234 5.751 1.00 91.38 322 LYS A O 1
ATOM 2441 N N . GLN A 1 323 ? -15.250 -10.290 6.399 1.00 94.25 323 GLN A N 1
ATOM 2442 C CA . GLN A 1 323 ? -15.640 -10.470 7.798 1.00 94.25 323 GLN A CA 1
ATOM 2443 C C . GLN A 1 323 ? -15.865 -9.128 8.506 1.00 94.25 323 GLN A C 1
ATOM 2445 O O . GLN A 1 323 ? -16.812 -8.998 9.278 1.00 94.25 323 GLN A O 1
ATOM 2450 N N . VAL A 1 324 ? -15.040 -8.111 8.218 1.00 96.69 324 VAL A N 1
ATOM 2451 C CA . VAL A 1 324 ? -15.250 -6.753 8.745 1.00 96.69 324 VAL A CA 1
ATOM 2452 C C . VAL A 1 324 ? -16.588 -6.189 8.262 1.00 96.69 324 VAL A C 1
ATOM 2454 O O . VAL A 1 324 ? -17.375 -5.717 9.077 1.00 96.69 324 VAL A O 1
ATOM 2457 N N . LEU A 1 325 ? -16.863 -6.248 6.954 1.00 97.31 325 LEU A N 1
ATOM 2458 C CA . LEU A 1 325 ? -18.086 -5.698 6.355 1.00 97.31 325 LEU A CA 1
ATOM 2459 C C . LEU A 1 325 ? -19.367 -6.376 6.856 1.00 97.31 325 LEU A C 1
ATOM 2461 O O . LEU A 1 325 ? -20.372 -5.684 7.035 1.00 97.31 325 LEU A O 1
ATOM 2465 N N . GLU A 1 326 ? -19.316 -7.694 7.066 1.00 96.38 326 GLU A N 1
ATOM 2466 C CA . GLU A 1 326 ? -20.403 -8.494 7.642 1.00 96.38 326 GLU A CA 1
ATOM 2467 C C . GLU A 1 326 ? -20.650 -8.117 9.107 1.00 96.38 326 GLU A C 1
ATOM 2469 O O . GLU A 1 326 ? -21.790 -7.891 9.503 1.00 96.38 326 GLU A O 1
ATOM 2474 N N . ALA A 1 327 ? -19.589 -7.977 9.907 1.00 95.81 327 ALA A N 1
ATOM 2475 C CA . ALA A 1 327 ? -19.709 -7.669 11.331 1.00 95.81 327 ALA A CA 1
ATOM 2476 C C . ALA A 1 327 ? -20.271 -6.266 11.619 1.00 95.81 327 ALA A C 1
ATOM 2478 O O . ALA A 1 327 ? -20.921 -6.069 12.646 1.00 95.81 327 ALA A O 1
ATOM 2479 N N . ILE A 1 328 ? -20.024 -5.297 10.731 1.00 96.88 328 ILE A N 1
ATOM 2480 C CA . ILE A 1 328 ? -20.527 -3.918 10.868 1.00 96.88 328 ILE A CA 1
ATOM 2481 C C . ILE A 1 328 ? -21.867 -3.678 10.155 1.00 96.88 328 ILE A C 1
ATOM 2483 O O . ILE A 1 328 ? -22.363 -2.554 10.150 1.00 96.88 328 ILE A O 1
ATOM 2487 N N . GLU A 1 329 ? -22.455 -4.690 9.511 1.00 94.75 329 GLU A N 1
ATOM 2488 C CA . GLU A 1 329 ? -23.738 -4.542 8.816 1.00 94.75 329 GLU A CA 1
ATOM 2489 C C . GLU A 1 329 ? -24.859 -4.163 9.793 1.00 94.75 329 GLU A C 1
ATOM 2491 O O . GLU A 1 329 ? -25.068 -4.827 10.808 1.00 94.75 329 GLU A O 1
ATOM 2496 N N . GLY A 1 330 ? -25.576 -3.074 9.494 1.00 91.31 330 GLY A N 1
ATOM 2497 C CA . GLY A 1 330 ? -26.677 -2.579 10.329 1.00 91.31 330 GLY A CA 1
ATOM 2498 C C . GLY A 1 330 ? -26.284 -2.140 11.747 1.00 91.31 330 GLY A C 1
ATOM 2499 O O . GLY A 1 330 ? -27.166 -1.972 12.587 1.00 91.31 330 GLY A O 1
ATOM 2500 N N . ARG A 1 331 ? -24.988 -1.964 12.039 1.00 94.06 331 ARG A N 1
ATOM 2501 C CA . ARG A 1 331 ? -24.481 -1.608 13.372 1.00 94.06 331 ARG A CA 1
ATOM 2502 C C . ARG A 1 331 ? -23.643 -0.340 13.327 1.00 94.06 331 ARG A C 1
ATOM 2504 O O . ARG A 1 331 ? -22.962 -0.061 12.342 1.00 94.06 331 ARG A O 1
ATOM 2511 N N . LYS A 1 332 ? -23.650 0.407 14.432 1.00 97.06 332 LYS A N 1
ATOM 2512 C CA . LYS A 1 332 ? -22.689 1.492 14.633 1.00 97.06 332 LYS A CA 1
ATOM 2513 C C . LYS A 1 332 ? -21.295 0.886 14.767 1.00 97.06 332 LYS A C 1
ATOM 2515 O O . LYS A 1 332 ? -21.116 -0.115 15.464 1.00 97.06 332 LYS A O 1
ATOM 2520 N N . ALA A 1 333 ? -20.318 1.475 14.091 1.00 98.25 333 ALA A N 1
ATOM 2521 C CA . ALA A 1 333 ? -18.957 0.975 14.100 1.00 98.25 333 ALA A CA 1
ATOM 2522 C C . ALA A 1 333 ? -17.938 2.109 14.172 1.00 98.25 333 ALA A C 1
ATOM 2524 O O . ALA A 1 333 ? -18.203 3.222 13.723 1.00 98.25 333 ALA A O 1
ATOM 2525 N N . TYR A 1 334 ? -16.769 1.791 14.717 1.00 98.69 334 TYR A N 1
ATOM 2526 C CA . TYR A 1 334 ? -15.636 2.689 14.886 1.00 98.69 334 TYR A CA 1
ATOM 2527 C C . TYR A 1 334 ? -14.363 2.029 14.369 1.00 98.69 334 TYR A C 1
ATOM 2529 O O . TYR A 1 334 ? -14.167 0.827 14.539 1.00 98.69 334 TYR A O 1
ATOM 2537 N N . ILE A 1 335 ? -13.469 2.813 13.773 1.00 98.62 335 ILE A N 1
ATOM 2538 C CA . ILE A 1 335 ? -12.140 2.346 13.366 1.00 98.62 335 ILE A CA 1
ATOM 2539 C C . ILE A 1 335 ? -11.103 2.945 14.306 1.00 98.62 335 ILE A C 1
ATOM 2541 O O . ILE A 1 335 ? -11.008 4.164 14.404 1.00 98.62 335 ILE A O 1
ATOM 2545 N N . ILE A 1 336 ? -10.285 2.104 14.940 1.00 97.94 336 ILE A N 1
ATOM 2546 C CA . ILE A 1 336 ? -9.139 2.539 15.743 1.00 97.94 336 ILE A CA 1
ATOM 2547 C C . ILE A 1 336 ? -7.850 2.157 15.023 1.00 97.94 336 ILE A C 1
ATOM 2549 O O . ILE A 1 336 ? -7.560 0.974 14.831 1.00 97.94 336 ILE A O 1
ATOM 2553 N N . VAL A 1 337 ? -7.049 3.152 14.644 1.00 95.38 337 VAL A N 1
ATOM 2554 C CA . VAL A 1 337 ? -5.767 2.948 13.950 1.00 95.38 337 VAL A CA 1
ATOM 2555 C C . VAL A 1 337 ? -4.658 3.795 14.557 1.00 95.38 337 VAL A C 1
ATOM 2557 O O . VAL A 1 337 ? -4.898 4.811 15.202 1.00 95.38 337 VAL A O 1
ATOM 2560 N N . THR A 1 338 ? -3.417 3.378 14.331 1.00 90.88 338 THR A N 1
ATOM 2561 C CA . THR A 1 338 ? -2.219 4.115 14.737 1.00 90.88 338 THR A CA 1
ATOM 2562 C C . THR A 1 338 ? -1.314 4.328 13.525 1.00 90.88 338 THR A C 1
ATOM 2564 O O . THR A 1 338 ? -1.231 3.430 12.682 1.00 90.88 338 THR A O 1
ATOM 2567 N N . PRO A 1 339 ? -0.647 5.491 13.386 1.00 88.56 339 PRO A N 1
ATOM 2568 C CA . PRO A 1 339 ? 0.273 5.721 12.284 1.00 88.56 339 PRO A CA 1
ATOM 2569 C C . PRO A 1 339 ? 1.450 4.740 12.324 1.00 88.56 339 PRO A C 1
ATOM 2571 O O . PRO A 1 339 ? 1.998 4.410 13.383 1.00 88.56 339 PRO A O 1
ATOM 2574 N N . ILE A 1 340 ? 1.865 4.283 11.144 1.00 77.31 340 ILE A N 1
ATOM 2575 C CA . ILE A 1 340 ? 2.987 3.355 10.999 1.00 77.31 340 ILE A CA 1
ATOM 2576 C C . ILE A 1 340 ? 4.314 4.109 11.109 1.00 77.31 340 ILE A C 1
ATOM 2578 O O . ILE A 1 340 ? 4.764 4.753 10.160 1.00 77.31 340 ILE A O 1
ATOM 2582 N N . GLY A 1 341 ? 4.967 3.984 12.269 1.00 66.75 341 GLY A N 1
ATOM 2583 C CA . GLY A 1 341 ? 6.310 4.519 12.519 1.00 66.75 341 GLY A CA 1
ATOM 2584 C C . GLY A 1 341 ? 6.441 6.001 12.142 1.00 66.75 341 GLY A C 1
ATOM 2585 O O . GLY A 1 341 ? 5.515 6.782 12.345 1.00 66.75 341 GLY A O 1
ATOM 2586 N N . ARG A 1 342 ? 7.579 6.377 11.544 1.00 64.75 342 ARG A N 1
ATOM 2587 C CA . ARG A 1 342 ? 7.823 7.732 11.010 1.00 64.75 342 ARG A CA 1
ATOM 2588 C C . ARG A 1 342 ? 7.142 8.007 9.662 1.00 64.75 342 ARG A C 1
ATOM 2590 O O . ARG A 1 342 ? 7.251 9.112 9.149 1.00 64.75 342 ARG A O 1
ATOM 2597 N N . GLN A 1 343 ? 6.449 7.029 9.074 1.00 70.25 343 GLN A N 1
ATOM 2598 C CA . GLN A 1 343 ? 5.850 7.179 7.742 1.00 70.25 343 GLN A CA 1
ATOM 2599 C C . GLN A 1 343 ? 4.495 7.899 7.782 1.00 70.25 343 GLN A C 1
ATOM 2601 O O . GLN A 1 343 ? 4.064 8.438 6.768 1.00 70.25 343 GLN A O 1
ATOM 2606 N N . GLY A 1 344 ? 3.801 7.876 8.924 1.00 82.88 344 GLY A N 1
ATOM 2607 C CA . GLY A 1 344 ? 2.542 8.602 9.121 1.00 82.88 344 GLY A CA 1
ATOM 2608 C C . GLY A 1 344 ? 1.309 7.955 8.485 1.00 82.88 344 GLY A C 1
ATOM 2609 O O . GLY A 1 344 ? 0.208 8.468 8.673 1.00 82.88 344 GLY A O 1
ATOM 2610 N N . PHE A 1 345 ? 1.451 6.829 7.773 1.00 87.19 345 PHE A N 1
ATOM 2611 C CA . PHE A 1 345 ? 0.314 6.130 7.171 1.00 87.19 345 PHE A CA 1
ATOM 2612 C C . PHE A 1 345 ? -0.626 5.567 8.234 1.00 87.19 345 PHE A C 1
ATOM 2614 O O . PHE A 1 345 ? -0.202 4.761 9.064 1.00 87.19 345 PHE A O 1
ATOM 2621 N N . ILE A 1 346 ? -1.898 5.963 8.169 1.00 91.38 346 ILE A N 1
ATOM 2622 C CA . ILE A 1 346 ? -2.980 5.425 9.010 1.00 91.38 346 ILE A CA 1
ATOM 2623 C C . ILE A 1 346 ? -3.858 4.414 8.259 1.00 91.38 346 ILE A C 1
ATOM 2625 O O . ILE A 1 346 ? -4.463 3.547 8.886 1.00 91.38 346 ILE A O 1
ATOM 2629 N N . PHE A 1 347 ? -3.884 4.473 6.923 1.00 90.00 347 PHE A N 1
ATOM 2630 C CA . PHE A 1 347 ? -4.597 3.532 6.055 1.00 90.00 347 PHE A CA 1
ATOM 2631 C C . PHE A 1 347 ? -3.767 3.166 4.830 1.00 90.00 347 PHE A C 1
ATOM 2633 O O . PHE A 1 347 ? -2.953 3.962 4.358 1.00 90.00 347 PHE A O 1
ATOM 2640 N N . GLY A 1 348 ? -4.010 1.968 4.298 1.00 77.38 348 GLY A N 1
ATOM 2641 C CA . GLY A 1 348 ? -3.420 1.513 3.038 1.00 77.38 348 GLY A CA 1
ATOM 2642 C C . GLY A 1 348 ? -2.121 0.740 3.177 1.00 77.38 348 GLY A C 1
ATOM 2643 O O . GLY A 1 348 ? -1.690 0.081 2.231 1.00 77.38 348 GLY A O 1
ATOM 2644 N N . ARG A 1 349 ? -1.506 0.772 4.362 1.00 74.94 349 ARG A N 1
ATOM 2645 C CA . ARG A 1 349 ? -0.235 0.116 4.682 1.00 74.94 349 ARG A CA 1
ATOM 2646 C C . ARG A 1 349 ? -0.442 -0.750 5.916 1.00 74.94 349 ARG A C 1
ATOM 2648 O O . ARG A 1 349 ? -0.975 -0.279 6.906 1.00 74.94 349 ARG A O 1
ATOM 2655 N N . GLY A 1 350 ? -0.075 -2.027 5.849 1.00 69.75 350 GLY A N 1
ATOM 2656 C CA . GLY A 1 350 ? -0.270 -2.993 6.937 1.00 69.75 350 GLY A CA 1
ATOM 2657 C C . GLY A 1 350 ? -1.708 -3.293 7.400 1.00 69.75 350 GLY A C 1
ATOM 2658 O O . GLY A 1 350 ? -1.847 -4.177 8.234 1.00 69.75 350 GLY A O 1
ATOM 2659 N N . ASN A 1 351 ? -2.747 -2.600 6.916 1.00 82.81 351 ASN A N 1
ATOM 2660 C CA . ASN A 1 351 ? -4.130 -2.716 7.406 1.00 82.81 351 ASN A CA 1
ATOM 2661 C C . ASN A 1 351 ? -5.203 -2.699 6.296 1.00 82.81 351 ASN A C 1
ATOM 2663 O O . ASN A 1 351 ? -6.265 -2.101 6.453 1.00 82.81 351 ASN A O 1
ATOM 2667 N N . GLN A 1 352 ? -4.938 -3.338 5.158 1.00 81.69 352 GLN A N 1
ATOM 2668 C CA . GLN A 1 352 ? -5.784 -3.309 3.952 1.00 81.69 352 GLN A CA 1
ATOM 2669 C C . GLN A 1 352 ? -7.142 -3.986 4.142 1.00 81.69 352 GLN A C 1
ATOM 2671 O O . GLN A 1 352 ? -8.041 -3.771 3.332 1.00 81.69 352 GLN A O 1
ATOM 2676 N N . GLN A 1 353 ? -7.312 -4.764 5.212 1.00 87.12 353 GLN A N 1
ATOM 2677 C CA . GLN A 1 353 ? -8.613 -5.288 5.623 1.00 87.12 353 GLN A CA 1
ATOM 2678 C C . GLN A 1 353 ? -9.583 -4.148 5.991 1.00 87.12 353 GLN A C 1
ATOM 2680 O O . GLN A 1 353 ? -10.794 -4.306 5.862 1.00 87.12 353 GLN A O 1
ATOM 2685 N N . ILE A 1 354 ? -9.059 -2.973 6.368 1.00 92.50 354 ILE A N 1
ATOM 2686 C CA . ILE A 1 354 ? -9.809 -1.720 6.524 1.00 92.50 354 ILE A CA 1
ATOM 2687 C C . ILE A 1 354 ? -9.821 -0.982 5.177 1.00 92.50 354 ILE A C 1
ATOM 2689 O O . ILE A 1 354 ? -9.152 0.033 4.977 1.00 92.50 354 ILE A O 1
ATOM 2693 N N . SER A 1 355 ? -10.538 -1.553 4.211 1.00 92.75 355 SER A N 1
ATOM 2694 C CA . SER A 1 355 ? -10.597 -1.041 2.841 1.00 92.75 355 SER A CA 1
ATOM 2695 C C . SER A 1 355 ? -11.388 0.267 2.724 1.00 92.75 355 SER A C 1
ATOM 2697 O O . SER A 1 355 ? -12.110 0.668 3.639 1.00 92.75 355 SER A O 1
ATOM 2699 N N . SER A 1 356 ? -11.350 0.901 1.548 1.00 94.88 356 SER A N 1
ATOM 2700 C CA . SER A 1 356 ? -12.197 2.064 1.251 1.00 94.88 356 SER A CA 1
ATOM 2701 C C . SER A 1 356 ? -13.695 1.794 1.451 1.00 94.88 356 SER A C 1
ATOM 2703 O O . SER A 1 356 ? -14.422 2.690 1.875 1.00 94.88 356 SER A O 1
ATOM 2705 N N . LYS A 1 357 ? -14.168 0.559 1.227 1.00 96.00 357 LYS A N 1
ATOM 2706 C CA . LYS A 1 357 ? -15.566 0.177 1.487 1.00 96.00 357 LYS A CA 1
ATOM 2707 C C . LYS A 1 357 ? -15.881 0.177 2.978 1.00 96.00 357 LYS A C 1
ATOM 2709 O O . LYS A 1 357 ? -16.911 0.713 3.374 1.00 96.00 357 LYS A O 1
ATOM 2714 N N . VAL A 1 358 ? -14.989 -0.396 3.788 1.00 97.44 358 VAL A N 1
ATOM 2715 C CA . VAL A 1 358 ? -15.117 -0.405 5.252 1.00 97.44 358 VAL A CA 1
ATOM 2716 C C . VAL A 1 358 ? -15.118 1.027 5.777 1.00 97.44 358 VAL A C 1
ATOM 2718 O O . VAL A 1 358 ? -16.028 1.404 6.507 1.00 97.44 358 VAL A O 1
ATOM 2721 N N . ILE A 1 359 ? -14.157 1.849 5.344 1.00 97.69 359 ILE A N 1
ATOM 2722 C CA . ILE A 1 359 ? -14.039 3.251 5.763 1.00 97.69 359 ILE A CA 1
ATOM 2723 C C . ILE A 1 359 ? -15.308 4.037 5.421 1.00 97.69 359 ILE A C 1
ATOM 2725 O O . ILE A 1 359 ? -15.831 4.753 6.271 1.00 97.69 359 ILE A O 1
ATOM 2729 N N . ARG A 1 360 ? -15.837 3.888 4.200 1.00 96.62 360 ARG A N 1
ATOM 2730 C CA . ARG A 1 360 ? -17.072 4.572 3.787 1.00 96.62 360 ARG A CA 1
ATOM 2731 C C . ARG A 1 360 ? -18.291 4.115 4.585 1.00 96.62 360 ARG A C 1
ATOM 2733 O O . ARG A 1 360 ? -19.128 4.947 4.911 1.00 96.62 360 ARG A O 1
ATOM 2740 N N . LYS A 1 361 ? -18.383 2.822 4.908 1.00 97.06 361 LYS A N 1
ATOM 2741 C CA . LYS A 1 361 ? -19.494 2.258 5.687 1.00 97.06 361 LYS A CA 1
ATOM 2742 C C . LYS A 1 361 ? -19.462 2.697 7.152 1.00 97.06 361 LYS A C 1
ATOM 2744 O O . LYS A 1 361 ? -20.509 2.974 7.720 1.00 97.06 361 LYS A O 1
ATOM 2749 N N . VAL A 1 362 ? -18.268 2.790 7.738 1.00 97.88 362 VAL A N 1
ATOM 2750 C CA . VAL A 1 362 ? -18.056 3.305 9.100 1.00 97.88 362 VAL A CA 1
ATOM 2751 C C . VAL A 1 362 ? -18.274 4.819 9.165 1.00 97.88 362 VAL A C 1
ATOM 2753 O O . VAL A 1 362 ? -18.861 5.319 10.121 1.00 97.88 362 VAL A O 1
ATOM 2756 N N . GLY A 1 363 ? -17.834 5.548 8.140 1.00 96.50 363 GLY A N 1
ATOM 2757 C CA . GLY A 1 363 ? -17.879 7.005 8.086 1.00 96.50 363 GLY A CA 1
ATOM 2758 C C . GLY A 1 363 ? -16.628 7.653 8.683 1.00 96.50 363 GLY A C 1
ATOM 2759 O O . GLY A 1 363 ? -16.066 7.196 9.677 1.00 96.50 363 GLY A O 1
ATOM 2760 N N . LEU A 1 364 ? -16.184 8.754 8.070 1.00 94.88 364 LEU A N 1
ATOM 2761 C CA . LEU A 1 364 ? -14.921 9.415 8.420 1.00 94.88 364 LEU A CA 1
ATOM 2762 C C . LEU A 1 364 ? -14.903 10.020 9.831 1.00 94.88 364 LEU A C 1
ATOM 2764 O O . LEU A 1 364 ? -13.826 10.229 10.383 1.00 94.88 364 LEU A O 1
ATOM 2768 N N . ASP A 1 365 ? -16.070 10.328 10.396 1.00 94.88 365 ASP A N 1
ATOM 2769 C CA . ASP A 1 365 ? -16.198 10.901 11.743 1.00 94.88 365 ASP A CA 1
ATOM 2770 C C . ASP A 1 365 ? -16.070 9.845 12.849 1.00 94.88 365 ASP A C 1
ATOM 2772 O O . ASP A 1 365 ? -15.797 10.185 13.996 1.00 94.88 365 ASP A O 1
ATOM 2776 N N . ASN A 1 366 ? -16.177 8.563 12.490 1.00 97.06 366 ASN A N 1
ATOM 2777 C CA . ASN A 1 366 ? -16.038 7.426 13.400 1.00 97.06 366 ASN A CA 1
ATOM 2778 C C . ASN A 1 366 ? -14.627 6.804 13.340 1.00 97.06 366 ASN A C 1
ATOM 2780 O O . ASN A 1 366 ? -14.415 5.651 13.729 1.00 97.06 366 ASN A O 1
ATOM 2784 N N . ILE A 1 367 ? -13.648 7.558 12.830 1.00 97.75 367 ILE A N 1
ATOM 2785 C CA . ILE A 1 367 ? -12.241 7.157 12.779 1.00 97.75 367 ILE A CA 1
ATOM 2786 C C . ILE A 1 367 ? -11.503 7.776 13.959 1.00 97.75 367 ILE A C 1
ATOM 2788 O O . ILE A 1 367 ? -11.386 8.994 14.080 1.00 97.75 367 ILE A O 1
ATOM 2792 N N . ILE A 1 368 ? -10.939 6.911 14.789 1.00 98.00 368 ILE A N 1
ATOM 2793 C CA . ILE A 1 368 ? -10.176 7.263 15.973 1.00 98.00 368 ILE A CA 1
ATOM 2794 C C . ILE A 1 368 ? -8.709 6.938 15.697 1.00 98.00 368 ILE A C 1
ATOM 2796 O O . ILE A 1 368 ? -8.316 5.776 15.573 1.00 98.00 368 ILE A O 1
ATOM 2800 N N . VAL A 1 369 ? -7.878 7.974 15.587 1.00 97.44 369 VAL A N 1
ATOM 2801 C CA . VAL A 1 369 ? -6.433 7.803 15.407 1.00 97.44 369 VAL A CA 1
ATOM 2802 C C . VAL A 1 369 ? -5.738 7.953 16.752 1.00 97.44 369 VAL A C 1
ATOM 2804 O O . VAL A 1 369 ? -5.920 8.952 17.443 1.00 97.44 369 VAL A O 1
ATOM 2807 N N . VAL A 1 370 ? -4.915 6.971 17.112 1.00 96.31 370 VAL A N 1
ATOM 2808 C CA . VAL A 1 370 ? -4.143 6.951 18.360 1.00 96.31 370 VAL A CA 1
ATOM 2809 C C . VAL A 1 370 ? -2.647 6.913 18.070 1.00 96.31 370 VAL A C 1
ATOM 2811 O O . VAL A 1 370 ? -2.182 6.129 17.241 1.00 96.31 370 VAL A O 1
ATOM 2814 N N . ALA A 1 371 ? -1.856 7.738 18.746 1.00 92.69 371 ALA A N 1
ATOM 2815 C CA . ALA A 1 371 ? -0.402 7.726 18.596 1.00 92.69 371 ALA A CA 1
ATOM 2816 C C . ALA A 1 371 ? 0.266 8.253 19.858 1.00 92.69 371 ALA A C 1
ATOM 2818 O O . ALA A 1 371 ? -0.168 9.254 20.404 1.00 92.69 371 ALA A O 1
ATOM 2819 N N . THR A 1 372 ? 1.357 7.633 20.291 1.00 89.75 372 THR A N 1
ATOM 2820 C CA . THR A 1 372 ? 2.165 8.201 21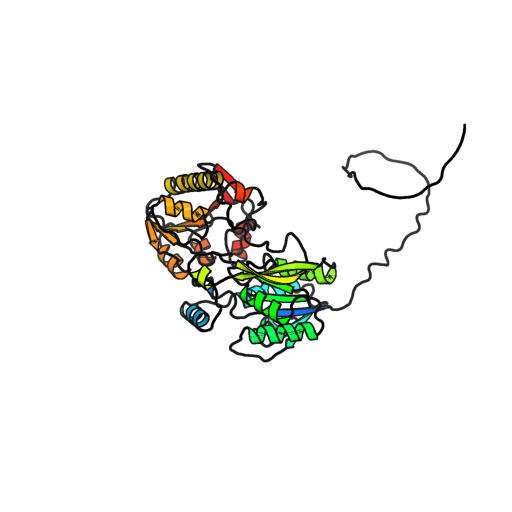.372 1.00 89.75 372 THR A CA 1
ATOM 2821 C C . THR A 1 372 ? 2.796 9.526 20.957 1.00 89.75 372 THR A C 1
ATOM 2823 O O . THR A 1 372 ? 3.009 9.796 19.769 1.00 89.75 372 THR A O 1
ATOM 2826 N N . LYS A 1 373 ? 3.123 10.360 21.948 1.00 89.50 373 LYS A N 1
ATOM 2827 C CA . LYS A 1 373 ? 3.782 11.657 21.729 1.00 89.50 373 LYS A CA 1
ATOM 2828 C C . LYS A 1 373 ? 5.064 11.495 20.906 1.00 89.50 373 LYS A C 1
ATOM 2830 O O . LYS A 1 373 ? 5.235 12.193 19.910 1.00 89.50 373 LYS A O 1
ATOM 2835 N N . SER A 1 374 ? 5.879 10.495 21.245 1.00 83.44 374 SER A N 1
ATOM 2836 C CA . SER A 1 374 ? 7.129 10.157 20.551 1.00 83.44 374 SER A CA 1
ATOM 2837 C C . SER A 1 374 ? 6.923 9.830 19.062 1.00 83.44 374 SER A C 1
ATOM 2839 O O . SER A 1 374 ? 7.693 10.278 18.211 1.00 83.44 374 SER A O 1
ATOM 2841 N N . LYS A 1 375 ? 5.848 9.102 18.709 1.00 80.94 375 LYS A N 1
ATOM 2842 C CA . LYS A 1 375 ? 5.507 8.798 17.310 1.00 80.94 375 LYS A CA 1
ATOM 2843 C C . LYS A 1 375 ? 5.152 10.057 16.528 1.00 80.94 375 LYS A C 1
ATOM 2845 O O . LYS A 1 375 ? 5.492 10.142 15.352 1.00 80.94 375 LYS A O 1
ATOM 2850 N N . LEU A 1 376 ? 4.496 11.032 17.160 1.00 86.88 376 LEU A N 1
ATOM 2851 C CA . LEU A 1 376 ? 4.095 12.271 16.492 1.00 86.88 376 LEU A CA 1
ATOM 2852 C C . LEU A 1 376 ? 5.172 13.359 16.450 1.00 86.88 376 LEU A C 1
ATOM 2854 O O . LEU A 1 376 ? 5.045 14.268 15.632 1.00 86.88 376 LEU A O 1
ATOM 2858 N N . GLU A 1 377 ? 6.204 13.317 17.296 1.00 82.56 377 GLU A N 1
ATOM 2859 C CA . GLU A 1 377 ? 7.243 14.365 17.352 1.00 82.56 377 GLU A CA 1
ATOM 2860 C C . GLU A 1 377 ? 7.899 14.629 15.992 1.00 82.56 377 GLU A C 1
ATOM 2862 O O . GLU A 1 377 ? 8.149 15.779 15.637 1.00 82.56 377 GLU A O 1
ATOM 2867 N N . ASN A 1 378 ? 8.105 13.576 15.198 1.00 73.69 378 ASN A N 1
ATOM 2868 C CA . ASN A 1 378 ? 8.761 13.659 13.892 1.00 73.69 378 ASN A CA 1
ATOM 2869 C C . ASN A 1 378 ? 7.785 13.586 12.703 1.00 73.69 378 ASN A C 1
ATOM 2871 O O . ASN A 1 378 ? 8.221 13.546 11.554 1.00 73.69 378 ASN A O 1
ATOM 2875 N N . LEU A 1 379 ? 6.471 13.569 12.956 1.00 83.25 379 LEU A N 1
ATOM 2876 C CA . LEU A 1 379 ? 5.446 13.519 11.913 1.00 83.25 379 LEU A CA 1
ATOM 2877 C C . LEU A 1 379 ? 4.881 14.915 11.645 1.00 83.25 379 LEU A C 1
ATOM 2879 O O . LEU A 1 379 ? 4.299 15.551 12.523 1.00 83.25 379 LEU A O 1
ATOM 2883 N N . ARG A 1 380 ? 5.020 15.382 10.400 1.00 83.88 380 ARG A N 1
ATOM 2884 C CA . ARG A 1 380 ? 4.417 16.647 9.939 1.00 83.88 380 ARG A CA 1
ATOM 2885 C C . ARG A 1 380 ? 2.939 16.488 9.577 1.00 83.88 380 ARG A C 1
ATOM 2887 O O . ARG A 1 380 ? 2.153 17.409 9.785 1.00 83.88 380 ARG A O 1
ATOM 2894 N N . SER A 1 381 ? 2.573 15.318 9.071 1.00 90.31 381 SER A N 1
ATOM 2895 C CA . SER A 1 381 ? 1.255 14.981 8.535 1.00 90.31 381 SER A CA 1
ATOM 2896 C C . SER A 1 381 ? 0.988 13.484 8.705 1.00 90.31 381 SER A C 1
ATOM 2898 O O . SER A 1 381 ? 1.911 12.680 8.871 1.00 90.31 381 SER A O 1
ATOM 2900 N N . LEU A 1 382 ? -0.291 13.115 8.710 1.00 93.12 382 LEU A N 1
ATOM 2901 C CA . LEU A 1 382 ? -0.726 11.733 8.520 1.00 93.12 382 LEU A CA 1
ATOM 2902 C C . LEU A 1 382 ? -0.829 11.447 7.024 1.00 93.12 382 LEU A C 1
ATOM 2904 O O . LEU A 1 382 ? -0.970 12.370 6.230 1.00 93.12 382 LEU A O 1
ATOM 2908 N N . ARG A 1 383 ? -0.799 10.174 6.639 1.00 90.25 383 ARG A N 1
ATOM 2909 C CA . ARG A 1 383 ? -0.905 9.753 5.239 1.00 90.25 383 ARG A CA 1
ATOM 2910 C C . ARG A 1 383 ? -1.972 8.693 5.044 1.00 90.25 383 ARG A C 1
ATOM 2912 O O . ARG A 1 383 ? -2.200 7.856 5.926 1.00 90.25 38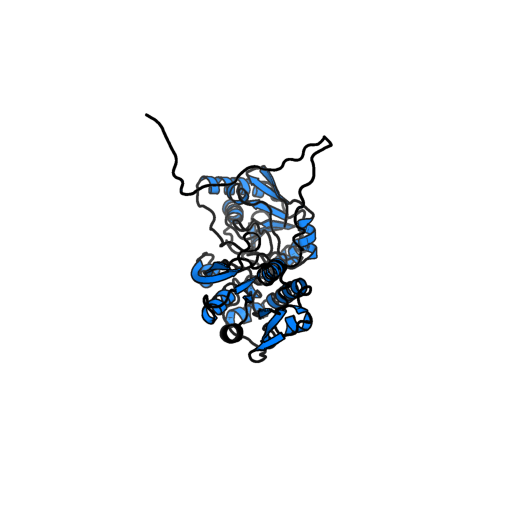3 ARG A O 1
ATOM 2919 N N . VAL A 1 384 ? -2.597 8.699 3.874 1.00 89.88 384 VAL A N 1
ATOM 2920 C CA . VAL A 1 384 ? -3.587 7.689 3.478 1.00 89.88 384 VAL A CA 1
ATOM 2921 C C . VAL A 1 384 ? -3.314 7.163 2.071 1.00 89.88 384 VAL A C 1
ATOM 2923 O O . VAL A 1 384 ? -2.939 7.908 1.173 1.00 89.88 384 VAL A O 1
ATOM 2926 N N . ASP A 1 385 ? -3.497 5.858 1.888 1.00 86.44 385 ASP A N 1
ATOM 2927 C CA . ASP A 1 385 ? -3.482 5.186 0.581 1.00 86.44 385 ASP A CA 1
ATOM 2928 C C . ASP A 1 385 ? -4.600 4.134 0.564 1.00 86.44 385 ASP A C 1
ATOM 2930 O O . ASP A 1 385 ? -4.368 2.926 0.605 1.00 86.44 385 ASP A O 1
ATOM 2934 N N . THR A 1 386 ? -5.857 4.580 0.588 1.00 86.06 386 THR A N 1
ATOM 2935 C CA . THR A 1 386 ? -7.018 3.679 0.730 1.00 86.06 386 THR A CA 1
ATOM 2936 C C . THR A 1 386 ? -7.289 2.836 -0.518 1.00 86.06 386 THR A C 1
ATOM 2938 O O . THR A 1 386 ? -8.172 1.975 -0.518 1.00 86.06 386 THR A O 1
ATOM 2941 N N . GLY A 1 387 ? -6.561 3.093 -1.607 1.00 80.56 387 GLY A N 1
ATOM 2942 C CA . GLY A 1 387 ? -6.836 2.529 -2.921 1.00 80.56 387 GLY A CA 1
ATOM 2943 C C . GLY A 1 387 ? -8.014 3.196 -3.643 1.00 80.56 387 GLY A C 1
ATOM 2944 O O . GLY A 1 387 ? -8.233 2.886 -4.813 1.00 80.56 387 GLY A O 1
ATOM 2945 N N . ASP A 1 388 ? -8.720 4.149 -3.027 1.00 87.88 388 ASP A N 1
ATOM 2946 C CA . ASP A 1 388 ? -9.780 4.965 -3.634 1.00 87.88 388 ASP A CA 1
ATOM 2947 C C . ASP A 1 388 ? -9.372 6.444 -3.612 1.00 87.88 388 ASP A C 1
ATOM 2949 O O . ASP A 1 388 ? -9.354 7.087 -2.566 1.00 87.88 388 ASP A O 1
ATOM 2953 N N . GLN A 1 389 ? -9.089 7.003 -4.791 1.00 85.12 389 GLN A N 1
ATOM 2954 C CA . GLN A 1 389 ? -8.611 8.379 -4.921 1.00 85.12 389 GLN A CA 1
ATOM 2955 C C . GLN A 1 389 ? -9.604 9.410 -4.368 1.00 85.12 389 GLN A C 1
ATOM 2957 O O . GLN A 1 389 ? -9.182 10.398 -3.774 1.00 85.12 389 GLN A O 1
ATOM 2962 N N . ARG A 1 390 ? -10.915 9.190 -4.534 1.00 92.75 390 ARG A N 1
ATOM 2963 C CA . ARG A 1 390 ? -11.919 10.132 -4.021 1.00 92.75 390 ARG A CA 1
ATOM 2964 C C . ARG A 1 390 ? -11.903 10.145 -2.499 1.00 92.75 390 ARG A C 1
ATOM 2966 O O . ARG A 1 390 ? -11.985 11.208 -1.899 1.00 92.75 390 ARG A O 1
ATOM 2973 N N . LEU A 1 391 ? -11.748 8.971 -1.889 1.00 94.50 391 LEU A N 1
ATOM 2974 C CA . LEU A 1 391 ? -11.633 8.843 -0.440 1.00 94.50 391 LEU A CA 1
ATOM 2975 C C . LEU A 1 391 ? -10.329 9.470 0.078 1.00 94.50 391 LEU A C 1
ATOM 2977 O O . LEU A 1 391 ? -10.355 10.204 1.062 1.00 94.50 391 LEU A O 1
ATOM 2981 N N . ASP A 1 392 ? -9.206 9.243 -0.606 1.00 92.94 392 ASP A N 1
ATOM 2982 C CA . ASP A 1 392 ? -7.924 9.867 -0.255 1.00 92.94 392 ASP A CA 1
ATOM 2983 C C . ASP A 1 392 ? -8.014 11.409 -0.330 1.00 92.94 392 ASP A C 1
ATOM 2985 O O . ASP A 1 392 ? -7.511 12.118 0.540 1.00 92.94 392 ASP A O 1
ATOM 2989 N N . GLU A 1 393 ? -8.714 11.955 -1.330 1.00 92.81 393 GLU A N 1
ATOM 2990 C CA . GLU A 1 393 ? -8.992 13.394 -1.445 1.00 92.81 393 GLU A CA 1
ATOM 2991 C C . GLU A 1 393 ? -9.931 13.920 -0.346 1.00 92.81 393 GLU A C 1
ATOM 2993 O O . GLU A 1 393 ? -9.737 15.037 0.137 1.00 92.81 393 GLU A O 1
ATOM 2998 N N . GLU A 1 394 ? -10.938 13.146 0.068 1.00 95.56 394 GLU A N 1
ATOM 2999 C CA . GLU A 1 394 ? -11.805 13.483 1.208 1.00 95.56 394 GLU A CA 1
ATOM 3000 C C . GLU A 1 394 ? -10.992 13.602 2.509 1.00 95.56 394 GLU A C 1
ATOM 3002 O O . GLU A 1 394 ? -11.192 14.547 3.277 1.00 95.56 394 GLU A O 1
ATOM 3007 N N . PHE A 1 395 ? -10.020 12.710 2.728 1.00 95.50 395 PHE A N 1
ATOM 3008 C CA . PHE A 1 395 ? -9.099 12.797 3.862 1.00 95.50 395 PHE A CA 1
ATOM 3009 C C . PHE A 1 395 ? -8.207 14.042 3.807 1.00 95.50 395 PHE A C 1
ATOM 3011 O O . PHE A 1 395 ? -8.098 14.750 4.806 1.00 95.50 395 PHE A O 1
ATOM 3018 N N . ARG A 1 396 ? -7.617 14.359 2.647 1.00 93.75 396 ARG A N 1
ATOM 3019 C CA . ARG A 1 396 ? -6.751 15.546 2.471 1.00 93.75 396 ARG A CA 1
ATOM 3020 C C . ARG A 1 396 ? -7.462 16.871 2.735 1.00 93.75 396 ARG A C 1
ATOM 3022 O O . ARG A 1 396 ? -6.830 17.857 3.107 1.00 93.75 396 ARG A O 1
ATOM 3029 N N . LYS 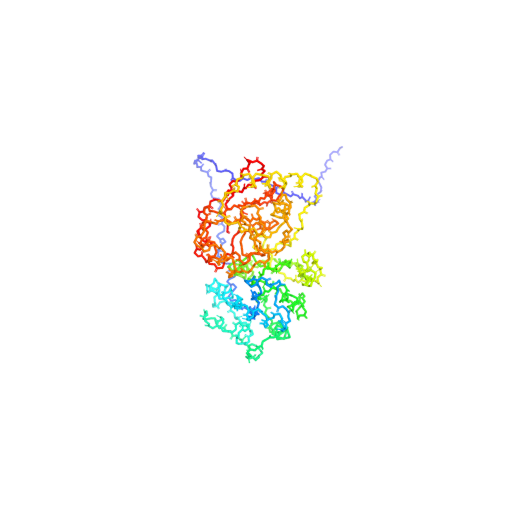A 1 397 ? -8.784 16.915 2.552 1.00 93.94 397 LYS A N 1
ATOM 3030 C CA . LYS A 1 397 ? -9.604 18.112 2.800 1.00 93.94 397 LYS A CA 1
ATOM 3031 C C . LYS A 1 397 ? -9.828 18.396 4.287 1.00 93.94 397 LYS A C 1
ATOM 3033 O O . LYS A 1 397 ? -10.375 19.450 4.612 1.00 93.94 397 LYS A O 1
ATOM 3038 N N . ARG A 1 398 ? -9.435 17.494 5.195 1.00 92.81 398 ARG A N 1
ATOM 3039 C CA . ARG A 1 398 ? -9.680 17.640 6.633 1.00 92.81 398 ARG A CA 1
ATOM 3040 C C . ARG A 1 398 ? -8.431 17.415 7.479 1.00 92.81 398 ARG A C 1
ATOM 3042 O O . ARG A 1 398 ? -7.464 16.784 7.070 1.00 92.81 398 ARG A O 1
ATOM 3049 N N . LYS A 1 399 ? -8.471 17.944 8.701 1.00 94.62 399 LYS A N 1
ATOM 3050 C CA . LYS A 1 399 ? -7.525 17.581 9.760 1.00 94.62 399 LYS A CA 1
ATOM 3051 C C . LYS A 1 399 ? -8.133 16.459 10.588 1.00 94.62 399 LYS A C 1
ATOM 3053 O O . LYS A 1 399 ? -9.333 16.479 10.855 1.00 94.62 399 LYS A O 1
ATOM 3058 N N . ILE A 1 400 ? -7.306 15.514 11.010 1.00 95.44 400 ILE A N 1
ATOM 3059 C CA . ILE A 1 400 ? -7.717 14.410 11.876 1.00 95.44 400 ILE A CA 1
ATOM 3060 C C . ILE A 1 400 ? -7.242 14.694 13.296 1.00 95.44 400 ILE A C 1
ATOM 3062 O O . ILE A 1 400 ? -6.110 15.130 13.514 1.00 95.44 400 ILE A O 1
ATOM 3066 N N . LYS A 1 401 ? -8.120 14.439 14.265 1.00 95.81 401 LYS A N 1
ATOM 3067 C CA . LYS A 1 401 ? -7.772 14.429 15.683 1.00 95.81 401 LYS A CA 1
ATOM 3068 C C . LYS A 1 401 ? -7.032 13.139 16.006 1.00 95.81 401 LYS A C 1
ATOM 3070 O O . LYS A 1 401 ? -7.543 12.050 15.760 1.00 95.81 401 LYS A O 1
ATOM 3075 N N . VAL A 1 402 ? -5.833 13.275 16.554 1.00 96.81 402 VAL A N 1
ATOM 3076 C CA . VAL A 1 402 ? -5.039 12.158 17.057 1.00 96.81 402 VAL A CA 1
ATOM 3077 C C . VAL A 1 402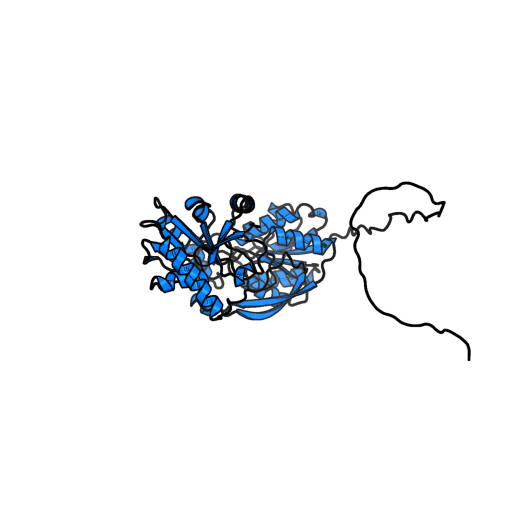 ? -5.041 12.216 18.572 1.00 96.81 402 VAL A C 1
ATOM 3079 O O . VAL A 1 402 ? -4.633 13.226 19.139 1.00 96.81 402 VAL A O 1
ATOM 3082 N N . ILE A 1 403 ? -5.483 11.146 19.222 1.00 97.38 403 ILE A N 1
ATOM 3083 C CA . ILE A 1 403 ? -5.394 10.993 20.674 1.00 97.38 403 ILE A CA 1
ATOM 3084 C C . ILE A 1 403 ? -3.946 10.650 21.014 1.00 97.38 403 ILE A C 1
ATOM 3086 O O . ILE A 1 403 ? -3.406 9.651 20.526 1.00 97.38 403 ILE A O 1
ATOM 3090 N N . ILE A 1 404 ? -3.324 11.506 21.824 1.00 95.06 404 ILE A N 1
ATOM 3091 C CA . ILE A 1 404 ? -1.888 11.455 22.132 1.00 95.06 404 ILE A CA 1
ATOM 3092 C C . ILE A 1 404 ? -1.572 11.142 23.587 1.00 95.06 404 ILE A C 1
ATOM 3094 O O . ILE A 1 404 ? -0.428 10.835 23.918 1.00 95.06 404 ILE A O 1
ATOM 3098 N N . ASP A 1 405 ? -2.563 11.263 24.461 1.00 94.50 405 ASP A N 1
ATOM 3099 C CA . ASP A 1 405 ? -2.488 10.940 25.882 1.00 94.50 405 ASP A CA 1
ATOM 3100 C C . ASP A 1 405 ? -3.910 10.876 26.461 1.00 94.50 405 ASP A C 1
ATOM 3102 O O . ASP A 1 405 ? -4.888 11.110 25.742 1.00 94.50 405 ASP A O 1
ATOM 3106 N N . TYR A 1 406 ? -4.037 10.622 27.763 1.00 92.75 406 TYR A N 1
ATOM 3107 C CA . TYR A 1 406 ? -5.326 10.683 28.451 1.00 92.75 406 TYR A CA 1
ATOM 3108 C C . TYR A 1 406 ? -5.973 12.071 28.298 1.00 92.75 406 TYR A C 1
ATOM 3110 O O . TYR A 1 406 ? -5.428 13.071 28.766 1.00 92.75 406 TYR A O 1
ATOM 3118 N N . LYS A 1 407 ? -7.136 12.139 27.628 1.00 93.38 407 LYS A N 1
ATOM 3119 C CA . LYS A 1 407 ? -7.867 13.389 27.319 1.00 93.38 407 LYS A CA 1
ATOM 3120 C C . LYS A 1 407 ? -7.042 14.446 26.563 1.00 93.38 407 LYS A C 1
ATOM 3122 O O . LYS A 1 407 ? -7.375 15.630 26.602 1.00 93.38 407 LYS A O 1
ATOM 3127 N N . MET A 1 408 ? -5.977 14.043 25.867 1.00 95.38 408 MET A N 1
ATOM 3128 C CA . MET A 1 408 ? -5.164 14.945 25.050 1.00 95.38 408 MET A CA 1
ATOM 3129 C C . MET A 1 408 ? -5.261 14.573 23.576 1.00 95.38 408 MET A C 1
ATOM 3131 O O . MET A 1 408 ? -5.006 13.432 23.186 1.00 95.38 408 MET A O 1
ATOM 3135 N N . GLU A 1 409 ? -5.545 15.572 22.746 1.00 95.38 409 GLU A N 1
ATOM 3136 C CA . GLU A 1 409 ? -5.663 15.430 21.299 1.00 95.38 409 GLU A CA 1
ATOM 3137 C C . GLU A 1 409 ? -4.726 16.400 20.574 1.00 95.38 409 GLU A C 1
ATOM 3139 O O . GLU A 1 409 ? -4.468 17.514 21.035 1.00 95.38 409 GLU A O 1
ATOM 3144 N N . ARG A 1 410 ? -4.256 16.004 19.391 1.00 95.06 410 ARG A N 1
ATOM 3145 C CA . ARG A 1 410 ? -3.539 16.867 18.449 1.00 95.06 410 ARG A CA 1
ATOM 3146 C C . ARG A 1 410 ? -4.201 16.800 17.080 1.00 95.06 410 ARG A C 1
ATOM 3148 O O . ARG A 1 410 ? -4.416 15.718 16.545 1.00 95.06 410 ARG A O 1
ATOM 3155 N N . LEU A 1 411 ? -4.489 17.958 16.489 1.00 95.94 411 LEU A N 1
ATOM 3156 C CA . LEU A 1 411 ? -4.968 18.041 15.109 1.00 95.94 411 LEU A CA 1
ATOM 3157 C C . LEU A 1 411 ? -3.798 17.911 14.132 1.00 95.94 411 LEU A C 1
ATOM 3159 O O . LEU A 1 411 ? -2.865 18.714 14.169 1.00 95.94 411 LEU A O 1
ATOM 3163 N N . MET A 1 412 ? -3.885 16.936 13.234 1.00 94.94 412 MET A N 1
ATOM 3164 C CA . MET A 1 412 ? -2.879 16.656 12.213 1.00 94.94 412 MET A CA 1
ATOM 3165 C C . MET A 1 412 ? -3.468 16.830 10.804 1.00 94.94 412 MET A C 1
ATOM 3167 O O . MET A 1 412 ? -4.589 16.374 10.564 1.00 94.94 412 MET A O 1
ATOM 3171 N N . PRO A 1 413 ? -2.755 17.477 9.862 1.00 95.25 413 PRO A N 1
ATOM 3172 C CA . PRO A 1 413 ? -3.132 17.453 8.449 1.00 95.25 413 PRO A CA 1
ATOM 3173 C C . PRO A 1 413 ? -2.930 16.053 7.850 1.00 95.25 413 PRO A C 1
ATOM 3175 O O . PRO A 1 413 ? -2.156 15.256 8.388 1.00 95.25 413 PRO A O 1
ATOM 3178 N N . VAL A 1 414 ? -3.607 15.777 6.732 1.00 93.94 414 VAL A N 1
ATOM 3179 C CA . VAL A 1 414 ? -3.496 14.515 5.987 1.00 93.94 414 VAL A CA 1
ATOM 3180 C C . VAL A 1 414 ? -2.964 14.782 4.578 1.00 93.94 414 VAL A C 1
ATOM 3182 O O . VAL A 1 414 ? -3.459 15.681 3.898 1.00 93.94 414 VAL A O 1
ATOM 3185 N N . GLU A 1 415 ? -1.966 14.002 4.162 1.00 83.38 415 GLU A N 1
ATOM 3186 C CA . GLU A 1 415 ? -1.333 13.997 2.833 1.00 83.38 415 GLU A CA 1
ATOM 3187 C C . GLU A 1 415 ? -1.693 12.762 2.003 1.00 83.38 415 GLU A C 1
ATOM 3189 O O . GLU A 1 415 ? -1.870 11.659 2.573 1.00 83.38 415 GLU A O 1
#